Protein 1NU5 (pdb70)

Solvent-accessible surface area: 14798 Å² total; per-residue (Å²): 138,61,4,100,52,17,56,14,27,16,0,29,0,63,18,172,54,90,25,103,25,97,197,72,61,30,118,82,3,14,0,0,0,0,38,0,27,1,33,64,91,69,0,12,0,0,0,1,4,38,25,20,91,82,33,16,106,25,4,3,81,54,0,62,80,29,0,55,94,123,1,9,76,38,1,66,54,86,74,1,37,50,23,66,106,5,43,85,44,6,67,192,66,16,130,34,39,33,4,0,7,0,0,0,4,1,0,1,11,1,6,56,0,58,57,93,128,60,25,0,0,75,47,47,68,25,61,120,51,91,26,3,33,0,0,44,29,3,54,78,78,69,45,62,42,2,35,90,36,0,46,108,22,12,128,80,124,71,1,33,63,0,15,0,101,9,26,114,46,69,37,53,103,8,8,92,29,0,104,38,0,37,173,33,2,40,151,113,21,30,4,7,1,6,1,64,51,44,14,71,49,115,30,0,53,86,40,0,56,99,3,68,138,14,43,7,72,2,0,2,0,0,0,61,82,90,58,53,23,0,0,81,100,5,11,109,147,18,68,10,12,0,0,0,3,7,7,1,46,47,80,82,17,0,109,70,0,8,142,84,69,5,0,34,0,0,0,0,10,9,4,14,5,4,0,0,21,27,0,48,95,2,8,54,29,0,123,93,43,58,10,32,13,2,0,2,15,8,27,11,0,6,0,4,0,0,0,5,2,0,0,0,1,21,10,82,64,22,74,35,2,0,4,0,5,0,23,57,22,3,34,35,75,1,0,106,58,100,15,96,13,120,65,32,48,0,55,26,22,170,48,34,0,0,12,0,59,7,26,115,111,56,10,184,129,35,58,85,153

Foldseek 3Di:
DAWAFKDWFKFWFAFPDWCDADDDIHGTFIKIWIWIDDPNDIFIFIQGAAPACGLHNGGSVNLRCCCVPWLGVQRGGPDLQPLVCSLVSCVVGDPAQLSSLARSSLRSLLRNFVVVFHESLVVVPHFPAFWWQAEAEQEPVDLVVSLVVQVVCLVQLQAQEYEYEAQPDDLVVVLVSLLSNCVSSPPSHAYAYEPSQRDDLVSCLPRVQSSVVSRHQEYENNHDLVPLVSLQVSQVPDPRFYEYESVDAELVSLLVCLVNVSGQAYAQASSSQRHLVSSVSSVVSCVVSNHAYEDEYNLDALRRLLSSSSSVRNDPDHPNIYHSCSNVRTPDHQWPDDWDGHNSITGRADTTRSNIGGPVVSSVVRGDD

Organism: Pseudomonas sp. (strain P51) (NCBI:txid65067)

B-factor: mean 35.84, std 15.57, range [15.37, 99.95]

InterPro domains:
  IPR013341 Mandelate racemase, N-terminal domain [PF02746] (6-125)
  IPR013342 Mandelate racemase, C-terminal domain [PF13378] (148-361)
  IPR013342 Mandelate racemase, C-terminal domain [SM00922] (144-241)
  IPR013370 Muconate/chloromuconate cycloisomerase [SFLDG01258] (1-369)
  IPR013370 Muconate/chloromuconate cycloisomerase [TIGR02534] (3-368)
  IPR013370 Muconate/chloromuconate cycloisomerase [cd03318] (2-365)
  IPR018110 Mandelate racemase/muconate lactonizing enzyme, conserved site [PS00908] (100-125)
  IPR018110 Mandelate racemase/muconate lactonizing enzyme, conserved site [PS00909] (191-222)
  IPR029017 Enolase-like, N-terminal [G3DSA:3.30.390.10] (29-364)
  IPR029017 Enolase-like, N-terminal [SSF54826] (1-126)
  IPR036849 Enolase-like, C-terminal domain superfamily [G3DSA:3.20.20.120] (118-353)
  IPR036849 Enolase-like, C-terminal domain superfamily [SSF51604] (128-367)

Nearest PDB structures (foldseek):
  1nu5-assembly1_A  TM=1.003E+00  e=9.606E-77  Pseudomonas sp. P51
  2chr-assembly1_A  TM=9.880E-01  e=5.359E-56  Cupriavidus necator
  2muc-assembly1_A  TM=9.878E-01  e=3.086E-46  Pseudomonas putida
  1bkh-assembly2_B  TM=9.858E-01  e=4.848E-46  Pseudomonas putida
  1bkh-assembly1_A  TM=9.846E-01  e=1.587E-45  Pseudomonas putida

Radius of gyration: 19.77 Å; Cα contacts (8 Å, |Δi|>4): 842; chains: 1; bounding box: 42×54×52 Å

CATH classification: 3.30.390.10 (+1 more: 3.20.20.120)

Secondary structure (DSSP, 8-state):
-BEEEEEEEEEEEEEEEEEEETTEEEEEEEEEEEEEEETTEEEEEEE--STTTTTSS--HHHHHHHIIIIIHHHHTTSBTT-HHHHHHHHHHH-SS-HHHHHHHHHHHHHHHHHHTT-BHHHHHT--S-SEEEBPEEE-SS-HHHHHHHHHHHHHTTS-SEEEEE-SSS-HHHHHHHHHHHHHHHGGG-EEEEE-TT---HHHHHHHHHHHHHHT--EEE--S-TT-HHHHHHHHHH-SSEEEESTT--SHHHHHHHHHTT--SEEEE-HHHHTSHHHHHHHHHHHHHHT-EEEE--SS--HHHHHHHHHHHTTSS--TT-B---HHHHBSS-SBSS---EETTEEEPPPSSBTS--B-HHHHHHHB--

Structure (mmCIF, N/CA/C/O backbone):
data_1NU5
#
_entry.id   1NU5
#
_cell.length_a   135.355
_cell.length_b   135.355
_cell.length_c   105.033
_cell.angle_alpha   90.00
_cell.angle_beta   90.00
_cell.angle_gamma   90.00
#
_symmetry.space_group_name_H-M   'I 4 2 2'
#
loop_
_entity.id
_entity.type
_entity.pdbx_description
1 polymer 'Chloromuconate cycloisomerase'
2 non-polymer 'MANGANESE (II) ION'
3 water water
#
loop_
_atom_site.group_PDB
_atom_site.id
_atom_site.type_symbol
_atom_site.label_atom_id
_atom_site.label_alt_id
_atom_site.label_comp_id
_atom_site.label_asym_id
_atom_site.label_entity_id
_atom_site.label_seq_id
_atom_site.pdbx_PDB_ins_code
_atom_site.Cartn_x
_atom_site.Cartn_y
_atom_site.Cartn_z
_atom_site.occupancy
_atom_site.B_iso_or_equiv
_atom_site.auth_seq_id
_atom_site.auth_comp_id
_atom_site.auth_asym_id
_atom_site.auth_atom_id
_atom_site.pdbx_PDB_model_num
ATOM 1 N N . MET A 1 1 ? -57.833 -16.996 -7.452 1.00 45.42 1 MET A N 1
ATOM 2 C CA . MET A 1 1 ? -56.624 -16.251 -7.913 1.00 44.78 1 MET A CA 1
ATOM 3 C C . MET A 1 1 ? -55.535 -17.224 -8.345 1.00 42.11 1 MET A C 1
ATOM 4 O O . MET A 1 1 ? -55.476 -18.358 -7.867 1.00 40.25 1 MET A O 1
ATOM 9 N N . LYS A 1 2 ? -54.670 -16.777 -9.249 1.00 36.37 2 LYS A N 1
ATOM 10 C CA . LYS A 1 2 ?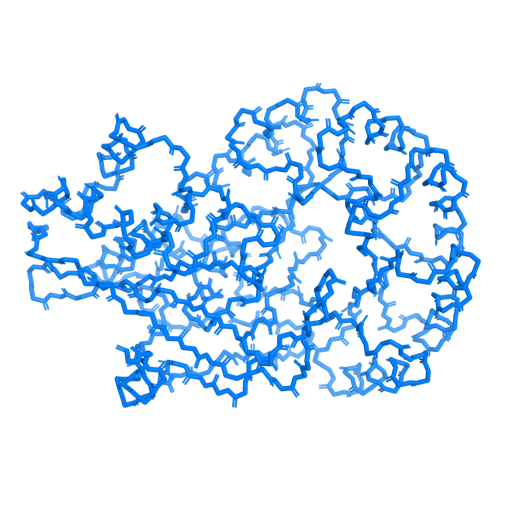 -53.580 -17.615 -9.725 1.00 34.28 2 LYS A CA 1
ATOM 11 C C . LYS A 1 2 ? -52.570 -17.814 -8.597 1.00 32.78 2 LYS A C 1
ATOM 12 O O . LYS A 1 2 ? -52.281 -16.885 -7.847 1.00 30.13 2 LYS A O 1
ATOM 14 N N . ILE A 1 3 ? -52.052 -19.032 -8.472 1.00 33.72 3 ILE A N 1
ATOM 15 C CA . ILE A 1 3 ? -51.065 -19.341 -7.443 1.00 32.57 3 ILE A CA 1
ATOM 16 C C . ILE A 1 3 ? -49.738 -18.719 -7.859 1.00 33.15 3 ILE A C 1
ATOM 17 O O . ILE A 1 3 ? -49.193 -19.041 -8.918 1.00 32.06 3 ILE A O 1
ATOM 22 N N . GLU A 1 4 ? -49.226 -17.823 -7.022 1.00 34.20 4 GLU A N 1
ATOM 23 C CA . GLU A 1 4 ? -47.970 -17.139 -7.306 1.00 37.23 4 GLU A CA 1
ATOM 24 C C . GLU A 1 4 ? -46.765 -17.995 -6.928 1.00 35.23 4 GLU A C 1
ATOM 25 O O . GLU A 1 4 ? -45.792 -18.080 -7.677 1.00 34.38 4 GLU A O 1
ATOM 31 N N . ALA A 1 5 ? -46.835 -18.637 -5.767 1.00 34.97 5 ALA A N 1
ATOM 32 C CA . ALA A 1 5 ? -45.739 -19.476 -5.305 1.00 33.97 5 ALA A CA 1
ATOM 33 C C . ALA A 1 5 ? -46.155 -20.345 -4.129 1.00 33.58 5 ALA A C 1
ATOM 34 O O . ALA A 1 5 ? -47.145 -20.069 -3.453 1.00 32.67 5 ALA A O 1
ATOM 36 N N . ILE A 1 6 ? -45.386 -21.402 -3.901 1.00 34.48 6 ILE A N 1
ATOM 37 C CA . ILE A 1 6 ? -45.634 -22.324 -2.801 1.00 34.27 6 ILE A CA 1
ATOM 38 C C . ILE A 1 6 ? -44.300 -22.562 -2.101 1.00 34.29 6 ILE A C 1
ATOM 39 O O . ILE A 1 6 ? -43.385 -23.152 -2.682 1.00 34.62 6 ILE A O 1
ATOM 44 N N . SER A 1 7 ? -44.185 -22.093 -0.863 1.00 33.52 7 SER A N 1
ATOM 45 C CA . SER A 1 7 ? -42.945 -22.266 -0.109 1.00 34.27 7 SER A CA 1
ATOM 46 C C . SER A 1 7 ? -43.053 -23.401 0.902 1.00 33.77 7 SER A C 1
ATOM 47 O O . SER A 1 7 ? -44.124 -23.661 1.450 1.00 33.33 7 SER A O 1
ATOM 50 N N . THR A 1 8 ? -41.932 -24.073 1.140 1.00 32.35 8 THR A N 1
ATOM 51 C CA . THR A 1 8 ? -41.883 -25.167 2.098 1.00 33.09 8 THR A CA 1
ATOM 52 C C . THR A 1 8 ? -40.797 -24.858 3.119 1.00 33.67 8 THR A C 1
ATOM 53 O O . THR A 1 8 ? -39.689 -24.453 2.759 1.00 34.25 8 THR A O 1
ATOM 57 N N . THR A 1 9 ? -41.124 -25.041 4.391 1.00 34.53 9 THR A N 1
ATOM 58 C CA . THR A 1 9 ? -40.177 -24.780 5.461 1.00 34.75 9 THR A CA 1
ATOM 59 C C . THR A 1 9 ? -40.182 -25.920 6.466 1.00 34.27 9 THR A C 1
ATOM 60 O O . THR A 1 9 ? -41.208 -26.206 7.088 1.00 34.07 9 THR A O 1
ATOM 64 N N . ILE A 1 10 ? -39.038 -26.580 6.615 1.00 32.24 10 ILE A N 1
ATOM 65 C CA . ILE A 1 10 ? -38.933 -27.662 7.579 1.00 31.61 10 ILE A CA 1
ATOM 66 C C . ILE A 1 10 ? -38.616 -27.050 8.935 1.00 31.70 10 ILE A C 1
ATOM 67 O O . ILE A 1 10 ? -37.627 -26.331 9.090 1.00 31.84 10 ILE A O 1
ATOM 72 N N . VAL A 1 11 ? -39.473 -27.311 9.911 1.00 31.19 11 VAL A N 1
ATOM 73 C CA . VAL A 1 11 ? -39.250 -26.799 11.251 1.00 31.93 11 VAL A CA 1
ATOM 74 C C . VAL A 1 11 ? -39.120 -27.981 12.196 1.00 32.79 11 VAL A C 1
ATOM 75 O O . VAL A 1 11 ? -39.853 -28.967 12.085 1.00 33.45 11 VAL A O 1
ATOM 79 N N . ASP A 1 12 ? -38.164 -27.892 13.109 1.00 33.23 12 ASP A N 1
ATOM 80 C CA . ASP A 1 12 ? -37.956 -28.951 14.080 1.00 33.55 12 ASP A CA 1
ATOM 81 C C . ASP A 1 12 ? -38.368 -28.383 15.423 1.00 32.91 12 ASP A C 1
ATOM 82 O O . ASP A 1 12 ? -37.723 -27.478 15.944 1.00 32.69 12 ASP A O 1
ATOM 87 N N . VAL A 1 13 ? -39.460 -28.901 15.972 1.00 32.13 13 VAL A N 1
ATOM 88 C CA . VAL A 1 13 ? -39.964 -28.419 17.247 1.00 32.17 13 VAL A CA 1
ATOM 89 C C . VAL A 1 13 ? -39.749 -29.447 18.347 1.00 33.20 13 VAL A C 1
ATOM 90 O O . VAL A 1 13 ? -40.175 -30.598 18.234 1.00 32.20 13 VAL A O 1
ATOM 94 N N . PRO A 1 14 ? -39.073 -29.041 19.430 1.00 37.74 14 PRO A N 1
ATOM 95 C CA . PRO A 1 14 ? -38.800 -29.935 20.558 1.00 38.46 14 PRO A CA 1
ATOM 96 C C . PRO A 1 14 ? -40.089 -30.446 21.191 1.00 38.45 14 PRO A C 1
ATOM 97 O O . PRO A 1 14 ? -41.084 -29.725 21.256 1.00 39.80 14 PRO A O 1
ATOM 101 N N . THR A 1 15 ? -40.069 -31.693 21.649 1.00 34.01 15 THR A N 1
ATOM 102 C CA . THR A 1 15 ? -41.230 -32.284 22.299 1.00 35.30 15 THR A CA 1
ATOM 103 C C . THR A 1 15 ? -40.998 -32.220 23.803 1.00 37.52 15 THR A C 1
ATOM 104 O O . THR A 1 15 ? -39.857 -32.283 24.256 1.00 37.35 15 THR A O 1
ATOM 108 N N . ARG A 1 16 ? -42.072 -32.081 24.573 1.00 44.93 16 ARG A N 1
ATOM 109 C CA . ARG A 1 16 ? -41.953 -32.005 26.025 1.00 47.73 16 ARG A CA 1
ATOM 110 C C . ARG A 1 16 ? -41.453 -33.322 26.603 1.00 50.78 16 ARG A C 1
ATOM 111 O O . ARG A 1 16 ? -40.828 -33.350 27.665 1.00 52.20 16 ARG A O 1
ATOM 119 N N . ARG A 1 17 ? -41.725 -34.411 25.893 1.00 55.68 17 ARG A N 1
ATOM 120 C CA . ARG A 1 17 ? -41.296 -35.734 26.323 1.00 58.22 17 ARG A CA 1
ATOM 121 C C . ARG A 1 17 ? -40.666 -36.466 25.143 1.00 59.50 17 ARG A C 1
ATOM 122 O O . ARG A 1 17 ? -41.023 -36.224 23.989 1.00 59.43 17 ARG A O 1
ATOM 124 N N . PRO A 1 18 ? -39.708 -37.365 25.417 1.00 53.90 18 PRO A N 1
ATOM 125 C CA . PRO A 1 18 ? -39.036 -38.127 24.361 1.00 54.73 18 PRO A CA 1
ATOM 126 C C . PRO A 1 18 ? -40.015 -38.987 23.564 1.00 55.87 18 PRO A C 1
ATOM 127 O O . PRO A 1 18 ? -41.087 -39.341 24.057 1.00 55.77 18 PRO A O 1
ATOM 131 N N . LEU A 1 19 ? -39.640 -39.313 22.332 1.00 76.61 19 LEU A N 1
ATOM 132 C CA . LEU A 1 19 ? -40.472 -40.141 21.465 1.00 77.99 19 LEU A CA 1
ATOM 133 C C . LEU A 1 19 ? -39.726 -41.430 21.132 1.00 78.97 19 LEU A C 1
ATOM 134 O O . LEU A 1 19 ? -38.920 -41.472 20.201 1.00 79.13 19 LEU A O 1
ATOM 139 N N . GLN A 1 20 ? -39.998 -42.477 21.906 1.00 99.95 20 GLN A N 1
ATOM 140 C CA . GLN A 1 20 ? -39.355 -43.774 21.714 1.00 99.95 20 GLN A CA 1
ATOM 141 C C . GLN A 1 20 ? -39.762 -44.423 20.393 1.00 99.95 20 GLN A C 1
ATOM 142 O O . GLN A 1 20 ? -40.934 -44.733 20.180 1.00 99.95 20 GLN A O 1
ATOM 144 N N . MET A 1 21 ? -38.788 -44.628 19.510 1.00 92.98 21 MET A N 1
ATOM 145 C CA . MET A 1 21 ? -39.043 -45.243 18.210 1.00 93.62 21 MET A CA 1
ATOM 146 C C . MET A 1 21 ? -38.018 -46.333 17.908 1.00 93.81 21 MET A C 1
ATOM 147 O O . MET A 1 21 ? -36.821 -46.132 18.104 1.00 94.21 21 MET A O 1
ATOM 149 N N . SER A 1 22 ? -38.497 -47.480 17.429 1.00 99.95 22 SER A N 1
ATOM 150 C CA . SER A 1 22 ? -37.636 -48.615 17.095 1.00 99.95 22 SER A CA 1
ATOM 151 C C . SER A 1 22 ? -36.428 -48.686 18.024 1.00 99.95 22 SER A C 1
ATOM 152 O O . SER A 1 22 ? -36.494 -49.279 19.099 1.00 99.95 22 SER A O 1
ATOM 154 N N . PHE A 1 23 ? -35.326 -48.078 17.598 1.00 92.17 23 PHE A N 1
ATOM 155 C CA . PHE A 1 23 ? -34.102 -48.047 18.389 1.00 92.11 23 PHE A CA 1
ATOM 156 C C . PHE A 1 23 ? -33.443 -46.674 18.293 1.00 92.05 23 PHE A C 1
ATOM 157 O O . PHE A 1 23 ? -32.267 -46.552 17.949 1.00 92.00 23 PHE A O 1
ATOM 165 N N . THR A 1 24 ? -34.225 -45.644 18.602 1.00 99.95 24 THR A N 1
ATOM 166 C CA . THR A 1 24 ? -33.763 -44.261 18.570 1.00 99.95 24 THR A CA 1
ATOM 167 C C . THR A 1 24 ? -34.841 -43.363 19.174 1.00 99.95 24 THR A C 1
ATOM 168 O O . THR A 1 24 ? -35.930 -43.224 18.614 1.00 99.95 24 THR A O 1
ATOM 170 N N . THR A 1 25 ? -34.537 -42.762 20.320 1.00 99.95 25 THR A N 1
ATOM 171 C CA . THR A 1 25 ? -35.483 -41.885 21.002 1.00 99.95 25 THR A CA 1
ATOM 172 C C . THR A 1 25 ? -35.396 -40.458 20.473 1.00 99.95 25 THR A C 1
ATOM 173 O O . THR A 1 25 ? -34.387 -39.777 20.665 1.00 99.95 25 THR A O 1
ATOM 175 N N . VAL A 1 26 ? -36.458 -40.012 19.809 1.00 96.22 26 VAL A N 1
ATOM 176 C CA . VAL A 1 26 ? -36.502 -38.665 19.253 1.00 93.98 26 VAL A CA 1
ATOM 177 C C . VAL A 1 26 ? -36.882 -37.649 20.327 1.00 92.02 26 VAL A C 1
ATOM 178 O O . VAL A 1 26 ? -37.666 -37.948 21.227 1.00 92.86 26 VAL A O 1
ATOM 180 N N . HIS A 1 27 ? -36.318 -36.447 20.230 1.00 46.09 27 HIS A N 1
ATOM 181 C CA . HIS A 1 27 ? -36.602 -35.392 21.196 1.00 42.96 27 HIS A CA 1
ATOM 182 C C . HIS A 1 27 ? -37.325 -34.210 20.551 1.00 40.99 27 HIS A C 1
ATOM 183 O O . HIS A 1 27 ? -37.397 -33.121 21.123 1.00 38.49 27 HIS A O 1
ATOM 190 N N . LYS A 1 28 ? -37.862 -34.433 19.357 1.00 51.12 28 LYS A N 1
ATOM 191 C CA . LYS A 1 28 ? -38.585 -33.388 18.652 1.00 49.26 28 LYS A CA 1
ATOM 192 C C . LYS A 1 28 ? -39.337 -33.924 17.444 1.00 49.15 28 LYS A C 1
ATOM 193 O O . LYS A 1 28 ? -39.084 -35.037 16.976 1.00 49.57 28 LYS A O 1
ATOM 199 N N . GLN A 1 29 ? -40.277 -33.125 16.956 1.00 36.40 29 GLN A N 1
ATOM 200 C CA . GLN A 1 29 ? -41.074 -33.503 15.805 1.00 35.80 29 GLN A CA 1
ATOM 201 C C . GLN A 1 29 ? -40.734 -32.554 14.664 1.00 34.33 29 GLN A C 1
ATOM 202 O O . GLN A 1 29 ? -40.519 -31.361 14.881 1.00 32.62 29 GLN A O 1
ATOM 208 N N . SER A 1 30 ? -40.665 -33.089 13.451 1.00 36.51 30 SER A N 1
ATOM 209 C CA . SER A 1 30 ? -40.340 -32.273 12.290 1.00 36.00 30 SER A CA 1
ATOM 210 C C . SER A 1 30 ? -41.545 -32.114 11.374 1.00 35.88 30 SER A C 1
ATOM 211 O O . SER A 1 30 ? -42.211 -33.090 11.023 1.00 36.01 30 SER A O 1
ATOM 214 N N . TYR A 1 31 ? -41.817 -30.875 10.987 1.00 33.25 31 TYR A N 1
ATOM 215 C CA . TYR A 1 31 ? -42.939 -30.580 10.112 1.00 32.12 31 TYR A CA 1
ATOM 216 C C . TYR A 1 31 ? -42.470 -29.809 8.902 1.00 31.04 31 TYR A C 1
ATOM 217 O O . TYR A 1 31 ? -41.380 -29.235 8.893 1.00 31.47 31 TYR A O 1
ATOM 226 N N . VAL A 1 32 ? -43.310 -29.803 7.877 1.00 30.50 32 VAL A N 1
ATOM 227 C CA . VAL A 1 32 ? -43.035 -29.045 6.676 1.00 30.18 32 VAL A CA 1
ATOM 228 C C . VAL A 1 32 ? -44.185 -28.054 6.633 1.00 31.22 32 VAL A C 1
ATOM 229 O O . VAL A 1 32 ? -45.341 -28.438 6.416 1.00 31.38 32 VAL A O 1
ATOM 233 N N . ILE A 1 33 ? -43.885 -26.788 6.892 1.00 25.42 33 ILE A N 1
ATOM 234 C CA . ILE A 1 33 ? -44.919 -25.767 6.858 1.00 26.06 33 ILE A CA 1
ATOM 235 C C . ILE A 1 33 ? -45.011 -25.293 5.424 1.00 25.09 33 ILE A C 1
ATOM 236 O O . ILE A 1 33 ? -44.012 -24.898 4.824 1.00 26.24 33 ILE A O 1
ATOM 241 N N . VAL A 1 34 ? -46.216 -25.360 4.872 1.00 26.29 34 VAL A N 1
ATOM 242 C CA . VAL A 1 34 ? -46.453 -24.960 3.496 1.00 26.70 34 VAL A CA 1
ATOM 243 C C . VAL A 1 34 ? -47.225 -23.654 3.447 1.00 25.60 34 VAL A C 1
ATOM 244 O O . VAL A 1 34 ? -48.165 -23.451 4.208 1.00 25.62 34 VAL A O 1
ATOM 248 N N . GLN A 1 35 ? -46.818 -22.764 2.553 1.00 27.74 35 GLN A N 1
ATOM 249 C CA . GLN A 1 35 ? -47.505 -21.492 2.406 1.00 29.16 35 GLN A CA 1
ATOM 250 C C . GLN A 1 35 ? -47.792 -21.260 0.926 1.00 29.79 35 GLN A C 1
ATOM 251 O O . GLN A 1 35 ? -46.884 -21.263 0.097 1.00 28.96 35 GLN A O 1
ATOM 257 N N . VAL A 1 36 ? -49.069 -21.091 0.599 1.00 28.87 36 VAL A N 1
ATOM 258 C CA . VAL A 1 36 ? -49.469 -20.849 -0.777 1.00 30.98 36 VAL A CA 1
ATOM 259 C C . VAL A 1 36 ? -49.845 -19.381 -0.913 1.00 30.65 36 VAL A C 1
ATOM 260 O O . VAL A 1 36 ? -50.667 -18.868 -0.154 1.00 31.52 36 VAL A O 1
ATOM 264 N N . LYS A 1 37 ? -49.224 -18.711 -1.874 1.00 30.91 37 LYS A N 1
ATOM 265 C CA . LYS A 1 37 ? -49.486 -17.301 -2.118 1.00 32.95 37 LYS A CA 1
ATOM 266 C C . LYS A 1 37 ? -50.268 -17.126 -3.414 1.00 33.28 37 LYS A C 1
ATOM 267 O O . LYS A 1 37 ? -49.878 -17.634 -4.467 1.00 34.22 37 LYS A O 1
ATOM 269 N N . ALA A 1 38 ? -51.379 -16.407 -3.318 1.00 33.51 38 ALA A N 1
ATOM 270 C CA . ALA A 1 38 ? -52.235 -16.135 -4.463 1.00 35.62 38 ALA A CA 1
ATOM 271 C C . ALA A 1 38 ? -52.994 -14.843 -4.210 1.00 35.88 38 ALA A C 1
ATOM 272 O O . ALA A 1 38 ? -53.604 -14.667 -3.154 1.00 35.16 38 ALA A O 1
ATOM 274 N N . GLY A 1 39 ? -52.951 -13.937 -5.181 1.00 48.40 39 GLY A N 1
ATOM 275 C CA . GLY A 1 39 ? -53.646 -12.671 -5.039 1.00 50.30 39 GLY A CA 1
ATOM 276 C C . GLY A 1 39 ? -53.272 -11.925 -3.774 1.00 51.82 39 GLY A C 1
ATOM 277 O O . GLY A 1 39 ? -54.121 -11.296 -3.140 1.00 52.56 39 GLY A O 1
ATOM 278 N N . GLY A 1 40 ? -52.000 -12.002 -3.398 1.00 73.05 40 GLY A N 1
ATOM 279 C CA . GLY A 1 40 ? -51.541 -11.316 -2.206 1.00 73.13 40 GLY A CA 1
ATOM 280 C C . GLY A 1 40 ? -51.833 -12.044 -0.907 1.00 73.45 40 GLY A C 1
ATOM 281 O O . GLY A 1 40 ? -51.106 -11.878 0.071 1.00 74.94 40 GLY A O 1
ATOM 282 N N . LEU A 1 41 ? -52.893 -12.847 -0.885 1.00 43.34 41 LEU A N 1
ATOM 283 C CA . LEU A 1 41 ? -53.249 -13.584 0.321 1.00 40.04 41 LEU A CA 1
ATOM 284 C C . LEU A 1 41 ? -52.416 -14.855 0.482 1.00 36.87 41 LEU A C 1
ATOM 285 O O . LEU A 1 41 ? -51.787 -15.333 -0.464 1.00 34.80 41 LEU A O 1
ATOM 290 N N . VAL A 1 42 ? -52.420 -15.403 1.690 1.00 34.62 42 VAL A N 1
ATOM 291 C CA . VAL A 1 42 ? -51.656 -16.610 1.960 1.00 32.98 42 VAL A CA 1
ATOM 292 C C . VAL A 1 42 ? -52.472 -17.672 2.677 1.00 29.69 42 VAL A C 1
ATOM 293 O O . VAL A 1 42 ? -53.281 -17.371 3.552 1.00 29.02 42 VAL A O 1
ATOM 297 N N . GLY A 1 43 ? -52.248 -18.921 2.288 1.00 30.26 43 GLY A N 1
ATOM 298 C CA . GLY A 1 43 ? -52.926 -20.035 2.922 1.00 26.62 43 GLY A CA 1
ATOM 299 C C . GLY A 1 43 ? -51.820 -20.896 3.494 1.00 26.11 43 GLY A C 1
ATOM 300 O O . GLY A 1 43 ? -50.779 -21.054 2.854 1.00 23.60 43 GLY A O 1
ATOM 301 N N . ILE A 1 44 ? -52.018 -21.443 4.690 1.00 26.55 44 ILE A N 1
ATOM 302 C CA . ILE A 1 44 ? -50.982 -22.268 5.294 1.00 27.29 44 ILE A CA 1
ATOM 303 C C . ILE A 1 44 ? -51.408 -23.714 5.475 1.00 26.80 44 ILE A C 1
ATOM 304 O O . ILE A 1 44 ? -52.589 -24.008 5.664 1.00 26.84 44 ILE A O 1
ATOM 309 N N . GLY A 1 45 ? -50.424 -24.606 5.417 1.00 27.85 45 GLY A N 1
ATOM 310 C CA . GLY A 1 45 ? -50.679 -26.023 5.572 1.00 28.57 45 GLY A CA 1
ATOM 311 C C . GLY A 1 45 ? -49.523 -26.696 6.281 1.00 30.56 45 GLY A C 1
ATOM 312 O O . GLY A 1 45 ? -48.452 -26.111 6.446 1.00 28.25 45 GLY A O 1
ATOM 313 N N . GLU A 1 46 ? -49.730 -27.940 6.686 1.00 27.25 46 GLU A N 1
ATOM 314 C CA . GLU A 1 46 ? -48.700 -28.673 7.399 1.00 29.32 46 GLU A CA 1
ATOM 315 C C . GLU A 1 46 ? -48.574 -30.097 6.875 1.00 29.13 46 GLU A C 1
ATOM 316 O O . GLU A 1 46 ? -49.575 -30.779 6.656 1.00 26.96 46 GLU A O 1
ATOM 322 N N . GLY A 1 47 ? -47.336 -30.525 6.656 1.00 31.34 47 GLY A N 1
ATOM 323 C CA . GLY A 1 47 ? -47.076 -31.873 6.190 1.00 33.23 47 GLY A CA 1
ATOM 324 C C . GLY A 1 47 ? -46.454 -32.579 7.374 1.00 36.55 47 GLY A C 1
ATOM 325 O O . GLY A 1 47 ? -45.329 -32.262 7.767 1.00 34.51 47 GLY A O 1
ATOM 326 N N . GLY A 1 48 ? -47.186 -33.523 7.956 1.00 43.65 48 GLY A N 1
ATOM 327 C CA . GLY A 1 48 ? -46.677 -34.216 9.121 1.00 47.39 48 GLY A CA 1
ATOM 328 C C . GLY A 1 48 ? -46.268 -35.663 8.956 1.00 49.05 48 GLY A C 1
ATOM 329 O O . GLY A 1 48 ? -46.470 -36.283 7.911 1.00 48.73 48 GLY A O 1
ATOM 330 N N . SER A 1 49 ? -45.684 -36.188 10.026 1.00 50.56 49 SER A N 1
ATOM 331 C CA . SER A 1 49 ? -45.210 -37.562 10.099 1.00 53.22 49 SER A CA 1
ATOM 332 C C . SER A 1 49 ? -44.809 -37.787 11.554 1.00 53.50 49 SER A C 1
ATOM 333 O O . SER A 1 49 ? -44.484 -36.834 12.258 1.00 54.17 49 SER A O 1
ATOM 336 N N . VAL A 1 50 ? -44.840 -39.032 12.011 1.00 56.95 50 VAL A N 1
ATOM 337 C CA . VAL A 1 50 ? -44.480 -39.320 13.394 1.00 57.74 50 VAL A CA 1
ATOM 338 C C . VAL A 1 50 ? -43.078 -39.909 13.508 1.00 58.13 50 VAL A C 1
ATOM 339 O O . VAL A 1 50 ? -42.822 -41.023 13.048 1.00 56.81 50 VAL A O 1
ATOM 343 N N . GLY A 1 51 ? -42.177 -39.146 14.120 1.00 77.19 51 GLY A N 1
ATOM 344 C CA . GLY A 1 51 ? -40.808 -39.598 14.301 1.00 77.79 51 GLY A CA 1
ATOM 345 C C . GLY A 1 51 ? -40.102 -39.996 13.020 1.00 78.11 51 GLY A C 1
ATOM 346 O O . GLY A 1 51 ? -39.315 -40.943 13.010 1.00 78.75 51 GLY A O 1
ATOM 347 N N . GLY A 1 52 ? -40.375 -39.275 11.937 1.00 44.63 52 GLY A N 1
ATOM 348 C CA . GLY A 1 52 ? -39.738 -39.587 10.669 1.00 43.45 52 GLY A CA 1
ATOM 349 C C . GLY A 1 52 ? -40.448 -40.680 9.889 1.00 42.56 52 GLY A C 1
ATOM 350 O O . GLY A 1 52 ? -41.658 -40.853 10.030 1.00 41.76 52 GLY A O 1
ATOM 351 N N . PRO A 1 53 ? -39.716 -41.439 9.054 1.00 38.80 53 PRO A N 1
ATOM 352 C CA . PRO A 1 53 ? -40.248 -42.532 8.228 1.00 38.59 53 PRO A CA 1
ATOM 353 C C . PRO A 1 53 ? -40.589 -43.782 9.041 1.00 38.80 53 PRO A C 1
ATOM 354 O O . PRO A 1 53 ? -40.404 -44.906 8.568 1.00 36.31 53 PRO A O 1
ATOM 358 N N . THR A 1 54 ? -41.078 -43.585 10.262 1.00 63.57 54 THR A N 1
ATOM 359 C CA . THR A 1 54 ? -41.433 -44.704 11.127 1.00 64.69 54 THR A CA 1
ATOM 360 C C . THR A 1 54 ? -42.909 -45.062 10.998 1.00 64.14 54 THR A C 1
ATOM 361 O O . THR A 1 54 ? -43.249 -46.150 10.538 1.00 64.42 54 THR A O 1
ATOM 365 N N . TRP A 1 55 ? -43.786 -44.151 11.406 1.00 78.95 55 TRP A N 1
ATOM 366 C CA . TRP A 1 55 ? -45.218 -44.408 11.311 1.00 77.63 55 TRP A CA 1
ATOM 367 C C . TRP A 1 55 ? -45.569 -44.656 9.849 1.00 75.67 55 TRP A C 1
ATOM 368 O O . TRP A 1 55 ? -46.331 -45.567 9.524 1.00 76.24 55 TRP A O 1
ATOM 379 N N . GLY A 1 56 ? -45.004 -43.828 8.976 1.00 44.89 56 GLY A N 1
ATOM 380 C CA . GLY A 1 56 ? -45.254 -43.951 7.553 1.00 41.65 56 GLY A CA 1
ATOM 381 C C . GLY A 1 56 ? -43.961 -43.847 6.769 1.00 39.27 56 GLY A C 1
ATOM 382 O O . GLY A 1 56 ? -42.898 -43.636 7.347 1.00 39.30 56 GLY A O 1
ATOM 383 N N . SER A 1 57 ? -44.054 -43.986 5.451 1.00 35.44 57 SER A N 1
ATOM 384 C CA . SER A 1 57 ? -42.883 -43.928 4.583 1.00 34.41 57 SER A CA 1
ATOM 385 C C . SER A 1 57 ? -42.414 -42.513 4.257 1.00 32.07 57 SER A C 1
ATOM 386 O O . SER A 1 57 ? -41.397 -42.339 3.587 1.00 30.89 57 SER A O 1
ATOM 389 N N . GLU A 1 58 ? -43.149 -41.506 4.716 1.00 31.86 58 GLU A N 1
ATOM 390 C CA . GLU A 1 58 ? -42.766 -40.121 4.449 1.00 31.00 58 GLU A CA 1
ATOM 391 C C . GLU A 1 58 ? -42.062 -39.486 5.649 1.00 29.64 58 GLU A C 1
ATOM 392 O O . GLU A 1 58 ? -42.222 -39.935 6.786 1.00 30.14 58 GLU A O 1
ATOM 398 N N . SER A 1 59 ? -41.279 -38.447 5.380 1.00 29.77 59 SER A N 1
ATOM 399 C CA . SER A 1 59 ? -40.563 -37.711 6.422 1.00 29.94 59 SER A CA 1
ATOM 400 C C . SER A 1 59 ? -40.605 -36.242 6.015 1.00 29.53 59 SER A C 1
ATOM 401 O O . SER A 1 59 ? -40.995 -35.920 4.891 1.00 28.85 59 SER A O 1
ATOM 404 N N . ALA A 1 60 ? -40.209 -35.352 6.917 1.00 28.77 60 ALA A N 1
ATOM 405 C CA . ALA A 1 60 ? -40.214 -33.930 6.596 1.00 28.38 60 ALA A CA 1
ATOM 406 C C . ALA A 1 60 ? -39.323 -33.686 5.381 1.00 28.94 60 ALA A C 1
ATOM 407 O O . ALA A 1 60 ? -39.592 -32.794 4.570 1.00 26.99 60 ALA A O 1
ATOM 409 N N . GLU A 1 61 ? -38.272 -34.493 5.249 1.00 30.07 61 GLU A N 1
ATOM 410 C CA . GLU A 1 61 ? -37.345 -34.362 4.129 1.00 30.58 61 GLU A CA 1
ATOM 411 C C . GLU A 1 61 ? -37.964 -34.781 2.798 1.00 29.41 61 GLU A C 1
ATOM 412 O O . GLU A 1 61 ? -37.815 -34.083 1.798 1.00 30.00 61 GLU A O 1
ATOM 418 N N . THR A 1 62 ? -38.642 -35.925 2.772 1.00 28.37 62 THR A N 1
ATOM 419 C CA . THR A 1 62 ? -39.250 -36.381 1.529 1.00 28.76 62 THR A CA 1
ATOM 420 C C . THR A 1 62 ? -40.378 -35.442 1.136 1.00 27.96 62 THR A C 1
ATOM 421 O O . THR A 1 62 ? -40.547 -35.121 -0.041 1.00 27.90 62 THR A O 1
ATOM 425 N N . ILE A 1 63 ? -41.144 -34.998 2.127 1.00 30.09 63 ILE A N 1
ATOM 426 C CA . ILE A 1 63 ? -42.260 -34.095 1.875 1.00 29.24 63 ILE A CA 1
ATOM 427 C C . ILE A 1 63 ? -41.791 -32.804 1.208 1.00 29.94 63 ILE A C 1
ATOM 428 O O . ILE A 1 63 ? -42.347 -32.396 0.187 1.00 29.53 63 ILE A O 1
ATOM 433 N N . LYS A 1 64 ? -40.761 -32.172 1.765 1.00 26.81 64 LYS A N 1
ATOM 434 C CA . LYS A 1 64 ? -40.260 -30.928 1.190 1.00 29.53 64 LYS A CA 1
ATOM 435 C C . LYS A 1 64 ? -39.790 -31.106 -0.253 1.00 30.23 64 LYS A C 1
ATOM 436 O O . LYS A 1 64 ? -40.148 -30.320 -1.134 1.00 31.93 64 LYS A O 1
ATOM 442 N N . VAL A 1 65 ? -38.993 -32.138 -0.496 1.00 29.51 65 VAL A N 1
ATOM 443 C CA . VAL A 1 65 ? -38.483 -32.395 -1.836 1.00 31.93 65 VAL A CA 1
ATOM 444 C C . VAL A 1 65 ? -39.593 -32.717 -2.838 1.00 31.17 65 VAL A C 1
ATOM 445 O O . VAL A 1 65 ? -39.547 -32.276 -3.988 1.00 29.55 65 VAL A O 1
ATOM 449 N N . ILE A 1 66 ? -40.583 -33.492 -2.405 1.00 29.89 66 ILE A N 1
ATOM 450 C CA . ILE A 1 66 ? -41.682 -33.859 -3.288 1.00 28.22 66 ILE A CA 1
ATOM 451 C C . ILE A 1 66 ? -42.462 -32.616 -3.697 1.00 28.50 66 ILE A C 1
ATOM 452 O O . ILE A 1 66 ? -42.812 -32.453 -4.865 1.00 29.21 66 ILE A O 1
ATOM 457 N N . ILE A 1 67 ? -42.723 -31.736 -2.735 1.00 29.58 67 ILE A N 1
ATOM 458 C CA . ILE A 1 67 ? -43.457 -30.509 -3.009 1.00 30.54 67 ILE A CA 1
ATOM 459 C C . ILE A 1 67 ? -42.621 -29.570 -3.884 1.00 31.71 67 ILE A C 1
ATOM 460 O O . ILE A 1 67 ? -43.084 -29.104 -4.927 1.00 31.14 67 ILE A O 1
ATOM 465 N N . ASP A 1 68 ? -41.385 -29.313 -3.467 1.00 34.35 68 ASP A N 1
ATOM 466 C CA . ASP A 1 68 ? -40.497 -28.420 -4.209 1.00 35.56 68 ASP A CA 1
ATOM 467 C C . ASP A 1 68 ? -40.220 -28.832 -5.651 1.00 36.21 68 ASP A C 1
ATOM 468 O O . ASP A 1 68 ? -40.263 -28.001 -6.557 1.00 36.80 68 ASP A O 1
ATOM 473 N N . ASN A 1 69 ? -39.931 -30.111 -5.861 1.00 33.46 69 ASN A N 1
ATOM 474 C CA . ASN A 1 69 ? -39.594 -30.605 -7.191 1.00 35.50 69 ASN A CA 1
ATOM 475 C C . ASN A 1 69 ? -40.729 -31.086 -8.087 1.00 34.80 69 ASN A C 1
ATOM 476 O O . ASN A 1 69 ? -40.602 -31.061 -9.310 1.00 34.98 69 ASN A O 1
ATOM 481 N N . TYR A 1 70 ? -41.838 -31.510 -7.499 1.00 34.68 70 TYR A N 1
ATOM 482 C CA . TYR A 1 70 ? -42.925 -32.034 -8.308 1.00 35.57 70 TYR A CA 1
ATOM 483 C C . TYR A 1 70 ? -44.277 -31.335 -8.182 1.00 35.62 70 TYR A C 1
ATOM 484 O O . TYR A 1 70 ? -44.797 -30.808 -9.164 1.00 37.47 70 TYR A O 1
ATOM 493 N N . LEU A 1 71 ? -44.836 -31.316 -6.979 1.00 35.68 71 LEU A N 1
ATOM 494 C CA . LEU A 1 71 ? -46.144 -30.708 -6.754 1.00 34.96 71 LEU A CA 1
ATOM 495 C C . LEU A 1 71 ? -46.234 -29.191 -6.948 1.00 36.23 71 LEU A C 1
ATOM 496 O O . LEU A 1 71 ? -47.094 -28.711 -7.687 1.00 35.29 71 LEU A O 1
ATOM 501 N N . ALA A 1 72 ? -45.357 -28.438 -6.291 1.00 34.07 72 ALA A N 1
ATOM 502 C CA . ALA A 1 72 ? -45.378 -26.980 -6.402 1.00 36.14 72 ALA A CA 1
ATOM 503 C C . ALA A 1 72 ? -45.275 -26.471 -7.843 1.00 37.42 72 ALA A C 1
ATOM 504 O O . ALA A 1 72 ? -46.081 -25.646 -8.274 1.00 38.26 72 ALA A O 1
ATOM 506 N N . PRO A 1 73 ? -44.283 -26.955 -8.609 1.00 43.93 73 PRO A N 1
ATOM 507 C CA . PRO A 1 73 ? -44.134 -26.501 -9.996 1.00 44.98 73 PRO A CA 1
ATOM 508 C C . PRO A 1 73 ? -45.408 -26.671 -10.818 1.00 45.50 73 PRO A C 1
ATOM 509 O O . PRO A 1 73 ? -45.749 -25.818 -11.637 1.00 46.63 73 PRO A O 1
ATOM 513 N N . LEU A 1 74 ? -46.110 -27.775 -10.585 1.00 47.00 74 LEU A N 1
ATOM 514 C CA . LEU A 1 74 ? -47.337 -28.081 -11.310 1.00 45.66 74 LEU A CA 1
ATOM 515 C C . LEU A 1 74 ? -48.516 -27.180 -10.960 1.00 44.89 74 LEU A C 1
ATOM 516 O O . LEU A 1 74 ? -49.381 -26.936 -11.802 1.00 45.77 74 LEU A O 1
ATOM 518 N N . LEU A 1 75 ? -48.552 -26.682 -9.729 1.00 34.53 75 LEU A N 1
ATOM 519 C CA . LEU A 1 75 ? -49.656 -25.837 -9.284 1.00 33.62 75 LEU A CA 1
ATOM 520 C C . LEU A 1 75 ? -49.470 -24.342 -9.525 1.00 33.84 75 LEU A C 1
ATOM 521 O O . LEU A 1 75 ? -50.452 -23.600 -9.654 1.00 31.70 75 LEU A O 1
ATOM 526 N N . VAL A 1 76 ? -48.222 -23.891 -9.578 1.00 34.43 76 VAL A N 1
ATOM 527 C CA . VAL A 1 76 ? -47.965 -22.477 -9.817 1.00 35.65 76 VAL A CA 1
ATOM 528 C C . VAL A 1 76 ? -48.571 -22.095 -11.167 1.00 35.66 76 VAL A C 1
ATOM 529 O O . VAL A 1 76 ? -48.335 -22.765 -12.174 1.00 36.19 76 VAL A O 1
ATOM 533 N N . GLY A 1 77 ? -49.357 -21.024 -11.176 1.00 38.09 77 GLY A N 1
ATOM 534 C CA . GLY A 1 77 ? -49.991 -20.583 -12.405 1.00 38.74 77 GLY A CA 1
ATOM 535 C C . GLY A 1 77 ? -51.430 -21.055 -12.506 1.00 39.49 77 GLY A C 1
ATOM 536 O O . GLY A 1 77 ? -52.184 -20.597 -13.366 1.00 39.12 77 GLY A O 1
ATOM 537 N N . LYS A 1 78 ? -51.816 -21.972 -11.623 1.00 37.54 78 LYS A N 1
ATOM 538 C CA . LYS A 1 78 ? -53.173 -22.510 -11.616 1.00 36.50 78 LYS A CA 1
ATOM 539 C C . LYS A 1 78 ? -54.069 -21.728 -10.669 1.00 35.46 78 LYS A C 1
ATOM 540 O O . LYS A 1 78 ? -53.590 -21.033 -9.774 1.00 34.01 78 LYS A O 1
ATOM 546 N N . ASP A 1 79 ? -55.376 -21.838 -10.873 1.00 33.23 79 ASP A N 1
ATOM 547 C CA . ASP A 1 79 ? -56.329 -21.146 -10.021 1.00 32.09 79 ASP A CA 1
ATOM 548 C C . ASP A 1 79 ? -56.348 -21.812 -8.648 1.00 31.06 79 ASP A C 1
ATOM 549 O O . ASP A 1 79 ? -56.752 -22.969 -8.509 1.00 30.34 79 ASP A O 1
ATOM 554 N N . ALA A 1 80 ? -55.899 -21.072 -7.639 1.00 29.93 80 ALA A N 1
ATOM 555 C CA . ALA A 1 80 ? -55.835 -21.567 -6.271 1.00 28.44 80 ALA A CA 1
ATOM 556 C C . ALA A 1 80 ? -57.194 -21.985 -5.721 1.00 28.82 80 ALA A C 1
ATOM 557 O O . ALA A 1 80 ? -57.280 -22.864 -4.859 1.00 29.22 80 ALA A O 1
ATOM 559 N N . SER A 1 81 ? -58.254 -21.357 -6.216 1.00 26.43 81 SER A N 1
ATOM 560 C CA . SER A 1 81 ? -59.595 -21.662 -5.739 1.00 27.84 81 SER A CA 1
ATOM 561 C C . SER A 1 81 ? -60.175 -22.962 -6.280 1.00 24.75 81 SER A C 1
ATOM 562 O O . SER A 1 81 ? -61.152 -23.471 -5.736 1.00 24.76 81 SER A O 1
ATOM 565 N N . ASN A 1 82 ? -59.595 -23.504 -7.346 1.00 25.51 82 ASN A N 1
ATOM 566 C CA . ASN A 1 82 ? -60.132 -24.748 -7.879 1.00 25.22 82 ASN A CA 1
ATOM 567 C C . ASN A 1 82 ? -59.514 -25.936 -7.153 1.00 24.90 82 ASN A C 1
ATOM 568 O O . ASN A 1 82 ? -58.537 -26.533 -7.617 1.00 23.55 82 ASN A O 1
ATOM 573 N N . LEU A 1 83 ? -60.098 -26.262 -6.005 1.00 26.41 83 LEU A N 1
ATOM 574 C CA . LEU A 1 83 ? -59.631 -27.358 -5.170 1.00 26.00 83 LEU A CA 1
ATOM 575 C C . LEU A 1 83 ? -59.791 -28.705 -5.865 1.00 27.16 83 LEU A C 1
ATOM 576 O O . LEU A 1 83 ? -59.003 -29.629 -5.642 1.00 26.73 83 LEU A O 1
ATOM 581 N N . SER A 1 84 ? -60.819 -28.816 -6.703 1.00 22.68 84 SER A N 1
ATOM 582 C CA . SER A 1 84 ? -61.072 -30.053 -7.435 1.00 23.22 84 SER A CA 1
ATOM 583 C C . SER A 1 84 ? -59.907 -30.357 -8.356 1.00 24.10 84 SER A C 1
ATOM 584 O O . SER A 1 84 ? -59.349 -31.455 -8.331 1.00 22.44 84 SER A O 1
ATOM 587 N N . GLN A 1 85 ? -59.539 -29.382 -9.180 1.00 23.60 85 GLN A N 1
ATOM 588 C CA . GLN A 1 85 ? -58.435 -29.575 -10.106 1.00 26.04 85 GLN A CA 1
ATOM 589 C C . GLN A 1 85 ? -57.092 -29.755 -9.406 1.00 26.10 85 GLN A C 1
ATOM 590 O O . GLN A 1 85 ? -56.274 -30.566 -9.832 1.00 26.45 85 GLN A O 1
ATOM 596 N N . ALA A 1 86 ? -56.868 -29.008 -8.331 1.00 27.27 86 ALA A N 1
ATOM 597 C CA . ALA A 1 86 ? -55.610 -29.112 -7.597 1.00 27.10 86 ALA A CA 1
ATOM 598 C C . ALA A 1 86 ? -55.414 -30.533 -7.079 1.00 28.68 86 ALA A C 1
ATOM 599 O O . ALA A 1 86 ? -54.333 -31.106 -7.205 1.00 28.89 86 ALA A O 1
ATOM 601 N N . ARG A 1 87 ? -56.471 -31.100 -6.505 1.00 28.03 87 ARG A N 1
ATOM 602 C CA . ARG A 1 87 ? -56.417 -32.450 -5.962 1.00 30.17 87 ARG A CA 1
ATOM 603 C C . ARG A 1 87 ? -56.124 -33.483 -7.051 1.00 29.87 87 ARG A C 1
ATOM 604 O O . ARG A 1 87 ? -55.253 -34.340 -6.887 1.00 28.56 87 ARG A O 1
ATOM 612 N N . VAL A 1 88 ? -56.846 -33.396 -8.164 1.00 30.10 88 VAL A N 1
ATOM 613 C CA . VAL A 1 88 ? -56.654 -34.329 -9.272 1.00 30.36 88 VAL A CA 1
ATOM 614 C C . VAL A 1 88 ? -55.290 -34.170 -9.937 1.00 30.00 88 VAL A C 1
ATOM 615 O O . VAL A 1 88 ? -54.646 -35.161 -10.285 1.00 29.49 88 VAL A O 1
ATOM 619 N N . LEU A 1 89 ? -54.844 -32.929 -10.112 1.00 29.94 89 LEU A N 1
ATOM 620 C CA . LEU A 1 89 ? -53.543 -32.684 -10.726 1.00 30.67 89 LEU A CA 1
ATOM 621 C C . LEU A 1 89 ? -52.432 -33.349 -9.920 1.00 31.36 89 LEU A C 1
ATOM 622 O O . LEU A 1 89 ? -51.548 -34.002 -10.480 1.00 30.35 89 LEU A O 1
ATOM 627 N N . MET A 1 90 ? -52.477 -33.184 -8.602 1.00 30.30 90 MET A N 1
ATOM 628 C CA . MET A 1 90 ? -51.460 -33.782 -7.748 1.00 31.77 90 MET A CA 1
ATOM 629 C C . MET A 1 90 ? -51.482 -35.305 -7.833 1.00 33.38 90 MET A C 1
ATOM 630 O O . MET A 1 90 ? -50.433 -35.937 -7.955 1.00 33.54 90 MET A O 1
ATOM 635 N N . ASP A 1 91 ? -52.675 -35.891 -7.781 1.00 33.02 91 ASP A N 1
ATOM 636 C CA . ASP A 1 91 ? -52.810 -37.344 -7.845 1.00 36.02 91 ASP A CA 1
ATOM 637 C C . ASP A 1 91 ? -52.346 -37.944 -9.166 1.00 36.74 91 ASP A C 1
ATOM 638 O O . ASP A 1 91 ? -51.848 -39.071 -9.201 1.00 35.11 91 ASP A O 1
ATOM 643 N N . ARG A 1 92 ? -52.504 -37.194 -10.251 1.00 45.38 92 ARG A N 1
ATOM 644 C CA . ARG A 1 92 ? -52.107 -37.691 -11.560 1.00 45.92 92 ARG A CA 1
ATOM 645 C C . ARG A 1 92 ? -50.626 -37.467 -11.843 1.00 46.14 92 ARG A C 1
ATOM 646 O O . ARG A 1 92 ? -50.041 -38.136 -12.693 1.00 46.49 92 ARG A O 1
ATOM 654 N N . ALA A 1 93 ? -50.017 -36.539 -11.112 1.00 42.85 93 ALA A N 1
ATOM 655 C CA . ALA A 1 93 ? -48.608 -36.231 -11.301 1.00 42.69 93 ALA A CA 1
ATOM 656 C C . ALA A 1 93 ? -47.684 -36.988 -10.344 1.00 42.07 93 ALA A C 1
ATOM 657 O O . ALA A 1 93 ? -46.545 -37.299 -10.691 1.00 41.37 93 ALA A O 1
ATOM 659 N N . VAL A 1 94 ? -48.171 -37.284 -9.145 1.00 37.36 94 VAL A N 1
ATOM 660 C CA . VAL A 1 94 ? -47.353 -37.978 -8.159 1.00 36.39 94 VAL A CA 1
ATOM 661 C C . VAL A 1 94 ? -48.078 -39.144 -7.509 1.00 34.98 94 VAL A C 1
ATOM 662 O O . VAL A 1 94 ? -49.239 -39.027 -7.121 1.00 34.55 94 VAL A O 1
ATOM 666 N N . THR A 1 95 ? -47.389 -40.274 -7.393 1.00 30.88 95 THR A N 1
ATOM 667 C CA . THR A 1 95 ? -47.972 -41.451 -6.762 1.00 30.57 95 THR A CA 1
ATOM 668 C C . THR A 1 95 ? -47.664 -41.410 -5.269 1.00 27.33 95 THR A C 1
ATOM 669 O O . THR A 1 95 ? -46.550 -41.077 -4.867 1.00 25.54 95 THR A O 1
ATOM 673 N N . GLY A 1 96 ? -48.650 -41.744 -4.446 1.00 30.13 96 GLY A N 1
ATOM 674 C CA . GLY A 1 96 ? -48.433 -41.731 -3.010 1.00 29.44 96 GLY A CA 1
ATOM 675 C C . GLY A 1 96 ? -48.103 -40.344 -2.492 1.00 28.89 96 GLY A C 1
ATOM 676 O O . GLY A 1 96 ? -48.636 -39.353 -2.997 1.00 28.86 96 GLY A O 1
ATOM 677 N N . ASN A 1 97 ? -47.226 -40.272 -1.490 1.00 28.41 97 ASN A N 1
ATOM 678 C CA . ASN A 1 97 ? -46.824 -38.999 -0.892 1.00 28.35 97 ASN A CA 1
ATOM 679 C C . ASN A 1 97 ? -48.057 -38.198 -0.489 1.00 28.62 97 ASN A C 1
ATOM 680 O O . ASN A 1 97 ? -48.155 -36.995 -0.744 1.00 28.21 97 ASN A O 1
ATOM 685 N N . LEU A 1 98 ? -48.995 -38.883 0.155 1.00 27.69 98 LEU A N 1
ATOM 686 C CA . LEU A 1 98 ? -50.237 -38.262 0.581 1.00 28.43 98 LEU A CA 1
ATOM 687 C C . LEU A 1 98 ? -50.035 -37.128 1.582 1.00 28.90 98 LEU A C 1
ATOM 688 O O . LEU A 1 98 ? -50.784 -36.155 1.572 1.00 29.43 98 LEU A O 1
ATOM 693 N N . SER A 1 99 ? -49.027 -37.243 2.443 1.00 25.73 99 SER A N 1
ATOM 694 C CA . SER A 1 99 ? -48.778 -36.193 3.426 1.00 26.69 99 SER A CA 1
ATOM 695 C C . SER A 1 99 ? -48.373 -34.877 2.752 1.00 25.65 99 SER A C 1
ATOM 696 O O . SER A 1 99 ? -48.799 -33.791 3.169 1.00 25.30 99 SER A O 1
ATOM 699 N N . ALA A 1 100 ? -47.545 -34.978 1.717 1.00 26.02 100 ALA A N 1
ATOM 700 C CA . ALA A 1 100 ? -47.095 -33.804 0.981 1.00 27.84 100 ALA A CA 1
ATOM 701 C C . ALA A 1 100 ? -48.296 -33.168 0.290 1.00 28.36 100 ALA A C 1
ATOM 702 O O . ALA A 1 100 ? -48.445 -31.948 0.279 1.00 28.53 100 ALA A O 1
ATOM 704 N N . LYS A 1 101 ? -49.149 -34.005 -0.293 1.00 27.55 101 LYS A N 1
ATOM 705 C CA . LYS A 1 101 ? -50.344 -33.515 -0.972 1.00 26.79 101 LYS A CA 1
ATOM 706 C C . LYS A 1 101 ? -51.293 -32.870 0.034 1.00 25.06 101 LYS A C 1
ATOM 707 O O . LYS A 1 101 ? -51.897 -31.838 -0.249 1.00 24.88 101 LYS A O 1
ATOM 713 N N . ALA A 1 102 ? -51.412 -33.473 1.212 1.00 24.51 102 ALA A N 1
ATOM 714 C CA . ALA A 1 102 ? -52.294 -32.952 2.254 1.00 24.41 102 ALA A CA 1
ATOM 715 C C . ALA A 1 102 ? -51.870 -31.561 2.735 1.00 24.66 102 ALA A C 1
ATOM 716 O O . ALA A 1 102 ? -52.712 -30.707 3.020 1.00 24.88 102 ALA A O 1
ATOM 718 N N . ALA A 1 103 ? -50.564 -31.333 2.828 1.00 24.06 103 ALA A N 1
ATOM 719 C CA . ALA A 1 103 ? -50.056 -30.038 3.273 1.00 24.06 103 ALA A CA 1
ATOM 720 C C . ALA A 1 103 ? -50.531 -28.944 2.316 1.00 25.06 103 ALA A C 1
ATOM 721 O O . ALA A 1 103 ? -50.970 -27.876 2.738 1.00 24.55 103 ALA A O 1
ATOM 723 N N . ILE A 1 104 ? -50.439 -29.221 1.021 1.00 26.02 104 ILE A N 1
ATOM 724 C CA . ILE A 1 104 ? -50.868 -28.266 0.008 1.00 27.69 104 ILE A CA 1
ATOM 725 C C . ILE A 1 104 ? -52.389 -28.119 0.009 1.00 29.21 104 ILE A C 1
ATOM 726 O O . ILE A 1 104 ? -52.913 -27.011 -0.100 1.00 29.11 104 ILE A O 1
ATOM 731 N N . ASP A 1 105 ? -53.097 -29.237 0.138 1.00 28.19 105 ASP A N 1
ATOM 732 C CA . ASP A 1 105 ? -54.553 -29.198 0.147 1.00 28.64 105 ASP A CA 1
ATOM 733 C C . ASP A 1 105 ? -55.075 -28.363 1.315 1.00 27.51 105 ASP A C 1
ATOM 734 O O . ASP A 1 105 ? -56.026 -27.596 1.165 1.00 27.48 105 ASP A O 1
ATOM 739 N N . ILE A 1 106 ? -54.456 -28.509 2.482 1.00 24.81 106 ILE A N 1
ATOM 740 C CA . ILE A 1 106 ? -54.881 -27.738 3.648 1.00 24.52 106 ILE A CA 1
ATOM 741 C C . ILE A 1 106 ? -54.661 -26.247 3.385 1.00 24.65 106 ILE A C 1
ATOM 742 O O . ILE A 1 106 ? -55.524 -25.420 3.686 1.00 26.22 106 ILE A O 1
ATOM 747 N N . ALA A 1 107 ? -53.509 -25.911 2.816 1.00 25.09 107 ALA A N 1
ATOM 748 C CA . ALA A 1 107 ? -53.187 -24.520 2.509 1.00 24.59 107 ALA A CA 1
ATOM 749 C C . ALA A 1 107 ? -54.199 -23.926 1.532 1.00 24.16 107 ALA A C 1
ATOM 750 O O . ALA A 1 107 ? -54.626 -22.790 1.697 1.00 22.41 107 ALA A O 1
ATOM 752 N N . LEU A 1 108 ? -54.569 -24.689 0.507 1.00 23.32 108 LEU A N 1
ATOM 753 C CA . LEU A 1 108 ? -55.539 -24.205 -0.472 1.00 23.96 108 LEU A CA 1
ATOM 754 C C . LEU A 1 108 ? -56.914 -23.987 0.147 1.00 22.38 108 LEU A C 1
ATOM 755 O O . LEU A 1 108 ? -57.617 -23.049 -0.228 1.00 25.34 108 LEU A O 1
ATOM 760 N N . HIS A 1 109 ? -57.309 -24.849 1.085 1.00 24.20 109 HIS A N 1
ATOM 761 C CA . HIS A 1 109 ? -58.602 -24.693 1.747 1.00 25.31 109 HIS A CA 1
ATOM 762 C C . HIS A 1 109 ? -58.591 -23.456 2.639 1.00 26.59 109 HIS A C 1
ATOM 763 O O . HIS A 1 109 ? -59.577 -22.721 2.721 1.00 26.45 109 HIS A O 1
ATOM 770 N N . ASP A 1 110 ? -57.468 -23.241 3.316 1.00 23.43 110 ASP A N 1
ATOM 771 C CA . ASP A 1 110 ? -57.315 -22.097 4.206 1.00 25.50 110 ASP A CA 1
ATOM 772 C C . ASP A 1 110 ? -57.417 -20.806 3.384 1.00 24.97 110 ASP A C 1
ATOM 773 O O . ASP A 1 110 ? -58.161 -19.889 3.731 1.00 27.01 110 ASP A O 1
ATOM 778 N N . LEU A 1 111 ? -56.683 -20.763 2.279 1.00 26.57 111 LEU A N 1
ATOM 779 C CA . LEU A 1 111 ? -56.662 -19.606 1.390 1.00 27.92 111 LEU A CA 1
ATOM 780 C C . LEU A 1 111 ? -58.045 -19.306 0.818 1.00 28.65 111 LEU A C 1
ATOM 781 O O . LEU A 1 111 ? -58.498 -18.157 0.836 1.00 26.57 111 LEU A O 1
ATOM 786 N N . LYS A 1 112 ? -58.716 -20.335 0.309 1.00 27.55 112 LYS A N 1
ATOM 787 C CA . LYS A 1 112 ? -60.038 -20.143 -0.279 1.00 28.17 112 LYS A CA 1
ATOM 788 C C . LYS A 1 112 ? -61.077 -19.715 0.745 1.00 27.70 112 LYS A C 1
ATOM 789 O O . LYS A 1 112 ? -61.888 -18.824 0.481 1.00 30.06 112 LYS A O 1
ATOM 795 N N . ALA A 1 113 ? -61.053 -20.349 1.912 1.00 24.78 113 ALA A N 1
ATOM 796 C CA . ALA A 1 113 ? -61.997 -20.027 2.970 1.00 24.82 113 ALA A CA 1
ATOM 797 C C . ALA A 1 113 ? -61.835 -18.580 3.440 1.00 25.36 113 ALA A C 1
ATOM 798 O O . ALA A 1 113 ? -62.822 -17.859 3.588 1.00 25.73 113 ALA A O 1
ATOM 800 N N . ARG A 1 114 ? -60.597 -18.160 3.683 1.00 30.09 114 ARG A N 1
ATOM 801 C CA . ARG A 1 114 ? -60.344 -16.788 4.125 1.00 31.81 114 ARG A CA 1
ATOM 802 C C . ARG A 1 114 ? -60.860 -15.788 3.092 1.00 32.38 114 ARG A C 1
ATOM 803 O O . ARG A 1 114 ? -61.494 -14.794 3.442 1.00 34.64 114 ARG A O 1
ATOM 811 N N . ALA A 1 115 ? -60.599 -16.067 1.821 1.00 31.84 115 ALA A N 1
ATOM 812 C CA . ALA A 1 115 ? -61.039 -15.200 0.734 1.00 33.15 115 ALA A CA 1
ATOM 813 C C . ALA A 1 115 ? -62.556 -15.033 0.734 1.00 33.47 115 ALA A C 1
ATOM 814 O O . ALA A 1 115 ? -63.076 -14.028 0.252 1.00 33.49 115 ALA A O 1
ATOM 816 N N . LEU A 1 116 ? -63.259 -16.016 1.290 1.00 30.43 116 LEU A N 1
ATOM 817 C CA . LEU A 1 116 ? -64.716 -15.986 1.352 1.00 29.00 116 LEU A CA 1
ATOM 818 C C . LEU A 1 116 ? -65.205 -15.548 2.723 1.00 29.70 116 LEU A C 1
ATOM 819 O O . LEU A 1 116 ? -66.409 -15.433 2.952 1.00 28.49 116 LEU A O 1
ATOM 824 N N . ASN A 1 117 ? -64.262 -15.306 3.631 1.00 29.00 117 ASN A N 1
ATOM 825 C CA . ASN A 1 117 ? -64.584 -14.908 4.998 1.00 30.85 117 ASN A CA 1
ATOM 826 C C . ASN A 1 117 ? -65.335 -16.012 5.733 1.00 29.73 117 ASN A C 1
ATOM 827 O O . ASN A 1 117 ? -66.260 -15.749 6.499 1.00 28.66 117 ASN A O 1
ATOM 832 N N . LEU A 1 118 ? -64.924 -17.255 5.494 1.00 28.95 118 LEU A N 1
ATOM 833 C CA . LEU A 1 118 ? -65.544 -18.407 6.142 1.00 26.96 118 LEU A CA 1
ATOM 834 C C . LEU A 1 118 ? -64.490 -19.241 6.849 1.00 24.91 118 LEU A C 1
ATOM 835 O O . LEU A 1 118 ? -63.311 -19.189 6.502 1.00 23.51 118 LEU A O 1
ATOM 840 N N . SER A 1 119 ? -64.913 -20.000 7.851 1.00 27.68 119 SER A N 1
ATOM 841 C CA . SER A 1 119 ? -63.994 -20.896 8.538 1.00 27.00 119 SER A CA 1
ATOM 842 C C . SER A 1 119 ? -63.924 -22.051 7.549 1.00 27.98 119 SER A C 1
ATOM 843 O O . SER A 1 119 ? -64.793 -22.164 6.681 1.00 25.65 119 SER A O 1
ATOM 846 N N . ILE A 1 120 ? -62.906 -22.899 7.647 1.00 25.85 120 ILE A N 1
ATOM 847 C CA . ILE A 1 120 ? -62.828 -24.029 6.727 1.00 25.67 120 ILE A CA 1
ATOM 848 C C . ILE A 1 120 ? -64.036 -24.945 6.955 1.00 25.41 120 ILE A C 1
ATOM 849 O O . ILE A 1 120 ? -64.611 -25.478 5.998 1.00 25.67 120 ILE A O 1
ATOM 854 N N . ALA A 1 121 ? -64.430 -25.112 8.215 1.00 24.31 121 ALA A N 1
ATOM 855 C CA . ALA A 1 121 ? -65.579 -25.953 8.544 1.00 25.43 121 ALA A CA 1
ATOM 856 C C . ALA A 1 121 ? -66.847 -25.428 7.864 1.00 26.54 121 ALA A C 1
ATOM 857 O O . ALA A 1 121 ? -67.670 -26.208 7.391 1.00 24.77 121 ALA A O 1
ATOM 859 N N . ASP A 1 122 ? -67.003 -24.109 7.811 1.00 24.91 122 ASP A N 1
ATOM 860 C CA . ASP A 1 122 ? -68.174 -23.518 7.168 1.00 25.80 122 ASP A CA 1
ATOM 861 C C . ASP A 1 122 ? -68.095 -23.753 5.654 1.00 24.50 122 ASP A C 1
ATOM 862 O O . ASP A 1 122 ? -69.099 -24.081 5.013 1.00 25.90 122 ASP A O 1
ATOM 867 N N . LEU A 1 123 ? -66.906 -23.577 5.082 1.00 21.76 123 LEU A N 1
ATOM 868 C CA . LEU A 1 123 ? -66.713 -23.800 3.650 1.00 22.53 123 LEU A CA 1
ATOM 869 C C . LEU A 1 123 ? -67.095 -25.237 3.282 1.00 23.19 123 LEU A C 1
ATOM 870 O O . LEU A 1 123 ? -67.702 -25.481 2.235 1.00 22.50 123 LEU A O 1
ATOM 875 N N . ILE A 1 124 ? -66.735 -26.185 4.144 1.00 22.05 124 ILE A N 1
ATOM 876 C CA . ILE A 1 124 ? -67.039 -27.595 3.901 1.00 25.65 124 ILE A CA 1
ATOM 877 C C . ILE A 1 124 ? -68.541 -27.870 3.929 1.00 25.91 124 ILE A C 1
ATOM 878 O O . ILE A 1 124 ? -69.014 -28.804 3.280 1.00 28.05 124 ILE A O 1
ATOM 883 N N . GLY A 1 125 ? -69.286 -27.069 4.684 1.00 26.83 125 GLY A N 1
ATOM 884 C CA . GLY A 1 125 ? -70.726 -27.261 4.752 1.00 25.82 125 GLY A CA 1
ATOM 885 C C . GLY A 1 125 ? -71.358 -26.793 6.051 1.00 26.76 125 GLY A C 1
ATOM 886 O O . GLY A 1 125 ? -72.571 -26.588 6.121 1.00 25.94 125 GLY A O 1
ATOM 887 N N . GLY A 1 126 ? -70.540 -26.626 7.085 1.00 23.33 126 GLY A N 1
ATOM 888 C CA . GLY A 1 126 ? -71.064 -26.182 8.365 1.00 23.69 126 GLY A CA 1
ATOM 889 C C . GLY A 1 126 ? -70.709 -27.138 9.487 1.00 24.01 126 GLY A C 1
ATOM 890 O O . GLY A 1 126 ? -70.498 -28.325 9.254 1.00 21.97 126 GLY A O 1
ATOM 891 N N . THR A 1 127 ? -70.655 -26.625 10.713 1.00 24.89 127 THR A N 1
ATOM 892 C CA . THR A 1 127 ? -70.305 -27.447 11.866 1.00 25.81 127 THR A CA 1
ATOM 893 C C . THR A 1 127 ? -71.470 -28.202 12.495 1.00 26.67 127 THR A C 1
ATOM 894 O O . THR A 1 127 ? -72.603 -27.716 12.542 1.00 26.96 127 THR A O 1
ATOM 898 N N . MET A 1 128 ? -71.165 -29.399 12.987 1.00 28.29 128 MET A N 1
ATOM 899 C CA . MET A 1 128 ? -72.135 -30.237 13.682 1.00 28.48 128 MET A CA 1
ATOM 900 C C . MET A 1 128 ? -71.834 -30.071 15.172 1.00 29.27 128 MET A C 1
ATOM 901 O O . MET A 1 128 ? -72.668 -30.362 16.027 1.00 28.98 128 MET A O 1
ATOM 906 N N . ARG A 1 129 ? -70.624 -29.597 15.458 1.00 28.90 129 ARG A N 1
ATOM 907 C CA . ARG A 1 129 ? -70.155 -29.391 16.825 1.00 29.69 129 ARG A CA 1
ATOM 908 C C . ARG A 1 129 ? -69.053 -28.332 16.793 1.00 29.44 129 ARG A C 1
ATOM 909 O O . ARG A 1 129 ? -68.391 -28.166 15.773 1.00 28.87 129 ARG A O 1
ATOM 917 N N . THR A 1 130 ? -68.860 -27.616 17.899 1.00 28.02 130 THR A N 1
ATOM 918 C CA . THR A 1 130 ? -67.811 -26.597 17.956 1.00 29.42 130 THR A CA 1
ATOM 919 C C . THR A 1 130 ? -66.693 -27.014 18.912 1.00 28.73 130 THR A C 1
ATOM 920 O O . THR A 1 130 ? -65.734 -26.271 19.133 1.00 29.11 130 THR A O 1
ATOM 924 N N . SER A 1 131 ? -66.828 -28.207 19.479 1.00 30.38 131 SER A N 1
ATOM 925 C CA . SER A 1 131 ? -65.821 -28.760 20.378 1.00 30.70 131 SER A CA 1
ATOM 926 C C . SER A 1 131 ? -65.904 -30.279 20.252 1.00 29.64 131 SER A C 1
ATOM 927 O O . SER A 1 131 ? -66.952 -30.816 19.882 1.00 30.09 131 SER A O 1
ATOM 930 N N . ILE A 1 132 ? -64.802 -30.966 20.537 1.00 27.80 132 ILE A N 1
ATOM 931 C CA . ILE A 1 132 ? -64.760 -32.420 20.431 1.00 26.30 132 ILE A CA 1
ATOM 932 C C . ILE A 1 132 ? -64.056 -33.083 21.612 1.00 27.66 132 ILE A C 1
ATOM 933 O O . ILE A 1 132 ? -62.941 -32.694 21.978 1.00 26.76 132 ILE A O 1
ATOM 938 N N . PRO A 1 133 ? -64.702 -34.088 22.234 1.00 28.55 133 PRO A N 1
ATOM 939 C CA . PRO A 1 133 ? -64.075 -34.776 23.366 1.00 29.80 133 PRO A CA 1
ATOM 940 C C . PRO A 1 133 ? -62.699 -35.232 22.891 1.00 31.35 133 PRO A C 1
ATOM 941 O O . PRO A 1 133 ? -62.575 -35.810 21.809 1.00 32.16 133 PRO A O 1
ATOM 945 N N . ILE A 1 134 ? -61.667 -34.980 23.689 1.00 27.97 134 ILE A N 1
ATOM 946 C CA . ILE A 1 134 ? -60.318 -35.333 23.278 1.00 27.52 134 ILE A CA 1
ATOM 947 C C . ILE A 1 134 ? -59.609 -36.324 24.194 1.00 29.36 134 ILE A C 1
ATOM 948 O O . ILE A 1 134 ? -59.610 -36.180 25.415 1.00 30.14 134 ILE A O 1
ATOM 953 N N . ALA A 1 135 ? -58.998 -37.335 23.584 1.00 25.97 135 ALA A N 1
ATOM 954 C CA . ALA A 1 135 ? -58.294 -38.367 24.330 1.00 26.51 135 ALA A CA 1
ATOM 955 C C . ALA A 1 135 ? -56.822 -38.037 24.496 1.00 26.01 135 ALA A C 1
ATOM 956 O O . ALA A 1 135 ? -56.169 -37.569 23.563 1.00 26.66 135 ALA A O 1
ATOM 958 N N . TRP A 1 136 ? -56.310 -38.285 25.696 1.00 27.24 136 TRP A N 1
ATOM 959 C CA . TRP A 1 136 ? -54.909 -38.041 26.001 1.00 29.43 136 TRP A CA 1
ATOM 960 C C . TRP A 1 136 ? -54.166 -39.374 26.019 1.00 29.21 136 TRP A C 1
ATOM 961 O O . TRP A 1 136 ? -54.615 -40.340 26.638 1.00 28.26 136 TRP A O 1
ATOM 972 N N . THR A 1 137 ? -53.029 -39.420 25.333 1.00 32.25 137 THR A N 1
ATOM 973 C CA . THR A 1 137 ? -52.227 -40.635 25.260 1.00 34.98 137 THR A CA 1
ATOM 974 C C . THR A 1 137 ? -51.265 -40.767 26.437 1.00 36.98 137 THR A C 1
ATOM 975 O O . THR A 1 137 ? -50.403 -39.918 26.639 1.00 38.01 137 THR A O 1
ATOM 979 N N . LEU A 1 138 ? -51.426 -41.836 27.210 1.00 46.32 138 LEU A N 1
ATOM 980 C CA . LEU A 1 138 ? -50.565 -42.104 28.356 1.00 49.41 138 LEU A CA 1
ATOM 981 C C . LEU A 1 138 ? -49.507 -43.099 27.896 1.00 52.56 138 LEU A C 1
ATOM 982 O O . LEU A 1 138 ? -49.826 -44.248 27.579 1.00 53.52 138 LEU A O 1
ATOM 987 N N . ALA A 1 139 ? -48.253 -42.666 27.850 1.00 59.35 139 ALA A N 1
ATOM 988 C CA . ALA A 1 139 ? -47.186 -43.554 27.412 1.00 61.83 139 ALA A CA 1
ATOM 989 C C . ALA A 1 139 ? -45.850 -43.230 28.060 1.00 63.09 139 ALA A C 1
ATOM 990 O O . ALA A 1 139 ? -44.805 -43.331 27.417 1.00 63.79 139 ALA A O 1
ATOM 992 N N . SER A 1 140 ? -45.882 -42.848 29.333 1.00 78.69 140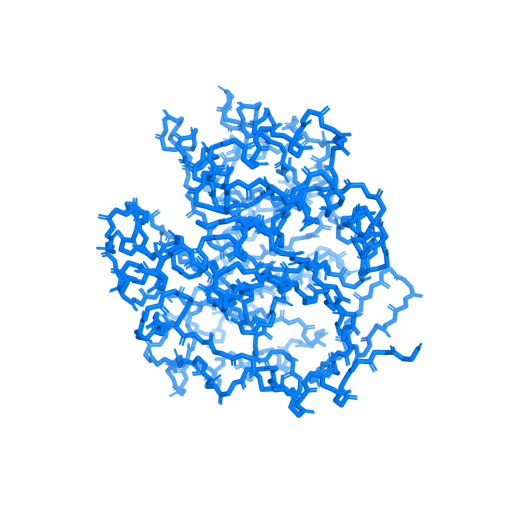 SER A N 1
ATOM 993 C CA . SER A 1 140 ? -44.658 -42.515 30.054 1.00 80.31 140 SER A CA 1
ATOM 994 C C . SER A 1 140 ? -43.804 -43.762 30.272 1.00 80.18 140 SER A C 1
ATOM 995 O O . SER A 1 140 ? -42.609 -43.665 30.547 1.00 80.57 140 SER A O 1
ATOM 998 N N . GLY A 1 141 ? -44.425 -44.931 30.147 1.00 68.66 141 GLY A N 1
ATOM 999 C CA . GLY A 1 141 ? -43.702 -46.174 30.339 1.00 67.32 141 GLY A CA 1
ATOM 1000 C C . GLY A 1 141 ? -43.748 -46.639 31.782 1.00 66.61 141 GLY A C 1
ATOM 1001 O O . GLY A 1 141 ? -43.188 -47.681 32.125 1.00 67.03 141 GLY A O 1
ATOM 1002 N N . ASP A 1 142 ? -44.413 -45.860 32.630 1.00 52.65 142 ASP A N 1
ATOM 1003 C CA . ASP A 1 142 ? -44.539 -46.191 34.046 1.00 50.75 142 ASP A CA 1
ATOM 1004 C C . ASP A 1 142 ? -45.999 -46.148 34.484 1.00 48.34 142 ASP A C 1
ATOM 1005 O O . ASP A 1 142 ? -46.697 -45.165 34.246 1.00 48.78 142 ASP A O 1
ATOM 1010 N N . THR A 1 143 ? -46.450 -47.215 35.137 1.00 43.18 143 THR A N 1
ATOM 1011 C CA . THR A 1 143 ? -47.832 -47.315 35.597 1.00 41.15 143 THR A CA 1
ATOM 1012 C C . THR A 1 143 ? -48.219 -46.234 36.603 1.00 40.44 143 THR A C 1
ATOM 1013 O O . THR A 1 143 ? -49.269 -45.600 36.471 1.00 38.59 143 THR A O 1
ATOM 1017 N N . ALA A 1 144 ? -47.376 -46.031 37.611 1.00 42.74 144 ALA A N 1
ATOM 1018 C CA . ALA A 1 144 ? -47.644 -45.029 38.638 1.00 41.45 144 ALA A CA 1
ATOM 1019 C C . ALA A 1 144 ? -47.716 -43.632 38.033 1.00 40.09 144 ALA A C 1
ATOM 1020 O O . ALA A 1 144 ? -48.608 -42.847 38.359 1.00 39.63 144 ALA A O 1
ATOM 1022 N N . ARG A 1 145 ? -46.772 -43.329 37.149 1.00 36.71 145 ARG A N 1
ATOM 1023 C CA . ARG A 1 145 ? -46.724 -42.029 36.495 1.00 37.33 145 ARG A CA 1
ATOM 1024 C C . ARG A 1 145 ? -47.957 -41.812 35.614 1.00 37.60 145 ARG A C 1
ATOM 1025 O O . ARG A 1 145 ? -48.514 -40.713 35.574 1.00 37.98 145 ARG A O 1
ATOM 1027 N N . ASP A 1 146 ? -48.380 -42.855 34.906 1.00 38.28 146 ASP A N 1
ATOM 1028 C CA . ASP A 1 146 ? -49.553 -42.739 34.044 1.00 38.06 146 ASP A CA 1
ATOM 1029 C C . ASP A 1 146 ? -50.800 -42.472 34.878 1.00 36.73 146 ASP A C 1
ATOM 1030 O O . ASP A 1 146 ? -51.638 -41.646 34.512 1.00 37.42 146 ASP A O 1
ATOM 1035 N N . ILE A 1 147 ? -50.919 -43.172 36.003 1.00 36.55 147 ILE A N 1
ATOM 1036 C CA . ILE A 1 147 ? -52.068 -42.996 36.880 1.00 36.26 147 ILE A CA 1
ATOM 1037 C C . ILE A 1 147 ? -52.138 -41.569 37.415 1.00 36.94 147 ILE A C 1
ATOM 1038 O O . ILE A 1 147 ? -53.217 -40.974 37.469 1.00 35.80 147 ILE A O 1
ATOM 1043 N N . ASP A 1 148 ? -50.994 -41.014 37.806 1.00 36.27 148 ASP A N 1
ATOM 1044 C CA . ASP A 1 148 ? -50.976 -39.646 38.314 1.00 37.28 148 ASP A CA 1
ATOM 1045 C C . ASP A 1 148 ? -51.358 -38.689 37.192 1.00 34.48 148 ASP A C 1
ATOM 1046 O O . ASP A 1 148 ? -52.134 -37.755 37.391 1.00 34.40 148 ASP A O 1
ATOM 1051 N N . SER A 1 149 ? -50.807 -38.939 36.010 1.00 34.59 149 SER A N 1
ATOM 1052 C CA . SER A 1 149 ? -51.077 -38.122 34.834 1.00 34.46 149 SER A CA 1
ATOM 1053 C C . SER A 1 149 ? -52.580 -38.105 34.526 1.00 33.49 149 SER A C 1
ATOM 1054 O O . SER A 1 149 ? -53.169 -37.047 34.313 1.00 33.08 149 SER A O 1
ATOM 1057 N N . ALA A 1 150 ? -53.199 -39.281 34.509 1.00 34.92 150 ALA A N 1
ATOM 1058 C CA . ALA A 1 150 ? -54.628 -39.384 34.222 1.00 33.98 150 ALA A CA 1
ATOM 1059 C C . ALA A 1 150 ? -55.492 -38.679 35.275 1.00 33.85 150 ALA A C 1
ATOM 1060 O O . ALA A 1 150 ? -56.382 -37.897 34.938 1.00 34.31 150 ALA A O 1
ATOM 1062 N N . LEU A 1 151 ? -55.233 -38.955 36.549 1.00 35.00 151 LEU A N 1
ATOM 1063 C CA . LEU A 1 151 ? -56.002 -38.334 37.627 1.00 35.35 151 LEU A CA 1
ATOM 1064 C C . LEU A 1 151 ? -55.908 -36.814 37.543 1.00 34.97 151 LEU A C 1
ATOM 1065 O O . LEU A 1 151 ? -56.873 -36.099 37.808 1.00 35.53 151 LEU A O 1
ATOM 1070 N N . GLU A 1 152 ? -54.733 -36.332 37.161 1.00 33.73 152 GLU A N 1
ATOM 1071 C CA . GLU A 1 152 ? -54.486 -34.906 37.018 1.00 35.47 152 GLU A CA 1
ATOM 1072 C C . GLU A 1 152 ? -55.357 -34.329 35.897 1.00 34.81 152 GLU A C 1
ATOM 1073 O O . GLU A 1 152 ? -56.030 -33.315 36.081 1.00 33.24 152 GLU A O 1
ATOM 1079 N N . MET A 1 153 ? -55.346 -34.985 34.739 1.00 33.04 153 MET A N 1
ATOM 1080 C CA . MET A 1 153 ? -56.135 -34.536 33.590 1.00 32.56 153 MET A CA 1
ATOM 1081 C C . MET A 1 153 ? -57.628 -34.567 33.888 1.00 29.88 153 MET A C 1
ATOM 1082 O O . MET A 1 153 ? -58.385 -33.730 33.402 1.00 31.08 153 MET A O 1
ATOM 1087 N N . ILE A 1 154 ? -58.055 -35.537 34.685 1.00 29.92 154 ILE A N 1
ATOM 1088 C CA . ILE A 1 154 ? -59.462 -35.647 35.046 1.00 29.50 154 ILE A CA 1
ATOM 1089 C C . ILE A 1 154 ? -59.858 -34.515 35.999 1.00 31.88 154 ILE A C 1
ATOM 1090 O O . ILE A 1 154 ? -60.842 -33.807 35.765 1.00 30.56 154 ILE A O 1
ATOM 1095 N N . GLU A 1 155 ? -59.084 -34.340 37.066 1.00 37.41 155 GLU A N 1
ATOM 1096 C CA . GLU A 1 155 ? -59.369 -33.301 38.053 1.00 39.79 155 GLU A CA 1
ATOM 1097 C C . GLU A 1 155 ? -59.357 -31.884 37.476 1.00 39.63 155 GLU A C 1
ATOM 1098 O O . GLU A 1 155 ? -60.133 -31.032 37.908 1.00 40.89 155 GLU A O 1
ATOM 1104 N N . THR A 1 156 ? -58.487 -31.632 36.503 1.00 36.04 156 THR A N 1
ATOM 1105 C CA . THR A 1 156 ? -58.413 -30.313 35.877 1.00 36.12 156 THR A CA 1
ATOM 1106 C C . THR A 1 156 ? -59.434 -30.187 34.745 1.00 35.26 156 THR A C 1
ATOM 1107 O O . THR A 1 156 ? -59.490 -29.168 34.056 1.00 35.15 156 THR A O 1
ATOM 1111 N N . ARG A 1 157 ? -60.241 -31.230 34.569 1.00 34.03 157 ARG A N 1
ATOM 1112 C CA . ARG A 1 157 ? -61.274 -31.271 33.534 1.00 32.95 157 ARG A CA 1
ATOM 1113 C C . ARG A 1 157 ? -60.734 -31.096 32.120 1.00 31.50 157 ARG A C 1
ATOM 1114 O O . ARG A 1 157 ? -61.398 -30.526 31.255 1.00 32.78 157 ARG A O 1
ATOM 1122 N N . ARG A 1 158 ? -59.530 -31.592 31.876 1.00 29.45 158 ARG A N 1
ATOM 1123 C CA . ARG A 1 158 ? -58.945 -31.475 30.551 1.00 29.79 158 ARG A CA 1
ATOM 1124 C C . ARG A 1 158 ? -59.191 -32.734 29.724 1.00 29.12 158 ARG A C 1
ATOM 1125 O O . ARG A 1 158 ? -59.505 -32.646 28.536 1.00 27.81 158 ARG A O 1
ATOM 1133 N N . HIS A 1 159 ? -59.058 -33.897 30.358 1.00 31.65 159 HIS A N 1
ATOM 1134 C CA . HIS A 1 159 ? -59.252 -35.176 29.673 1.00 31.23 159 HIS A CA 1
ATOM 1135 C C . HIS A 1 159 ? -59.860 -36.243 30.577 1.00 31.35 159 HIS A C 1
ATOM 1136 O O . HIS A 1 159 ? -59.466 -36.375 31.739 1.00 30.41 159 HIS A O 1
ATOM 1143 N N . ASN A 1 160 ? -60.821 -36.997 30.046 1.00 29.23 160 ASN A N 1
ATOM 1144 C CA . ASN A 1 160 ? -61.413 -38.109 30.785 1.00 28.28 160 ASN A CA 1
ATOM 1145 C C . ASN A 1 160 ? -61.537 -39.290 29.815 1.00 27.95 160 ASN A C 1
ATOM 1146 O O . ASN A 1 160 ? -62.370 -40.185 29.966 1.00 25.97 160 ASN A O 1
ATOM 1151 N N . ARG A 1 161 ? -60.660 -39.261 28.818 1.00 28.24 161 ARG A N 1
ATOM 1152 C CA . ARG A 1 161 ? -60.555 -40.297 27.795 1.00 28.28 161 ARG A CA 1
ATOM 1153 C C . ARG A 1 161 ? -59.048 -40.450 27.625 1.00 27.18 161 ARG A C 1
ATOM 1154 O O . ARG A 1 161 ? -58.350 -39.474 27.360 1.00 28.67 161 ARG A O 1
ATOM 1162 N N . PHE A 1 162 ? -58.544 -41.667 27.790 1.00 24.84 162 PHE A N 1
ATOM 1163 C CA . PHE A 1 162 ? -57.111 -41.902 27.689 1.00 25.18 162 PHE A CA 1
ATOM 1164 C C . PHE A 1 162 ? -56.738 -43.059 26.780 1.00 25.27 162 PHE A C 1
ATOM 1165 O O . PHE A 1 162 ? -57.421 -44.081 26.748 1.00 26.01 162 PHE A O 1
ATOM 1173 N N . LYS A 1 163 ? -55.644 -42.894 26.047 1.00 29.12 163 LYS A N 1
ATOM 1174 C CA . LYS A 1 163 ? -55.161 -43.945 25.164 1.00 30.25 163 LYS A CA 1
ATOM 1175 C C . LYS A 1 163 ? -53.840 -44.442 25.729 1.00 30.19 163 LYS A C 1
ATOM 1176 O O . LYS A 1 163 ? -52.934 -43.655 25.983 1.00 31.71 163 LYS A O 1
ATOM 1182 N N . VAL A 1 164 ? -53.738 -45.749 25.930 1.00 26.70 164 VAL A N 1
ATOM 1183 C CA . VAL A 1 164 ? -52.521 -46.347 26.465 1.00 27.40 164 VAL A CA 1
ATOM 1184 C C . VAL A 1 164 ? -51.803 -47.130 25.368 1.00 28.53 164 VAL A C 1
ATOM 1185 O O . VAL A 1 164 ? -52.406 -47.985 24.714 1.00 26.45 164 VAL A O 1
ATOM 1189 N N . LYS A 1 165 ? -50.525 -46.826 25.157 1.00 28.71 165 LYS A N 1
ATOM 1190 C CA . LYS A 1 165 ? -49.740 -47.525 24.150 1.00 30.91 165 LYS A CA 1
ATOM 1191 C C . LYS A 1 165 ? -49.293 -48.857 24.730 1.00 31.96 165 LYS A C 1
ATOM 1192 O O . LYS A 1 165 ? -48.767 -48.909 25.843 1.00 31.49 165 LYS A O 1
ATOM 1198 N N . LEU A 1 166 ? -49.503 -49.929 23.973 1.00 28.95 166 LEU A N 1
ATOM 1199 C CA . LEU A 1 166 ? -49.134 -51.270 24.412 1.00 28.35 166 LEU A CA 1
ATOM 1200 C C . LEU A 1 166 ? -48.242 -51.923 23.361 1.00 29.48 166 LEU A C 1
ATOM 1201 O O . LEU A 1 166 ? -48.035 -51.362 22.290 1.00 28.64 166 LEU A O 1
ATOM 1206 N N . GLY A 1 167 ? -47.714 -53.105 23.671 1.00 34.11 167 GLY A N 1
ATOM 1207 C CA . GLY A 1 167 ? -46.870 -53.801 22.714 1.00 37.46 167 GLY A CA 1
ATOM 1208 C C . GLY A 1 167 ? -45.394 -53.866 23.060 1.00 39.45 167 GLY A C 1
ATOM 1209 O O . GLY A 1 167 ? -44.703 -54.796 22.649 1.00 42.91 167 GLY A O 1
ATOM 1210 N N . ALA A 1 168 ? -44.904 -52.885 23.810 1.00 43.74 168 ALA A N 1
ATOM 1211 C CA . ALA A 1 168 ? -43.497 -52.849 24.200 1.00 44.19 168 ALA A CA 1
ATOM 1212 C C . ALA A 1 168 ? -43.194 -53.929 25.239 1.00 44.53 168 ALA A C 1
ATOM 1213 O O . ALA A 1 168 ? -42.307 -54.760 25.042 1.00 46.25 168 ALA A O 1
ATOM 1215 N N . ARG A 1 169 ? -43.935 -53.912 26.342 1.00 38.04 169 ARG A N 1
ATOM 1216 C CA . ARG A 1 169 ? -43.761 -54.895 27.405 1.00 37.34 169 ARG A CA 1
ATOM 1217 C C . ARG A 1 169 ? -44.444 -56.197 26.997 1.00 37.23 169 ARG A C 1
ATOM 1218 O O . ARG A 1 169 ? -44.901 -56.332 25.861 1.00 36.74 169 ARG A O 1
ATOM 1220 N N . THR A 1 170 ? -44.510 -57.161 27.911 1.00 34.38 170 THR A N 1
ATOM 1221 C CA . THR A 1 170 ? -45.166 -58.424 27.598 1.00 32.51 170 THR A CA 1
ATOM 1222 C C . THR A 1 170 ? -46.673 -58.231 27.711 1.00 30.99 170 THR A C 1
ATOM 1223 O O . THR A 1 170 ? -47.146 -57.319 28.394 1.00 29.47 170 THR A O 1
ATOM 1227 N N . PRO A 1 171 ? -47.449 -59.084 27.034 1.00 29.65 171 PRO A N 1
ATOM 1228 C CA . PRO A 1 171 ? -48.908 -58.965 27.098 1.00 30.28 171 PRO A CA 1
ATOM 1229 C C . PRO A 1 171 ? -49.417 -58.981 28.542 1.00 30.68 171 PRO A C 1
ATOM 1230 O O . PRO A 1 171 ? -50.303 -58.206 28.905 1.00 27.95 171 PRO A O 1
ATOM 1234 N N . ALA A 1 172 ? -48.849 -59.861 29.364 1.00 34.79 172 ALA A N 1
ATOM 1235 C CA . ALA A 1 172 ? -49.257 -59.962 30.762 1.00 35.20 172 ALA A CA 1
ATOM 1236 C C . ALA A 1 172 ? -48.988 -58.644 31.482 1.00 36.24 172 ALA A C 1
ATOM 1237 O O . ALA A 1 172 ? -49.832 -58.153 32.234 1.00 36.56 172 ALA A O 1
ATOM 1239 N N . GLN A 1 173 ? -47.811 -58.073 31.248 1.00 30.83 173 GLN A N 1
ATOM 1240 C CA . GLN A 1 173 ? -47.452 -56.807 31.872 1.00 32.88 173 GLN A CA 1
ATOM 1241 C C . GLN A 1 173 ? -48.382 -55.695 31.392 1.00 31.32 173 GLN A C 1
ATOM 1242 O O . GLN A 1 173 ? -48.814 -54.852 32.180 1.00 29.20 173 GLN A O 1
ATOM 1248 N N . ASP A 1 174 ? -48.691 -55.695 30.098 1.00 28.79 174 ASP A N 1
ATOM 1249 C CA . ASP A 1 174 ? -49.589 -54.682 29.547 1.00 27.38 174 ASP A CA 1
ATOM 1250 C C . ASP A 1 174 ? -50.962 -54.767 30.204 1.00 26.11 174 ASP A C 1
ATOM 1251 O O . ASP A 1 174 ? -51.568 -53.744 30.516 1.00 28.21 174 ASP A O 1
ATOM 1256 N N . LEU A 1 175 ? -51.455 -55.983 30.418 1.00 28.13 175 LEU A N 1
ATOM 1257 C CA . LEU A 1 175 ? -52.765 -56.156 31.032 1.00 27.78 175 LEU A CA 1
ATOM 1258 C C . LEU A 1 175 ? -52.798 -55.622 32.462 1.00 29.81 175 LEU A C 1
ATOM 1259 O O . LEU A 1 175 ? -53.760 -54.968 32.863 1.00 28.38 175 LEU A O 1
ATOM 1264 N N . GLU A 1 176 ? -51.750 -55.902 33.231 1.00 34.99 176 GLU A N 1
ATOM 1265 C CA . GLU A 1 176 ? -51.693 -55.421 34.608 1.00 35.69 176 GLU A CA 1
ATOM 1266 C C . GLU A 1 176 ? -51.631 -53.904 34.623 1.00 34.04 176 GLU A C 1
ATOM 1267 O O . GLU A 1 176 ? -52.266 -53.254 35.454 1.00 34.57 176 GLU A O 1
ATOM 1273 N N . HIS A 1 177 ? -50.864 -53.352 33.689 1.00 30.43 177 HIS A N 1
ATOM 1274 C CA . HIS A 1 177 ? -50.715 -51.909 33.543 1.00 30.38 177 HIS A CA 1
ATOM 1275 C C . HIS A 1 177 ? -52.100 -51.308 33.288 1.00 29.26 177 HIS A C 1
ATOM 1276 O O . HIS A 1 177 ? -52.480 -50.308 33.896 1.00 28.87 177 HIS A O 1
ATOM 1283 N N . ILE A 1 178 ? -52.854 -51.934 32.389 1.00 28.81 178 ILE A N 1
ATOM 1284 C CA . ILE A 1 178 ? -54.201 -51.475 32.059 1.00 27.89 178 ILE A CA 1
ATOM 1285 C C . ILE A 1 178 ? -55.150 -51.602 33.255 1.00 28.74 178 ILE A C 1
ATOM 1286 O O . ILE A 1 178 ? -55.914 -50.680 33.554 1.00 28.38 178 ILE A O 1
ATOM 1291 N N . ARG A 1 179 ? -55.103 -52.743 33.934 1.00 28.22 179 ARG A N 1
ATOM 1292 C CA . ARG A 1 179 ? -55.962 -52.963 35.095 1.00 31.25 179 ARG A CA 1
ATOM 1293 C C . ARG A 1 179 ? -55.723 -51.920 36.180 1.00 30.62 179 ARG A C 1
ATOM 1294 O O . ARG A 1 179 ? -56.667 -51.458 36.823 1.00 30.63 179 ARG A O 1
ATOM 1302 N N . SER A 1 180 ? -54.464 -51.546 36.380 1.00 36.36 180 SER A N 1
ATOM 1303 C CA . SER A 1 180 ? -54.132 -50.549 37.390 1.00 37.25 180 SER A CA 1
ATOM 1304 C C . SER A 1 180 ? -54.711 -49.190 37.020 1.00 37.08 180 SER A C 1
ATOM 1305 O O . SER A 1 180 ? -55.261 -48.491 37.872 1.00 37.74 180 SER A O 1
ATOM 1308 N N . ILE A 1 181 ? -54.594 -48.816 35.749 1.00 31.36 181 ILE A N 1
ATOM 1309 C CA . ILE A 1 181 ? -55.124 -47.537 35.292 1.00 30.51 181 ILE A CA 1
ATOM 1310 C C . ILE A 1 181 ? -56.646 -47.514 35.420 1.00 29.37 181 ILE A C 1
ATOM 1311 O O . ILE A 1 181 ? -57.217 -46.550 35.936 1.00 29.14 181 ILE A O 1
ATOM 1316 N N . VAL A 1 182 ? -57.303 -48.573 34.953 1.00 28.94 182 VAL A N 1
ATOM 1317 C CA . VAL A 1 182 ? -58.760 -48.647 35.032 1.00 29.36 182 VAL A CA 1
ATOM 1318 C C . VAL A 1 182 ? -59.239 -48.570 36.483 1.00 30.59 182 VAL A C 1
ATOM 1319 O O . VAL A 1 182 ? -60.217 -47.884 36.790 1.00 28.68 182 VAL A O 1
ATOM 1323 N N . LYS A 1 183 ? -58.554 -49.270 37.380 1.00 37.04 183 LYS A N 1
ATOM 1324 C CA . LYS A 1 183 ? -58.955 -49.235 38.781 1.00 37.77 183 LYS A CA 1
ATOM 1325 C C . LYS A 1 183 ? -58.833 -47.813 39.323 1.00 36.74 183 LYS A C 1
ATOM 1326 O O . LYS A 1 183 ? -59.708 -47.337 40.044 1.00 34.97 183 LYS A O 1
ATOM 1332 N N . ALA A 1 184 ? -57.755 -47.132 38.950 1.00 32.75 184 ALA A N 1
ATOM 1333 C CA . ALA A 1 184 ? -57.500 -45.772 39.410 1.00 33.16 184 ALA A CA 1
ATOM 1334 C C . ALA A 1 184 ? -58.506 -44.728 38.936 1.00 34.64 184 ALA A C 1
ATOM 1335 O O . ALA A 1 184 ? -58.969 -43.911 39.730 1.00 33.35 184 ALA A O 1
ATOM 1337 N N . VAL A 1 185 ? -58.842 -44.746 37.648 1.00 38.15 185 VAL A N 1
ATOM 1338 C CA . VAL A 1 185 ? -59.777 -43.765 37.099 1.00 39.15 185 VAL A CA 1
ATOM 1339 C C . VAL A 1 185 ? -61.243 -44.068 37.380 1.00 40.69 185 VAL A C 1
ATOM 1340 O O . VAL A 1 185 ? -62.091 -43.181 37.284 1.00 42.76 185 VAL A O 1
ATOM 1344 N N . GLY A 1 186 ? -61.544 -45.315 37.725 1.00 38.67 186 GLY A N 1
ATOM 1345 C CA . GLY A 1 186 ? -62.918 -45.686 38.018 1.00 39.11 186 GLY A CA 1
ATOM 1346 C C . GLY A 1 186 ? -63.904 -45.301 36.929 1.00 39.97 186 GLY A C 1
ATOM 1347 O O . GLY A 1 186 ? -63.617 -45.440 35.741 1.00 38.42 186 GLY A O 1
ATOM 1348 N N . ASP A 1 187 ? -65.069 -44.808 37.336 1.00 46.42 187 ASP A N 1
ATOM 1349 C CA . ASP A 1 187 ? -66.107 -44.413 36.389 1.00 48.78 187 ASP A CA 1
ATOM 1350 C C . ASP A 1 187 ? -65.944 -42.975 35.904 1.00 46.62 187 ASP A C 1
ATOM 1351 O O . ASP A 1 187 ? -66.847 -42.415 35.287 1.00 47.77 187 ASP A O 1
ATOM 1356 N N . ARG A 1 188 ? -64.787 -42.385 36.172 1.00 37.79 188 ARG A N 1
ATOM 1357 C CA . ARG A 1 188 ? -64.533 -41.007 35.768 1.00 35.53 188 ARG A CA 1
ATOM 1358 C C . ARG A 1 188 ? -63.823 -40.877 34.422 1.00 32.73 188 ARG A C 1
ATOM 1359 O O . ARG A 1 188 ? -63.646 -39.771 33.926 1.00 31.00 188 ARG A O 1
ATOM 1367 N N . ALA A 1 189 ? -63.415 -41.996 33.831 1.00 30.91 189 ALA A N 1
ATOM 1368 C CA . ALA A 1 189 ? -62.721 -41.938 32.550 1.00 29.03 189 ALA A CA 1
ATOM 1369 C C . ALA A 1 189 ? -62.824 -43.231 31.751 1.00 28.55 189 ALA A C 1
ATOM 1370 O O . ALA A 1 189 ? -63.099 -44.296 32.299 1.00 29.20 189 ALA A O 1
ATOM 1372 N N . SER A 1 190 ? -62.597 -43.125 30.447 1.00 30.17 190 SER A N 1
ATOM 1373 C CA . SER A 1 190 ? -62.627 -44.287 29.568 1.00 30.40 190 SER A CA 1
ATOM 1374 C C . SER A 1 190 ? -61.193 -44.555 29.133 1.00 28.85 190 SER A C 1
ATOM 1375 O O . SER A 1 190 ? -60.405 -43.626 28.960 1.00 29.84 190 SER A O 1
ATOM 1378 N N . VAL A 1 191 ? -60.855 -45.826 28.959 1.00 26.93 191 VAL A N 1
ATOM 1379 C CA . VAL A 1 191 ? -59.508 -46.209 28.568 1.00 25.95 191 VAL A CA 1
ATOM 1380 C C . VAL A 1 191 ? -59.492 -46.946 27.230 1.00 25.39 191 VAL A C 1
ATOM 1381 O O . VAL A 1 191 ? -60.220 -47.919 27.047 1.00 22.58 191 VAL A O 1
ATOM 1385 N N . ARG A 1 192 ? -58.664 -46.463 26.306 1.00 25.39 192 ARG A N 1
ATOM 1386 C CA . ARG A 1 192 ? -58.504 -47.074 24.988 1.00 26.16 192 ARG A CA 1
ATOM 1387 C C . ARG A 1 192 ? -57.041 -47.493 24.896 1.00 26.96 192 ARG A C 1
ATOM 1388 O O . ARG A 1 192 ? -56.219 -47.057 25.709 1.00 26.38 192 ARG A O 1
ATOM 1396 N N . VAL A 1 193 ? -56.705 -48.333 23.922 1.00 23.22 193 VAL A N 1
ATOM 1397 C CA . VAL A 1 193 ? -55.322 -48.747 23.761 1.00 23.56 193 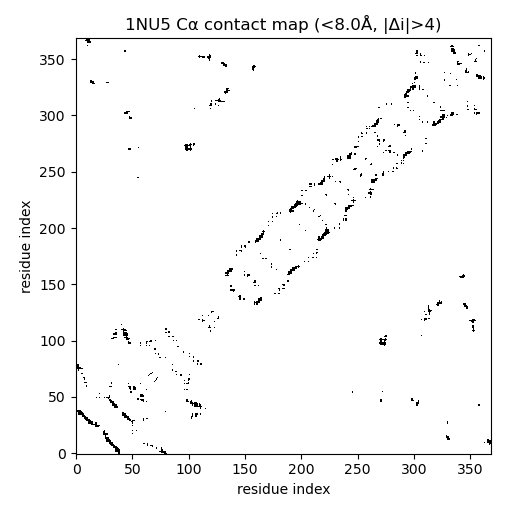VAL A CA 1
ATOM 1398 C C . VAL A 1 193 ? -54.916 -48.731 22.293 1.00 24.00 193 VAL A C 1
ATOM 1399 O O . VAL A 1 193 ? -55.762 -48.772 21.398 1.00 24.90 193 VAL A O 1
ATOM 1403 N N . ASP A 1 194 ? -53.614 -48.643 22.059 1.00 23.44 194 ASP A N 1
ATOM 1404 C CA . ASP A 1 194 ? -53.060 -48.659 20.711 1.00 23.23 194 ASP A CA 1
ATOM 1405 C C . ASP A 1 194 ? -51.869 -49.604 20.788 1.00 24.63 194 ASP A C 1
ATOM 1406 O O . ASP A 1 194 ? -50.870 -49.303 21.450 1.00 24.17 194 ASP A O 1
ATOM 1411 N N . VAL A 1 195 ? -51.974 -50.754 20.127 1.00 23.35 195 VAL A N 1
ATOM 1412 C CA . VAL A 1 195 ? -50.898 -51.739 20.167 1.00 24.95 195 VAL A CA 1
ATOM 1413 C C . VAL A 1 195 ? -49.812 -51.436 19.148 1.00 25.02 195 VAL A C 1
ATOM 1414 O O . VAL A 1 195 ? -48.762 -52.070 19.140 1.00 25.69 195 VAL A O 1
ATOM 1418 N N . ASN A 1 196 ? -50.078 -50.462 18.286 1.00 24.77 196 ASN A N 1
ATOM 1419 C CA . ASN A 1 196 ? -49.125 -50.057 17.265 1.00 25.62 196 ASN A CA 1
ATOM 1420 C C . ASN A 1 196 ? -48.545 -51.217 16.467 1.00 24.74 196 ASN A C 1
ATOM 1421 O O . ASN A 1 196 ? -47.329 -51.309 16.288 1.00 24.73 196 ASN A O 1
ATOM 1426 N N . GLN A 1 197 ? -49.427 -52.096 15.991 1.00 22.36 197 GLN A N 1
ATOM 1427 C CA . GLN A 1 197 ? -49.048 -53.257 15.190 1.00 22.98 197 GLN A CA 1
ATOM 1428 C C . GLN A 1 197 ? -48.164 -54.247 15.940 1.00 23.99 197 GLN A C 1
ATOM 1429 O O . GLN A 1 197 ? -47.577 -55.137 15.326 1.00 22.93 197 GLN A O 1
ATOM 1435 N N . GLY A 1 198 ? -48.100 -54.110 17.259 1.00 26.67 198 GLY A N 1
ATOM 1436 C CA . GLY A 1 198 ? -47.235 -54.959 18.059 1.00 26.84 198 GLY A CA 1
ATOM 1437 C C . GLY A 1 198 ? -47.545 -56.421 18.321 1.00 26.62 198 GLY A C 1
ATOM 1438 O O . GLY A 1 198 ? -46.683 -57.131 18.842 1.00 25.69 198 GLY A O 1
ATOM 1439 N N . TRP A 1 199 ? -48.740 -56.890 17.984 1.00 22.45 199 TRP A N 1
ATOM 1440 C CA . TRP A 1 199 ? -49.069 -58.290 18.237 1.00 23.24 199 TRP A CA 1
ATOM 1441 C C . TRP A 1 199 ? -49.369 -59.080 16.978 1.00 24.63 199 TRP A C 1
ATOM 1442 O O . TRP A 1 199 ? -49.844 -58.523 15.989 1.00 25.16 199 TRP A O 1
ATOM 1453 N N . ASP A 1 200 ? -49.088 -60.379 17.010 1.00 23.02 200 ASP A N 1
ATOM 1454 C CA . ASP A 1 200 ? -49.431 -61.216 15.869 1.00 23.43 200 ASP A CA 1
ATOM 1455 C C . ASP A 1 200 ? -50.884 -61.611 16.137 1.00 21.52 200 ASP A C 1
ATOM 1456 O O . ASP A 1 200 ? -51.432 -61.250 17.180 1.00 20.32 200 ASP A O 1
ATOM 1461 N N . GLU A 1 201 ? -51.521 -62.330 15.221 1.00 21.13 201 GLU A N 1
ATOM 1462 C CA . GLU A 1 201 ? -52.924 -62.672 15.421 1.00 21.72 201 GLU A CA 1
ATOM 1463 C C . GLU A 1 201 ? -53.268 -63.469 16.677 1.00 20.50 201 GLU A C 1
ATOM 1464 O O . GLU A 1 201 ? -54.206 -63.108 17.394 1.00 18.30 201 GLU A O 1
ATOM 1470 N N . GLN A 1 202 ? -52.535 -64.547 16.951 1.00 20.66 202 GLN A N 1
ATOM 1471 C CA . GLN A 1 202 ? -52.861 -65.353 18.122 1.00 22.31 202 GLN A CA 1
ATOM 1472 C C . GLN A 1 202 ? -52.716 -64.578 19.420 1.00 21.75 202 GLN A C 1
ATOM 1473 O O . GLN A 1 202 ? -53.527 -64.739 20.330 1.00 21.11 202 GLN A O 1
ATOM 1479 N N . THR A 1 203 ? -51.697 -63.730 19.505 1.00 22.84 203 THR A N 1
ATOM 1480 C CA . THR A 1 203 ? -51.488 -62.948 20.714 1.00 22.28 203 THR A CA 1
ATOM 1481 C C . THR A 1 203 ? -52.662 -61.988 20.892 1.00 22.45 203 THR A C 1
ATOM 1482 O O . THR A 1 203 ? -53.230 -61.879 21.978 1.00 21.96 203 THR A O 1
ATOM 1486 N N . ALA A 1 204 ? -53.041 -61.302 19.816 1.00 19.61 204 ALA A N 1
ATOM 1487 C CA . ALA A 1 204 ? -54.168 -60.380 19.891 1.00 19.80 204 ALA A CA 1
ATOM 1488 C C . ALA A 1 204 ? -55.458 -61.130 20.222 1.00 17.99 204 ALA A C 1
ATOM 1489 O O . ALA A 1 204 ? -56.278 -60.646 21.000 1.00 18.62 204 ALA A O 1
ATOM 1491 N N . SER A 1 205 ? -55.641 -62.319 19.649 1.00 17.53 205 SER A N 1
ATOM 1492 C CA . SER A 1 205 ? -56.866 -63.076 19.904 1.00 19.72 205 SER A CA 1
ATOM 1493 C C . SER A 1 205 ? -56.999 -63.487 21.368 1.00 19.37 205 SER A C 1
ATOM 1494 O O . SER A 1 205 ? -58.104 -63.656 21.875 1.00 19.17 205 SER A O 1
ATOM 1497 N N . ILE A 1 206 ? -55.871 -63.645 22.042 1.00 25.08 206 ILE A N 1
ATOM 1498 C CA . ILE A 1 206 ? -55.887 -64.038 23.443 1.00 26.11 206 ILE A CA 1
ATOM 1499 C C . ILE A 1 206 ? -56.078 -62.851 24.371 1.00 25.46 206 ILE A C 1
ATOM 1500 O O . ILE A 1 206 ? -56.912 -62.885 25.276 1.00 25.58 206 ILE A O 1
ATOM 1505 N N . TRP A 1 207 ? -55.324 -61.787 24.128 1.00 21.84 207 TRP A N 1
ATOM 1506 C CA . TRP A 1 207 ? -55.369 -60.631 25.015 1.00 21.88 207 TRP A CA 1
ATOM 1507 C C . TRP A 1 207 ? -56.423 -59.558 24.792 1.00 21.50 207 TRP A C 1
ATOM 1508 O O . TRP A 1 207 ? -56.766 -58.837 25.726 1.00 22.45 207 TRP A O 1
ATOM 1519 N N . ILE A 1 208 ? -56.952 -59.432 23.579 1.00 21.24 208 ILE A N 1
ATOM 1520 C CA . ILE A 1 208 ? -57.987 -58.429 23.375 1.00 20.30 208 ILE A CA 1
ATOM 1521 C C . ILE A 1 208 ? -59.191 -58.754 24.272 1.00 19.79 208 ILE A C 1
ATOM 1522 O O . ILE A 1 208 ? -59.748 -57.864 24.911 1.00 19.74 208 ILE A O 1
ATOM 1527 N N . PRO A 1 209 ? -59.595 -60.034 24.351 1.00 22.11 209 PRO A N 1
ATOM 1528 C CA . PRO A 1 209 ? -60.734 -60.374 25.210 1.00 22.47 209 PRO A CA 1
ATOM 1529 C C . PRO A 1 209 ? -60.458 -59.968 26.662 1.00 23.64 209 PRO A C 1
ATOM 1530 O O . PRO A 1 209 ? -61.355 -59.512 27.377 1.00 23.27 209 PRO A O 1
ATOM 1534 N N . ARG A 1 210 ? -59.210 -60.139 27.091 1.00 26.14 210 ARG A N 1
ATOM 1535 C CA . ARG A 1 210 ? -58.815 -59.788 28.455 1.00 27.18 210 ARG A CA 1
ATOM 1536 C C . ARG A 1 210 ? -58.823 -58.277 28.649 1.00 27.16 210 ARG A C 1
ATOM 1537 O O . ARG A 1 210 ? -59.160 -57.781 29.726 1.00 27.87 210 ARG A O 1
ATOM 1545 N N . LEU A 1 211 ? -58.453 -57.546 27.603 1.00 24.25 211 LEU A N 1
ATOM 1546 C CA . LEU A 1 211 ? -58.469 -56.092 27.664 1.00 24.62 211 LEU A CA 1
ATOM 1547 C C . LEU A 1 211 ? -59.915 -55.641 27.785 1.00 24.25 211 LEU A C 1
ATOM 1548 O O . LEU A 1 211 ? -60.239 -54.760 28.584 1.00 23.95 211 LEU A O 1
ATOM 1553 N N . GLU A 1 212 ? -60.786 -56.249 26.985 1.00 25.22 212 GLU A N 1
ATOM 1554 C CA . GLU A 1 212 ? -62.199 -55.904 27.020 1.00 25.84 212 GLU A CA 1
ATOM 1555 C C . GLU A 1 212 ? -62.752 -56.171 28.418 1.00 27.01 212 GLU A C 1
ATOM 1556 O O . GLU A 1 212 ? -63.462 -55.339 28.986 1.00 27.61 212 GLU A O 1
ATOM 1562 N N . GLU A 1 213 ? -62.413 -57.331 28.970 1.00 24.37 213 GLU A N 1
ATOM 1563 C CA . GLU A 1 213 ? -62.877 -57.705 30.302 1.00 26.13 213 GLU A CA 1
ATOM 1564 C C . GLU A 1 213 ? -62.354 -56.705 31.336 1.00 26.44 213 GLU A C 1
ATOM 1565 O O . GLU A 1 213 ? -63.045 -56.391 32.304 1.00 27.68 213 GLU A O 1
ATOM 1571 N N . ALA A 1 214 ? -61.143 -56.200 31.115 1.00 28.19 214 ALA A N 1
ATOM 1572 C CA . ALA A 1 214 ? -60.528 -55.242 32.030 1.00 28.75 214 ALA A CA 1
ATOM 1573 C C . ALA A 1 214 ? -61.172 -53.859 31.962 1.00 29.65 214 ALA A C 1
ATOM 1574 O O . ALA A 1 214 ? -60.946 -53.023 32.837 1.00 29.70 214 ALA A O 1
ATOM 1576 N N . GLY A 1 215 ? -61.968 -53.616 30.922 1.00 28.22 215 GLY A N 1
ATOM 1577 C CA . GLY A 1 215 ? -62.636 -52.332 30.793 1.00 27.02 215 GLY A CA 1
ATOM 1578 C C . GLY A 1 215 ? -62.247 -51.473 29.601 1.00 25.74 215 GLY A C 1
ATOM 1579 O O . GLY A 1 215 ? -62.753 -50.360 29.455 1.00 26.68 215 GLY A O 1
ATOM 1580 N N . VAL A 1 216 ? -61.359 -51.971 28.746 1.00 23.89 216 VAL A N 1
ATOM 1581 C CA . VAL A 1 216 ? -60.931 -51.211 27.571 1.00 23.47 216 VAL A CA 1
ATOM 1582 C C . VAL A 1 216 ? -62.108 -51.017 26.606 1.00 24.61 216 VAL A C 1
ATOM 1583 O O . VAL A 1 216 ? -62.866 -51.948 26.337 1.00 23.91 216 VAL A O 1
ATOM 1587 N N . GLU A 1 217 ? -62.239 -49.801 26.087 1.00 23.49 217 GLU A N 1
ATOM 1588 C CA . GLU A 1 217 ? -63.332 -49.433 25.192 1.00 26.33 217 GLU A CA 1
ATOM 1589 C C . GLU A 1 217 ? -62.992 -49.424 23.697 1.00 25.26 217 GLU A C 1
ATOM 1590 O O . GLU A 1 217 ? -63.887 -49.408 22.847 1.00 24.97 217 GLU A O 1
ATOM 1596 N N . LEU A 1 218 ? -61.706 -49.435 23.375 1.00 24.77 218 LEU A N 1
ATOM 1597 C CA . LEU A 1 218 ? -61.283 -49.392 21.981 1.00 23.47 218 LEU A CA 1
ATOM 1598 C C . LEU A 1 218 ? -59.862 -49.922 21.848 1.00 21.56 218 LEU A C 1
ATOM 1599 O O . LEU A 1 218 ? -58.982 -49.547 22.620 1.00 23.05 218 LEU A O 1
ATOM 1604 N N . VAL A 1 219 ? -59.640 -50.789 20.866 1.00 19.90 219 VAL A N 1
ATOM 1605 C CA . VAL A 1 219 ? -58.316 -51.357 20.631 1.00 19.62 219 VAL A CA 1
ATOM 1606 C C . VAL A 1 219 ? -57.872 -50.943 19.236 1.00 21.50 219 VAL A C 1
ATOM 1607 O O . VAL A 1 219 ? -58.477 -51.329 18.229 1.00 20.32 219 VAL A O 1
ATOM 1611 N N . GLU A 1 220 ? -56.805 -50.157 19.189 1.00 20.86 220 GLU A N 1
ATOM 1612 C CA . GLU A 1 220 ? -56.283 -49.641 17.934 1.00 22.04 220 GLU A CA 1
ATOM 1613 C C . GLU A 1 220 ? -55.142 -50.462 17.339 1.00 23.23 220 GLU A C 1
ATOM 1614 O O . GLU A 1 220 ? -54.209 -50.854 18.043 1.00 24.47 220 GLU A O 1
ATOM 1620 N N . GLN A 1 221 ? -55.252 -50.721 16.036 1.00 19.91 221 GLN A N 1
ATOM 1621 C CA . GLN A 1 221 ? -54.256 -51.454 15.246 1.00 19.78 221 GLN A CA 1
ATOM 1622 C C . GLN A 1 221 ? -53.464 -52.511 16.015 1.00 19.72 221 GLN A C 1
ATOM 1623 O O . GLN A 1 221 ? -52.246 -52.390 16.171 1.00 20.26 221 GLN A O 1
ATOM 1629 N N . PRO A 1 222 ? -54.141 -53.567 16.498 1.00 23.00 222 PRO A N 1
ATOM 1630 C CA . PRO A 1 222 ? -53.459 -54.627 17.250 1.00 22.76 222 PRO A CA 1
ATOM 1631 C C . PRO A 1 222 ? -52.420 -55.425 16.472 1.00 23.54 222 PRO A C 1
ATOM 1632 O O . PRO A 1 222 ? -51.446 -55.904 17.052 1.00 26.15 222 PRO A O 1
ATOM 1636 N N . VAL A 1 223 ? -52.623 -55.555 15.163 1.00 20.70 223 VAL A N 1
ATOM 1637 C CA . VAL A 1 223 ? -51.726 -56.330 14.308 1.00 20.82 223 VAL A CA 1
ATOM 1638 C C . VAL A 1 223 ? -51.093 -55.501 13.185 1.00 21.29 223 VAL A C 1
ATOM 1639 O O . VAL A 1 223 ? -51.480 -54.355 12.963 1.00 20.56 223 VAL A O 1
ATOM 1643 N N . PRO A 1 224 ? -50.104 -56.071 12.467 1.00 23.44 224 PRO A N 1
ATOM 1644 C CA . PRO A 1 224 ? -49.446 -55.349 11.371 1.00 23.42 224 PRO A CA 1
ATOM 1645 C C . PRO A 1 224 ? -50.458 -54.784 10.378 1.00 24.09 224 PRO A C 1
ATOM 1646 O O . PRO A 1 224 ? -51.481 -55.410 10.091 1.00 22.76 224 PRO A O 1
ATOM 1650 N N . ARG A 1 225 ? -50.150 -53.604 9.849 1.00 19.71 225 ARG A N 1
ATOM 1651 C CA . ARG A 1 225 ? -51.037 -52.898 8.934 1.00 21.01 225 ARG A CA 1
ATOM 1652 C C . ARG A 1 225 ? -51.556 -53.661 7.724 1.00 21.62 225 ARG A C 1
ATOM 1653 O O . ARG A 1 225 ? -52.688 -53.439 7.305 1.00 21.46 225 ARG A O 1
ATOM 1661 N N . ALA A 1 226 ? -50.751 -54.554 7.155 1.00 23.28 226 ALA A N 1
ATOM 1662 C CA . ALA A 1 226 ? -51.196 -55.301 5.979 1.00 24.76 226 ALA A CA 1
ATOM 1663 C C . ALA A 1 226 ? -52.071 -56.516 6.289 1.00 23.77 226 ALA A C 1
ATOM 1664 O O . ALA A 1 226 ? -52.670 -57.098 5.384 1.00 23.23 226 ALA A O 1
ATOM 1666 N N . ASN A 1 227 ? -52.168 -56.893 7.558 1.00 24.33 227 ASN A N 1
ATOM 1667 C CA . ASN A 1 227 ? -52.955 -58.072 7.919 1.00 23.36 227 ASN A CA 1
ATOM 1668 C C . ASN A 1 227 ? -54.447 -57.789 8.104 1.00 22.96 227 ASN A C 1
ATOM 1669 O O . ASN A 1 227 ? -54.967 -57.838 9.218 1.00 19.69 227 ASN A O 1
ATOM 1674 N N . PHE A 1 228 ? -55.132 -57.504 7.001 1.00 22.27 228 PHE A N 1
ATOM 1675 C CA . PHE A 1 228 ? -56.564 -57.207 7.020 1.00 21.64 228 PHE A CA 1
ATOM 1676 C C . PHE A 1 228 ? -57.378 -58.410 7.501 1.00 20.19 228 PHE A C 1
ATOM 1677 O O . PHE A 1 228 ? -58.406 -58.252 8.167 1.00 19.94 228 PHE A O 1
ATOM 1685 N N . GLY A 1 229 ? -56.915 -59.609 7.163 1.00 21.13 229 GLY A N 1
ATOM 1686 C CA . GLY A 1 229 ? -57.612 -60.818 7.575 1.00 20.94 229 GLY A CA 1
ATOM 1687 C C . GLY A 1 229 ? -57.641 -60.994 9.083 1.00 21.12 229 GLY A C 1
ATOM 1688 O O . GLY A 1 229 ? -58.669 -61.365 9.654 1.00 21.60 229 GLY A O 1
ATOM 1689 N N . ALA A 1 230 ? -56.511 -60.734 9.734 1.00 21.16 230 ALA A N 1
ATOM 1690 C CA . ALA A 1 230 ? -56.438 -60.855 11.184 1.00 21.37 230 ALA A CA 1
ATOM 1691 C C . ALA A 1 230 ? -57.358 -59.809 11.812 1.00 21.21 230 ALA A C 1
ATOM 1692 O O . ALA A 1 230 ? -58.097 -60.110 12.747 1.00 22.27 230 ALA A O 1
ATOM 1694 N N . LEU A 1 231 ? -57.321 -58.583 11.297 1.00 20.24 231 LEU A N 1
ATOM 1695 C CA . LEU A 1 231 ? -58.190 -57.527 11.816 1.00 20.11 231 LEU A CA 1
ATOM 1696 C C . LEU A 1 231 ? -59.657 -57.953 11.753 1.00 20.62 231 LEU A C 1
ATOM 1697 O O . LEU A 1 231 ? -60.402 -57.815 12.728 1.00 20.45 231 LEU A O 1
ATOM 1702 N N . ARG A 1 232 ? -60.073 -58.464 10.597 1.00 19.61 232 ARG A N 1
ATOM 1703 C CA . ARG A 1 232 ? -61.453 -58.890 10.414 1.00 21.04 232 ARG A CA 1
ATOM 1704 C C . ARG A 1 232 ? -61.844 -59.982 11.403 1.00 19.67 232 ARG A C 1
ATOM 1705 O O . ARG A 1 232 ? -62.907 -59.914 12.023 1.00 20.65 232 ARG A O 1
ATOM 1713 N N . ARG A 1 233 ? -60.993 -60.992 11.554 1.00 19.58 233 ARG A N 1
ATOM 171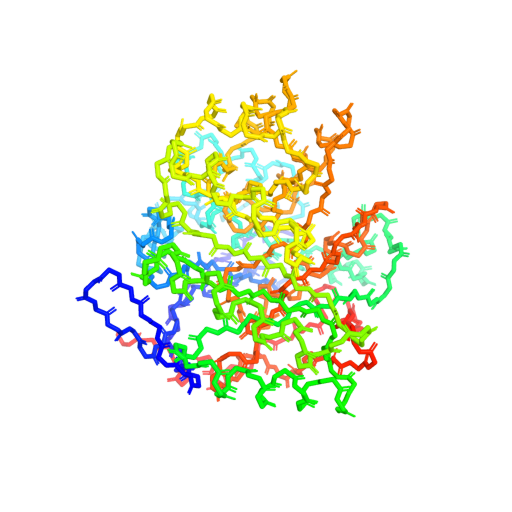4 C CA . ARG A 1 233 ? -61.298 -62.080 12.482 1.00 20.12 233 ARG A CA 1
ATOM 1715 C C . ARG A 1 233 ? -61.379 -61.604 13.931 1.00 19.62 233 ARG A C 1
ATOM 1716 O O . ARG A 1 233 ? -62.253 -62.035 14.684 1.00 20.28 233 ARG A O 1
ATOM 1724 N N . LEU A 1 234 ? -60.470 -60.717 14.319 1.00 21.04 234 LEU A N 1
ATOM 1725 C CA . LEU A 1 234 ? -60.460 -60.174 15.676 1.00 20.35 234 LEU A CA 1
ATOM 1726 C C . LEU A 1 234 ? -61.716 -59.331 15.896 1.00 22.47 234 LEU A C 1
ATOM 1727 O O . LEU A 1 234 ? -62.348 -59.378 16.956 1.00 22.61 234 LEU A O 1
ATOM 1732 N N . THR A 1 235 ? -62.068 -58.547 14.885 1.00 21.42 235 THR A N 1
ATOM 1733 C CA . THR A 1 235 ? -63.256 -57.703 14.954 1.00 20.25 235 THR A CA 1
ATOM 1734 C C . THR A 1 235 ? -64.519 -58.566 15.058 1.00 20.52 235 THR A C 1
ATOM 1735 O O . THR A 1 235 ? -65.419 -58.271 15.841 1.00 21.25 235 THR A O 1
ATOM 1739 N N . GLU A 1 236 ? -64.581 -59.644 14.285 1.00 19.28 236 GLU A N 1
ATOM 1740 C CA . GLU A 1 236 ? -65.751 -60.518 14.316 1.00 21.70 236 GLU A CA 1
ATOM 1741 C C . GLU A 1 236 ? -65.896 -61.244 15.655 1.00 22.71 236 GLU A C 1
ATOM 1742 O O . GLU A 1 236 ? -67.009 -61.450 16.134 1.00 24.12 236 GLU A O 1
ATOM 1748 N N . GLN A 1 237 ? -64.771 -61.618 16.260 1.00 24.09 237 GLN A N 1
ATOM 1749 C CA . GLN A 1 237 ? -64.791 -62.371 17.511 1.00 25.42 237 GLN A CA 1
ATOM 1750 C C . GLN A 1 237 ? -64.798 -61.595 18.825 1.00 25.36 237 GLN A C 1
ATOM 1751 O O . GLN A 1 237 ? -65.008 -62.184 19.883 1.00 24.68 237 GLN A O 1
ATOM 1757 N N . ASN A 1 238 ? -64.570 -60.290 18.773 1.00 22.54 238 ASN A N 1
ATOM 1758 C CA . ASN A 1 238 ? -64.537 -59.495 19.993 1.00 22.96 238 ASN A CA 1
ATOM 1759 C C . ASN A 1 238 ? -65.589 -58.405 20.044 1.00 21.84 238 ASN A C 1
ATOM 1760 O O . ASN A 1 238 ? -65.917 -57.802 19.032 1.00 21.18 238 ASN A O 1
ATOM 1765 N N . GLY A 1 239 ? -66.109 -58.155 21.238 1.00 20.35 239 GLY A N 1
ATOM 1766 C CA . GLY A 1 239 ? -67.103 -57.114 21.397 1.00 20.98 239 GLY A CA 1
ATOM 1767 C C . GLY A 1 239 ? -66.454 -55.739 21.382 1.00 20.75 239 GLY A C 1
ATOM 1768 O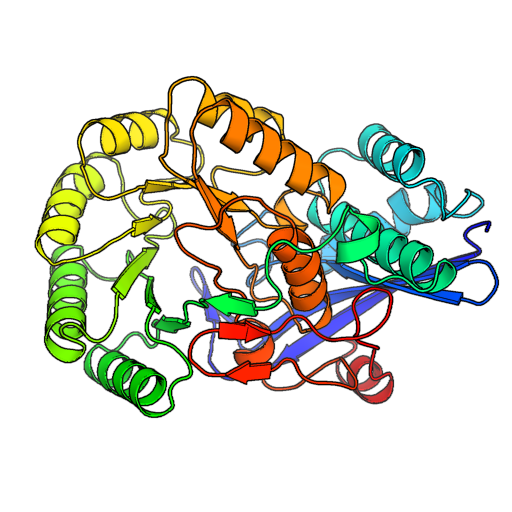 O . GLY A 1 239 ? -66.982 -54.810 20.773 1.00 19.52 239 GLY A O 1
ATOM 1769 N N . VAL A 1 240 ? -65.307 -55.600 22.046 1.00 22.04 240 VAL A N 1
ATOM 1770 C CA . VAL A 1 240 ? -64.615 -54.313 22.086 1.00 21.93 240 VAL A CA 1
ATOM 1771 C C . VAL A 1 240 ? -64.306 -53.858 20.660 1.00 21.80 240 VAL A C 1
ATOM 1772 O O . VAL A 1 240 ? -63.859 -54.649 19.826 1.00 21.32 240 VAL A O 1
ATOM 1776 N N . ALA A 1 241 ? -64.556 -52.583 20.385 1.00 21.43 241 ALA A N 1
ATOM 1777 C CA . ALA A 1 241 ? -64.325 -52.009 19.064 1.00 21.26 241 ALA A CA 1
ATOM 1778 C C . ALA A 1 241 ? -62.857 -52.017 18.649 1.00 21.78 241 ALA A C 1
ATOM 1779 O O . ALA A 1 241 ? -61.966 -51.746 19.458 1.00 21.77 241 ALA A O 1
ATOM 1781 N N . ILE A 1 242 ? -62.619 -52.325 17.377 1.00 16.87 242 ILE A N 1
ATOM 1782 C CA . ILE A 1 242 ? -61.272 -52.360 16.826 1.00 19.30 242 ILE A CA 1
ATOM 1783 C C . ILE A 1 242 ? -61.137 -51.169 15.897 1.00 19.72 242 ILE A C 1
ATOM 1784 O O . ILE A 1 242 ? -61.988 -50.947 15.026 1.00 19.35 242 ILE A O 1
ATOM 1789 N N . LEU A 1 243 ? -60.066 -50.406 16.091 1.00 19.90 243 LEU A N 1
ATOM 1790 C CA . LEU A 1 243 ? -59.799 -49.215 15.300 1.00 20.73 243 LEU A CA 1
ATOM 1791 C C . LEU A 1 243 ? -58.620 -49.391 14.349 1.00 21.49 243 LEU A C 1
ATOM 1792 O O . LEU A 1 243 ? -57.529 -49.793 14.759 1.00 22.27 243 LEU A O 1
ATOM 1797 N N . ALA A 1 244 ? -58.839 -49.084 13.076 1.00 20.22 244 ALA A N 1
ATOM 1798 C CA . ALA A 1 244 ? -57.771 -49.175 12.092 1.00 20.51 244 ALA A CA 1
ATOM 1799 C C . ALA A 1 244 ? -57.026 -47.847 12.058 1.00 21.08 244 ALA A C 1
ATOM 1800 O O . ALA A 1 244 ? -57.649 -46.784 12.078 1.00 19.33 244 ALA A O 1
ATOM 1802 N N . ASP A 1 245 ? -55.699 -47.906 12.032 1.00 22.03 245 ASP A N 1
ATOM 1803 C CA . ASP A 1 245 ? -54.900 -46.692 11.941 1.00 23.32 245 ASP A CA 1
ATOM 1804 C C . ASP A 1 245 ? -53.958 -46.851 10.761 1.00 22.18 245 ASP A C 1
ATOM 1805 O O . ASP A 1 245 ? -54.250 -46.381 9.660 1.00 22.90 245 ASP A O 1
ATOM 1810 N N . GLU A 1 246 ? -52.839 -47.535 10.979 1.00 22.64 246 GLU A N 1
ATOM 1811 C CA . GLU A 1 246 ? -51.866 -47.731 9.912 1.00 22.13 246 GLU A CA 1
ATOM 1812 C C . GLU A 1 246 ? -52.402 -48.510 8.708 1.00 21.81 246 GLU A C 1
ATOM 1813 O O . GLU A 1 246 ? -51.860 -48.393 7.609 1.00 20.43 246 GLU A O 1
ATOM 1819 N N . SER A 1 247 ? -53.450 -49.306 8.905 1.00 18.10 247 SER A N 1
ATOM 1820 C CA . SER A 1 247 ? -54.013 -50.077 7.796 1.00 19.95 247 SER A CA 1
ATOM 1821 C C . SER A 1 247 ? -54.700 -49.169 6.773 1.00 21.04 247 SER A C 1
ATOM 1822 O O . SER A 1 247 ? -54.937 -49.575 5.636 1.00 21.44 247 SER A O 1
ATOM 1825 N N . LEU A 1 248 ? -55.007 -47.942 7.182 1.00 21.81 248 LEU A N 1
ATOM 1826 C CA . LEU A 1 248 ? -55.657 -46.965 6.308 1.00 24.06 248 LEU A CA 1
ATOM 1827 C C . LEU A 1 248 ? -54.668 -46.015 5.638 1.00 26.61 248 LEU A C 1
ATOM 1828 O O . LEU A 1 248 ? -53.715 -45.545 6.261 1.00 28.25 248 LEU A O 1
ATOM 1833 N N . SER A 1 249 ? -54.914 -45.718 4.369 1.00 34.37 249 SER A N 1
ATOM 1834 C CA . SER A 1 249 ? -54.078 -44.791 3.621 1.00 36.11 249 SER A CA 1
ATOM 1835 C C . SER A 1 249 ? -54.900 -44.228 2.467 1.00 36.03 249 SER A C 1
ATOM 1836 O O . SER A 1 249 ? -55.455 -43.128 2.553 1.00 37.74 249 SER A O 1
ATOM 1839 N N . SER A 1 250 ? -54.996 -45.014 1.402 1.00 28.27 250 SER A N 1
ATOM 1840 C CA . SER A 1 250 ? -55.731 -44.637 0.203 1.00 25.82 250 SER A CA 1
ATOM 1841 C C . SER A 1 250 ? -57.231 -44.832 0.375 1.00 24.71 250 SER A C 1
ATOM 1842 O O . SER A 1 250 ? -57.684 -45.492 1.311 1.00 23.80 250 SER A O 1
ATOM 1845 N N . LEU A 1 251 ? -58.005 -44.259 -0.537 1.00 23.39 251 LEU A N 1
ATOM 1846 C CA . LEU A 1 251 ? -59.447 -44.412 -0.486 1.00 23.79 251 LEU A CA 1
ATOM 1847 C C . LEU A 1 251 ? -59.758 -45.889 -0.717 1.00 23.04 251 LEU A C 1
ATOM 1848 O O . LEU A 1 251 ? -60.696 -46.443 -0.148 1.00 22.20 251 LEU A O 1
ATOM 1853 N N . SER A 1 252 ? -58.939 -46.529 -1.542 1.00 24.52 252 SER A N 1
ATOM 1854 C CA . SER A 1 252 ? -59.112 -47.937 -1.858 1.00 26.31 252 SER A CA 1
ATOM 1855 C C . SER A 1 252 ? -58.988 -48.823 -0.621 1.00 24.93 252 SER A C 1
ATOM 1856 O O . SER A 1 252 ? -59.762 -49.768 -0.451 1.00 24.99 252 SER A O 1
ATOM 1859 N N . SER A 1 253 ? -58.013 -48.522 0.234 1.00 24.21 253 SER A N 1
ATOM 1860 C CA . SER A 1 253 ? -57.806 -49.299 1.451 1.00 23.70 253 SER A CA 1
ATOM 1861 C C . SER A 1 253 ? -59.017 -49.155 2.371 1.00 22.76 253 SER A C 1
ATOM 1862 O O . SER A 1 253 ? -59.397 -50.099 3.062 1.00 22.83 253 SER A O 1
ATOM 1865 N N . ALA A 1 254 ? -59.621 -47.970 2.379 1.00 20.01 254 ALA A N 1
ATOM 1866 C CA . ALA A 1 254 ? -60.793 -47.731 3.204 1.00 19.81 254 ALA A CA 1
ATOM 1867 C C . ALA A 1 254 ? -61.926 -48.637 2.731 1.00 19.45 254 ALA A C 1
ATOM 1868 O O . ALA A 1 254 ? -62.611 -49.266 3.532 1.00 20.01 254 ALA A O 1
ATOM 1870 N N . PHE A 1 255 ? -62.125 -48.701 1.422 1.00 18.36 255 PHE A N 1
ATOM 1871 C CA . PHE A 1 255 ? -63.180 -49.539 0.868 1.00 18.25 255 PHE A CA 1
ATOM 1872 C C . PHE A 1 255 ? -62.903 -51.017 1.158 1.00 17.17 255 PHE A C 1
ATOM 1873 O O . PHE A 1 255 ? -63.817 -51.784 1.478 1.00 18.57 255 PHE A O 1
ATOM 1881 N N . GLU A 1 256 ? -61.639 -51.408 1.042 1.00 22.68 256 GLU A N 1
ATOM 1882 C CA . GLU A 1 256 ? -61.239 -52.792 1.288 1.00 25.02 256 GLU A CA 1
ATOM 1883 C C . GLU A 1 256 ? -61.544 -53.216 2.730 1.00 23.96 256 GLU A C 1
ATOM 1884 O O . GLU A 1 256 ? -62.077 -54.298 2.963 1.00 23.58 256 GLU A O 1
ATOM 1890 N N . LEU A 1 257 ? -61.208 -52.361 3.691 1.00 22.82 257 LEU A N 1
ATOM 1891 C CA . LEU A 1 257 ? -61.473 -52.662 5.096 1.00 20.84 257 LEU A CA 1
ATOM 1892 C C . LEU A 1 257 ? -62.972 -52.657 5.348 1.00 21.84 257 LEU A C 1
ATOM 1893 O O . LEU A 1 257 ? -63.482 -53.442 6.140 1.00 22.85 257 LEU A O 1
ATOM 1898 N N . ALA A 1 258 ? -63.681 -51.763 4.669 1.00 16.80 258 ALA A N 1
ATOM 1899 C CA . ALA A 1 258 ? -65.122 -51.646 4.851 1.00 18.69 258 ALA A CA 1
ATOM 1900 C C . ALA A 1 258 ? -65.911 -52.808 4.269 1.00 19.14 258 ALA A C 1
ATOM 1901 O O . ALA A 1 258 ? -66.889 -53.255 4.864 1.00 19.70 258 ALA A O 1
ATOM 1903 N N . ARG A 1 259 ? -65.471 -53.293 3.112 1.00 23.49 259 ARG A N 1
ATOM 1904 C CA . ARG A 1 259 ? -66.143 -54.374 2.395 1.00 27.94 259 ARG A CA 1
ATOM 1905 C C . ARG A 1 259 ? -66.705 -55.485 3.281 1.00 27.79 259 ARG A C 1
ATOM 1906 O O . ARG A 1 259 ? -67.880 -55.834 3.172 1.00 28.18 259 ARG A O 1
ATOM 1914 N N . ASP A 1 260 ? -65.869 -56.037 4.152 1.00 25.70 260 ASP A N 1
ATOM 1915 C CA . ASP A 1 260 ? -66.314 -57.108 5.038 1.00 26.21 260 ASP A CA 1
ATOM 1916 C C . ASP A 1 260 ? -66.201 -56.740 6.516 1.00 23.52 260 ASP A C 1
ATOM 1917 O O . ASP A 1 260 ? -66.009 -57.609 7.370 1.00 24.22 260 ASP A O 1
ATOM 1922 N N . HIS A 1 261 ? -66.329 -55.445 6.801 1.00 20.65 261 HIS A N 1
ATOM 1923 C CA . HIS A 1 261 ? -66.271 -54.920 8.165 1.00 18.88 261 HIS A CA 1
ATOM 1924 C C . HIS A 1 261 ? -65.064 -55.471 8.923 1.00 18.13 261 HIS A C 1
ATOM 1925 O O . HIS A 1 261 ? -65.207 -56.075 9.986 1.00 17.74 261 HIS A O 1
ATOM 1932 N N . ALA A 1 262 ? -63.878 -55.244 8.366 1.00 18.81 262 ALA A N 1
ATOM 1933 C CA . ALA A 1 262 ? -62.628 -55.716 8.956 1.00 19.84 262 ALA A CA 1
ATOM 1934 C C . ALA A 1 262 ? -62.317 -55.021 10.282 1.00 19.81 262 ALA A C 1
ATOM 1935 O O . ALA A 1 262 ? -61.560 -55.549 11.100 1.00 20.85 262 ALA A O 1
ATOM 1937 N N . VAL A 1 263 ? -62.885 -53.835 10.478 1.00 19.74 263 VAL A N 1
ATOM 1938 C CA . VAL A 1 263 ? -62.719 -53.076 11.720 1.00 20.12 263 VAL A CA 1
ATOM 1939 C C . VAL A 1 263 ? -64.034 -52.357 12.019 1.00 21.51 263 VAL A C 1
ATOM 1940 O O . VAL A 1 263 ? -64.922 -52.290 11.167 1.00 21.21 263 VAL A O 1
ATOM 1944 N N . ASP A 1 264 ? -64.160 -51.823 13.230 1.00 19.48 264 ASP A N 1
ATOM 1945 C CA . ASP A 1 264 ? -65.378 -51.114 13.629 1.00 19.22 264 ASP A CA 1
ATOM 1946 C C . ASP A 1 264 ? -65.247 -49.612 13.414 1.00 19.74 264 ASP A C 1
ATOM 1947 O O . ASP A 1 264 ? -66.248 -48.891 13.346 1.00 20.68 264 ASP A O 1
ATOM 1952 N N . ALA A 1 265 ? -64.012 -49.142 13.309 1.00 17.54 265 ALA A N 1
ATOM 1953 C CA . ALA A 1 265 ? -63.772 -47.717 13.174 1.00 19.94 265 ALA A CA 1
ATOM 1954 C C . ALA A 1 265 ? -62.530 -47.390 12.373 1.00 18.93 265 ALA A C 1
ATOM 1955 O O . ALA A 1 265 ? -61.577 -48.171 12.335 1.00 19.67 265 ALA A O 1
ATOM 1957 N N . PHE A 1 266 ? -62.549 -46.219 11.738 1.00 19.48 266 PHE A N 1
ATOM 1958 C CA . PHE A 1 266 ? -61.424 -45.741 10.944 1.00 18.08 266 PHE A CA 1
ATOM 1959 C C . PHE A 1 266 ? -60.816 -44.528 11.644 1.00 19.69 266 PHE A C 1
ATOM 1960 O O . PHE A 1 266 ? -61.539 -43.624 12.062 1.00 20.51 266 PHE A O 1
ATOM 1968 N N . SER A 1 267 ? -59.495 -44.493 11.749 1.00 18.16 267 SER A N 1
ATOM 1969 C CA . SER A 1 267 ? -58.847 -43.340 12.349 1.00 19.32 267 SER A CA 1
ATOM 1970 C C . SER A 1 267 ? -58.585 -42.368 11.208 1.00 18.37 267 SER A C 1
ATOM 1971 O O . SER A 1 267 ? -57.682 -42.582 10.401 1.00 19.29 267 SER A O 1
ATOM 1974 N N . LEU A 1 268 ? -59.388 -41.317 11.119 1.00 20.59 268 LEU A N 1
ATOM 1975 C CA . LEU A 1 268 ? -59.192 -40.332 10.061 1.00 21.12 268 LEU A CA 1
ATOM 1976 C C . LEU A 1 268 ? -57.979 -39.455 10.395 1.00 23.69 268 LEU A C 1
ATOM 1977 O O . LEU A 1 268 ? -57.856 -38.951 11.514 1.00 23.22 268 LEU A O 1
ATOM 1982 N N . LYS A 1 269 ? -57.082 -39.296 9.427 1.00 22.46 269 LYS A N 1
ATOM 1983 C CA . LYS A 1 269 ? -55.879 -38.483 9.584 1.00 24.32 269 LYS A CA 1
ATOM 1984 C C . LYS A 1 269 ? -55.623 -37.774 8.262 1.00 23.09 269 LYS A C 1
ATOM 1985 O O . LYS A 1 269 ? -55.287 -38.410 7.254 1.00 22.08 269 LYS A O 1
ATOM 1991 N N . LEU A 1 270 ? -55.793 -36.457 8.268 1.00 21.23 270 LEU A N 1
ATOM 1992 C CA . LEU A 1 270 ? -55.621 -35.647 7.067 1.00 23.07 270 LEU A CA 1
ATOM 1993 C C . LEU A 1 270 ? -54.345 -35.896 6.282 1.00 25.07 270 LEU A C 1
ATOM 1994 O O . LEU A 1 270 ? -54.384 -35.993 5.056 1.00 25.12 270 LEU A O 1
ATOM 1999 N N . CYS A 1 271 ? -53.217 -35.993 6.979 1.00 32.81 271 CYS A N 1
ATOM 2000 C CA . CYS A 1 271 ? -51.935 -36.200 6.317 1.00 37.15 271 CYS A CA 1
ATOM 2001 C C . CYS A 1 271 ? -51.730 -37.564 5.678 1.00 37.94 271 CYS A C 1
ATOM 2002 O O . CYS A 1 271 ? -51.223 -37.653 4.559 1.00 41.34 271 CYS A O 1
ATOM 2005 N N . ASN A 1 272 ? -52.113 -38.629 6.371 1.00 30.44 272 ASN A N 1
ATOM 2006 C CA . ASN A 1 272 ? -51.923 -39.956 5.805 1.00 32.01 272 ASN A CA 1
ATOM 2007 C C . ASN A 1 272 ? -52.976 -40.291 4.748 1.00 28.62 272 ASN A C 1
ATOM 2008 O O . ASN A 1 272 ? -52.840 -41.278 4.031 1.00 28.54 272 ASN A O 1
ATOM 2013 N N . MET A 1 273 ? -54.017 -39.470 4.645 1.00 27.33 273 MET A N 1
ATOM 2014 C CA . MET A 1 273 ? -55.070 -39.705 3.662 1.00 26.41 273 MET A CA 1
ATOM 2015 C C . MET A 1 273 ? -54.993 -38.777 2.449 1.00 26.52 273 MET A C 1
ATOM 2016 O O . MET A 1 273 ? -55.716 -38.963 1.472 1.00 27.18 273 MET A O 1
ATOM 2021 N N . GLY A 1 274 ? -54.124 -37.775 2.508 1.00 26.09 274 GLY A N 1
ATOM 2022 C CA . GLY A 1 274 ? -53.961 -36.894 1.367 1.00 24.70 274 GLY A CA 1
ATOM 2023 C C . GLY A 1 274 ? -54.720 -35.584 1.339 1.00 25.40 274 GLY A C 1
ATOM 2024 O O . GLY A 1 274 ? -54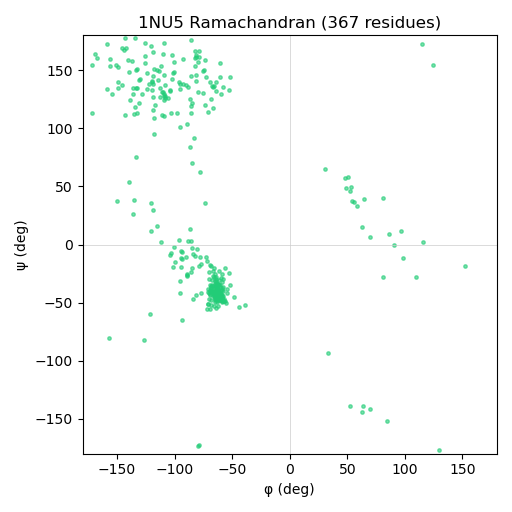.770 -34.932 0.302 1.00 27.57 274 GLY A O 1
ATOM 2025 N N . GLY A 1 275 ? -55.321 -35.189 2.450 1.00 26.12 275 GLY A N 1
ATOM 2026 C CA . GLY A 1 275 ? -56.029 -33.925 2.447 1.00 27.07 275 GLY A CA 1
ATOM 2027 C C . GLY A 1 275 ? -57.447 -33.948 2.975 1.00 27.92 275 GLY A C 1
ATOM 2028 O O . GLY A 1 275 ? -57.945 -34.975 3.434 1.00 26.84 275 GLY A O 1
ATOM 2029 N N . ILE A 1 276 ? -58.103 -32.796 2.894 1.00 26.93 276 ILE A N 1
ATOM 2030 C CA . ILE A 1 276 ? -59.465 -32.644 3.379 1.00 26.31 276 ILE A CA 1
ATOM 2031 C C . ILE A 1 276 ? -60.487 -33.396 2.535 1.00 24.92 276 ILE A C 1
ATOM 2032 O O . ILE A 1 276 ? -61.226 -34.219 3.061 1.00 24.72 276 ILE A O 1
ATOM 2037 N N . ALA A 1 277 ? -60.531 -33.133 1.233 1.00 25.41 277 ALA A N 1
ATOM 2038 C CA . ALA A 1 277 ? -61.491 -33.827 0.381 1.00 25.13 277 ALA A CA 1
ATOM 2039 C C . ALA A 1 277 ? -61.288 -35.343 0.465 1.00 24.39 277 ALA A C 1
ATOM 2040 O O . ALA A 1 277 ? -62.251 -36.096 0.578 1.00 22.68 277 ALA A O 1
ATOM 2042 N N . ASN A 1 278 ? -60.037 -35.789 0.419 1.00 23.85 278 ASN A N 1
ATOM 2043 C CA . ASN A 1 278 ? -59.753 -37.221 0.497 1.00 24.68 278 ASN A CA 1
ATOM 2044 C C . ASN A 1 278 ? -60.204 -37.825 1.822 1.00 24.88 278 ASN A C 1
ATOM 2045 O O . ASN A 1 278 ? -60.724 -38.938 1.860 1.00 24.25 278 ASN A O 1
ATOM 2050 N N . THR A 1 279 ? -60.012 -37.092 2.912 1.00 23.40 279 THR A N 1
ATOM 2051 C CA . THR A 1 279 ? -60.422 -37.604 4.210 1.00 23.48 279 THR A CA 1
ATOM 2052 C C . THR A 1 279 ? -61.939 -37.680 4.276 1.00 23.38 279 THR A C 1
ATOM 2053 O O . THR A 1 279 ? -62.495 -38.615 4.851 1.00 21.88 279 THR A O 1
ATOM 2057 N N . LEU A 1 280 ? -62.611 -36.708 3.666 1.00 18.68 280 LEU A N 1
ATOM 2058 C CA . LEU A 1 280 ? -64.068 -36.708 3.659 1.00 19.56 280 LEU A CA 1
ATOM 2059 C C . LEU A 1 280 ? -64.612 -37.873 2.824 1.00 18.09 280 LEU A C 1
ATOM 2060 O O . LEU A 1 280 ? -65.688 -38.398 3.112 1.00 19.62 280 LEU A O 1
ATOM 2065 N N . LYS A 1 281 ? -63.876 -38.280 1.796 1.00 20.07 281 LYS A N 1
ATOM 2066 C CA . LYS A 1 281 ? -64.306 -39.410 0.972 1.00 20.65 281 LYS A CA 1
ATOM 2067 C C . LYS A 1 281 ? -64.199 -40.692 1.803 1.00 22.07 281 LYS A C 1
ATOM 2068 O O . LYS A 1 281 ? -65.066 -41.564 1.739 1.00 20.53 281 LYS A O 1
ATOM 2074 N N . VAL A 1 282 ? -63.134 -40.800 2.591 1.00 20.20 282 VAL A N 1
ATOM 2075 C CA . VAL A 1 282 ? -62.962 -41.970 3.443 1.00 19.39 282 VAL A CA 1
ATOM 2076 C C . VAL A 1 282 ? -64.085 -42.007 4.476 1.00 19.50 282 VAL A C 1
ATOM 2077 O O . VAL A 1 282 ? -64.635 -43.068 4.764 1.00 19.67 282 VAL A O 1
ATOM 2081 N N . ALA A 1 283 ? -64.423 -40.848 5.038 1.00 20.34 283 ALA A N 1
ATOM 2082 C CA . ALA A 1 283 ? -65.492 -40.764 6.026 1.00 20.08 283 ALA A CA 1
ATOM 2083 C C . ALA A 1 283 ? -66.829 -41.151 5.394 1.00 20.45 283 ALA A C 1
ATOM 2084 O O . ALA A 1 283 ? -67.698 -41.714 6.058 1.00 20.05 283 ALA A O 1
ATOM 2086 N N . ALA A 1 284 ? -66.993 -40.839 4.112 1.00 19.66 284 ALA A N 1
ATOM 2087 C CA . ALA A 1 284 ? -68.226 -41.175 3.409 1.00 20.21 284 ALA A CA 1
ATOM 2088 C C . ALA A 1 284 ? -68.324 -42.695 3.238 1.00 19.19 284 ALA A C 1
ATOM 2089 O O . ALA A 1 284 ? -69.403 -43.269 3.365 1.00 19.27 284 ALA A O 1
ATOM 2091 N N . VAL A 1 285 ? -67.194 -43.338 2.952 1.00 20.92 285 VAL A N 1
ATOM 2092 C CA . VAL A 1 285 ? -67.161 -44.793 2.792 1.00 21.46 285 VAL A CA 1
ATOM 2093 C C . VAL A 1 285 ? -67.496 -45.450 4.127 1.00 21.68 285 VAL A C 1
ATOM 2094 O O . VAL A 1 285 ? -68.211 -46.452 4.178 1.00 21.81 285 VAL A O 1
ATOM 2098 N N . ALA A 1 286 ? -66.971 -44.883 5.211 1.00 19.16 286 ALA A N 1
ATOM 2099 C CA . ALA A 1 286 ? -67.227 -45.424 6.543 1.00 19.28 286 ALA A CA 1
ATOM 2100 C C . ALA A 1 286 ? -68.711 -45.303 6.869 1.00 19.81 286 ALA A C 1
ATOM 2101 O O . ALA A 1 286 ? -69.327 -46.246 7.372 1.00 19.89 286 ALA A O 1
ATOM 2103 N N . GLU A 1 287 ? -69.282 -44.137 6.584 1.00 19.87 287 GLU A N 1
ATOM 2104 C CA . GLU A 1 287 ? -70.698 -43.883 6.835 1.00 21.88 287 GLU A CA 1
ATOM 2105 C C . GLU A 1 287 ? -71.550 -44.869 6.029 1.00 21.22 287 GLU A C 1
ATOM 2106 O O . GLU A 1 287 ? -72.523 -45.444 6.536 1.00 21.37 287 GLU A O 1
ATOM 2112 N N . ALA A 1 288 ? -71.178 -45.056 4.769 1.00 20.93 288 ALA A N 1
ATOM 2113 C CA . ALA A 1 288 ? -71.896 -45.965 3.877 1.00 22.30 288 ALA A CA 1
ATOM 2114 C C . ALA A 1 288 ? -71.822 -47.419 4.327 1.00 24.67 288 ALA A C 1
ATOM 2115 O O . ALA A 1 288 ? -72.779 -48.177 4.161 1.00 26.28 288 ALA A O 1
ATOM 2117 N N . ALA A 1 289 ? -70.685 -47.807 4.896 1.00 24.98 289 ALA A N 1
ATOM 2118 C CA . ALA A 1 289 ? -70.476 -49.186 5.311 1.00 26.44 289 ALA A CA 1
ATOM 2119 C C . ALA A 1 289 ? -70.824 -49.500 6.758 1.00 28.39 289 ALA A C 1
ATOM 2120 O O . ALA A 1 289 ? -70.784 -50.658 7.159 1.00 30.14 289 ALA A O 1
ATOM 2122 N N . GLY A 1 290 ? -71.162 -48.486 7.545 1.00 26.98 290 GLY A N 1
ATOM 2123 C CA . GLY A 1 290 ? -71.490 -48.740 8.935 1.00 28.32 290 GLY A CA 1
ATOM 2124 C C . GLY A 1 290 ? -70.244 -48.885 9.795 1.00 29.16 290 GLY A C 1
ATOM 2125 O O . GLY A 1 290 ? -70.178 -49.746 10.672 1.00 31.68 290 GLY A O 1
ATOM 2126 N N . ILE A 1 291 ? -69.248 -48.047 9.527 1.00 23.45 291 ILE A N 1
ATOM 2127 C CA . ILE A 1 291 ? -67.996 -48.041 10.278 1.00 22.00 291 ILE A CA 1
ATOM 2128 C C . ILE A 1 291 ? -67.864 -46.653 10.912 1.00 21.94 291 ILE A C 1
ATOM 2129 O O . ILE A 1 291 ? -68.185 -45.648 10.276 1.00 20.51 291 ILE A O 1
ATOM 2134 N N . SER A 1 292 ? -67.399 -46.605 12.160 1.00 20.69 292 SER A N 1
ATOM 2135 C CA . SER A 1 292 ? -67.255 -45.342 12.896 1.00 19.27 292 SER A CA 1
ATOM 2136 C C . SER A 1 292 ? -66.075 -44.483 12.443 1.00 19.98 292 SER A C 1
ATOM 2137 O O . SER A 1 292 ? -65.060 -45.003 11.998 1.00 21.03 292 SER A O 1
ATOM 2140 N N . SER A 1 293 ? -66.212 -43.164 12.573 1.00 19.06 293 SER A N 1
ATOM 2141 C CA . SER A 1 293 ? -65.132 -42.247 12.230 1.00 21.25 293 SER A CA 1
ATOM 2142 C C . SER A 1 293 ? -64.494 -41.764 13.529 1.00 20.77 293 SER A C 1
ATOM 2143 O O . SER A 1 293 ? -65.192 -41.377 14.467 1.00 20.67 293 SER A O 1
ATOM 2146 N N . TYR A 1 294 ? -63.168 -41.789 13.571 1.00 22.30 294 TYR A N 1
ATOM 2147 C CA . TYR A 1 294 ? -62.409 -41.362 14.744 1.00 22.02 294 TYR A CA 1
ATOM 2148 C C . TYR A 1 294 ? -61.464 -40.244 14.324 1.00 21.17 294 TYR A C 1
ATOM 2149 O O . TYR A 1 294 ? -60.853 -40.314 13.260 1.00 19.92 294 TYR A O 1
ATOM 2158 N N . GLY A 1 295 ? -61.344 -39.213 15.155 1.00 24.53 295 GLY A N 1
ATOM 2159 C CA . GLY A 1 295 ? -60.458 -38.107 14.824 1.00 25.94 295 GLY A CA 1
ATOM 2160 C C . GLY A 1 295 ? -59.018 -38.403 15.199 1.00 29.62 295 GLY A C 1
ATOM 2161 O O . GLY A 1 295 ? -58.592 -38.122 16.322 1.00 29.35 295 GLY A O 1
ATOM 2162 N N . GLY A 1 296 ? -58.265 -38.962 14.255 1.00 26.89 296 GLY A N 1
ATOM 2163 C CA . GLY A 1 296 ? -56.878 -39.311 14.509 1.00 28.78 296 GLY A CA 1
ATOM 2164 C C . GLY A 1 296 ? -55.878 -38.175 14.371 1.00 31.85 296 GLY A C 1
ATOM 2165 O O . GLY A 1 296 ? -56.183 -37.122 13.811 1.00 31.39 296 GLY A O 1
ATOM 2166 N N . THR A 1 297 ? -54.668 -38.399 14.870 1.00 39.57 297 THR A N 1
ATOM 2167 C CA . THR A 1 297 ? -53.627 -37.381 14.808 1.00 43.17 297 THR A CA 1
ATOM 2168 C C . THR A 1 297 ? -52.248 -37.948 14.487 1.00 44.52 297 THR A C 1
ATOM 2169 O O . THR A 1 297 ? -51.983 -39.138 14.670 1.00 44.70 297 THR A O 1
ATOM 2173 N N . MET A 1 298 ? -51.376 -37.075 14.001 1.00 44.73 298 MET A N 1
ATOM 2174 C CA . MET A 1 298 ? -50.002 -37.434 13.678 1.00 46.28 298 MET A CA 1
ATOM 2175 C C . MET A 1 298 ? -49.126 -36.528 14.538 1.00 44.83 298 MET A C 1
ATOM 2176 O O . MET A 1 298 ? -48.052 -36.099 14.110 1.00 45.50 298 MET A O 1
ATOM 2181 N N . LEU A 1 299 ? -49.595 -36.247 15.755 1.00 38.69 299 LEU A N 1
ATOM 2182 C CA . LEU A 1 299 ? -48.882 -35.359 16.669 1.00 36.07 299 LEU A CA 1
ATOM 2183 C C . LEU A 1 299 ? -48.567 -34.101 15.871 1.00 33.45 299 LEU A C 1
ATOM 2184 O O . LEU A 1 299 ? -47.410 -33.709 15.717 1.00 32.71 299 LEU A O 1
ATOM 2189 N N . ASP A 1 300 ? -49.621 -33.478 15.355 1.00 32.27 300 ASP A N 1
ATOM 2190 C CA . ASP A 1 300 ? -49.481 -32.282 14.540 1.00 31.67 300 ASP A CA 1
ATOM 2191 C C . ASP A 1 300 ? -49.338 -31.025 15.385 1.00 29.36 300 ASP A C 1
ATOM 2192 O O . ASP A 1 300 ? -49.696 -31.006 16.564 1.00 26.88 300 ASP A O 1
ATOM 2197 N N . SER A 1 301 ? -48.811 -29.969 14.776 1.00 31.11 301 SER A N 1
ATOM 2198 C CA . SER A 1 301 ? -48.675 -28.705 15.481 1.00 31.53 301 SER A CA 1
ATOM 2199 C C . SER A 1 301 ? -50.067 -28.087 15.429 1.00 30.55 301 SER A C 1
ATOM 2200 O O . SER A 1 301 ? -51.020 -28.726 14.967 1.00 29.93 301 SER A O 1
ATOM 2203 N N . THR A 1 302 ? -50.195 -26.850 15.887 1.00 26.83 302 THR A N 1
ATOM 2204 C CA . THR A 1 302 ? -51.493 -26.191 15.880 1.00 27.63 302 THR A CA 1
ATOM 2205 C C . THR A 1 302 ? -52.072 -26.032 14.472 1.00 26.76 302 THR A C 1
ATOM 2206 O O . THR A 1 302 ? -53.291 -26.047 14.292 1.00 27.31 302 THR A O 1
ATOM 2210 N N . VAL A 1 303 ? -51.208 -25.897 13.474 1.00 24.58 303 VAL A N 1
ATOM 2211 C CA . VAL A 1 303 ? -51.672 -25.747 12.097 1.00 26.80 303 VAL A CA 1
ATOM 2212 C C . VAL A 1 303 ? -52.406 -27.012 11.627 1.00 25.80 303 VAL A C 1
ATOM 2213 O O . VAL A 1 303 ? -53.551 -26.945 11.172 1.00 25.03 303 VAL A O 1
ATOM 2217 N N . GLY A 1 304 ? -51.746 -28.160 11.744 1.00 27.64 304 GLY A N 1
ATOM 2218 C CA . GLY A 1 304 ? -52.359 -29.412 11.322 1.00 28.23 304 GLY A CA 1
ATOM 2219 C C . GLY A 1 304 ? -53.538 -29.809 12.188 1.00 28.22 304 GLY A C 1
ATOM 2220 O O . GLY A 1 304 ? -54.518 -30.398 11.710 1.00 27.57 304 GLY A O 1
ATOM 2221 N N . THR A 1 305 ? -53.445 -29.494 13.474 1.00 23.40 305 THR A N 1
ATOM 2222 C CA . THR A 1 305 ? -54.509 -29.815 14.409 1.00 22.85 305 THR A CA 1
ATOM 2223 C C . THR A 1 305 ? -55.753 -28.988 14.100 1.00 23.62 305 THR A C 1
ATOM 2224 O O . THR A 1 305 ? -56.872 -29.498 14.152 1.00 21.36 305 THR A O 1
ATOM 2228 N N . ALA A 1 306 ? -55.556 -27.713 13.777 1.00 24.82 306 ALA A N 1
ATOM 2229 C CA . ALA A 1 306 ? -56.681 -26.841 13.453 1.00 25.93 306 ALA A CA 1
ATOM 2230 C C . ALA A 1 306 ? -57.355 -27.377 12.189 1.00 23.99 306 ALA A C 1
ATOM 2231 O O . ALA A 1 306 ? -58.583 -27.434 12.103 1.00 24.93 306 ALA A O 1
ATOM 2233 N N . ALA A 1 307 ? -56.540 -27.767 11.213 1.00 24.20 307 ALA A N 1
ATOM 2234 C CA . ALA A 1 307 ? -57.059 -28.298 9.960 1.00 25.11 307 ALA A CA 1
ATOM 2235 C C . ALA A 1 307 ? -57.956 -29.504 10.235 1.00 23.84 307 ALA A C 1
ATOM 2236 O O . ALA A 1 307 ? -59.074 -29.584 9.728 1.00 23.57 307 ALA A O 1
ATOM 2238 N N . ALA A 1 308 ? -57.466 -30.434 11.049 1.00 23.99 308 ALA A N 1
ATOM 2239 C CA . ALA A 1 308 ? -58.226 -31.633 11.393 1.00 23.81 308 ALA A CA 1
ATOM 2240 C C . ALA A 1 308 ? -59.509 -31.300 12.153 1.00 25.31 308 ALA A C 1
ATOM 2241 O O . ALA A 1 308 ? -60.555 -31.911 11.925 1.00 23.82 308 ALA A O 1
ATOM 2243 N N . LEU A 1 309 ? -59.434 -30.339 13.066 1.00 21.42 309 LEU A N 1
ATOM 2244 C CA . LEU A 1 309 ? -60.609 -29.943 13.829 1.00 24.09 309 LEU A CA 1
ATOM 2245 C C . LEU A 1 309 ? -61.732 -29.419 12.927 1.00 23.07 309 LEU A C 1
ATOM 2246 O O . LEU A 1 309 ? -62.908 -29.727 13.140 1.00 22.50 309 LEU A O 1
ATOM 2251 N N . HIS A 1 310 ? -61.373 -28.617 11.932 1.00 22.75 310 HIS A N 1
ATOM 2252 C CA . HIS A 1 310 ? -62.380 -28.068 11.029 1.00 23.94 310 HIS A CA 1
ATOM 2253 C C . HIS A 1 310 ? -63.086 -29.180 10.259 1.00 24.49 310 HIS A C 1
ATOM 2254 O O . HIS A 1 310 ? -64.290 -29.104 9.999 1.00 22.51 310 HIS A O 1
ATOM 2261 N N . VAL A 1 311 ? -62.338 -30.215 9.902 1.00 24.20 311 VAL A N 1
ATOM 2262 C CA . VAL A 1 311 ? -62.921 -31.332 9.177 1.00 24.55 311 VAL A CA 1
ATOM 2263 C C . VAL A 1 311 ? -63.831 -32.155 10.088 1.00 25.29 311 VAL A C 1
ATOM 2264 O O . VAL A 1 311 ? -64.992 -32.411 9.752 1.00 23.65 311 VAL A O 1
ATOM 2268 N N . TYR A 1 312 ? -63.316 -32.557 11.249 1.00 22.43 312 TYR A N 1
ATOM 2269 C CA . TYR A 1 312 ? -64.103 -33.374 12.167 1.00 23.95 312 TYR A CA 1
ATOM 2270 C C . TYR A 1 312 ? -65.317 -32.655 12.727 1.00 23.13 312 TYR A C 1
ATOM 2271 O O . TYR A 1 312 ? -66.298 -33.290 13.116 1.00 24.11 312 TYR A O 1
ATOM 2280 N N . ALA A 1 313 ? -65.256 -31.331 12.779 1.00 21.42 313 ALA A N 1
ATOM 2281 C CA . ALA A 1 313 ? -66.380 -30.563 13.301 1.00 23.30 313 ALA A CA 1
ATOM 2282 C C . ALA A 1 313 ? -67.609 -30.698 12.396 1.00 21.96 313 ALA A C 1
ATOM 2283 O O . ALA A 1 313 ? -68.734 -30.473 12.837 1.00 23.75 313 ALA A O 1
ATOM 2285 N N . THR A 1 314 ? -67.394 -31.084 11.142 1.00 24.76 314 THR A N 1
ATOM 2286 C CA . THR A 1 314 ? -68.500 -31.203 10.183 1.00 24.55 314 THR A CA 1
ATOM 2287 C C . THR A 1 314 ? -69.105 -32.595 10.040 1.00 24.84 314 THR A C 1
ATOM 2288 O O . THR A 1 314 ? -70.166 -32.749 9.427 1.00 24.34 314 THR A O 1
ATOM 2292 N N . LEU A 1 315 ? -68.449 -33.606 10.602 1.00 25.50 315 LEU A N 1
ATOM 2293 C CA . LEU A 1 315 ? -68.943 -34.976 10.487 1.00 25.76 315 LEU A CA 1
ATOM 2294 C C . LEU A 1 315 ? -70.180 -35.243 11.335 1.00 26.05 315 LEU A C 1
ATOM 2295 O O . LEU A 1 315 ? -70.324 -34.726 12.443 1.00 26.03 315 LEU A O 1
ATOM 2300 N N . PRO A 1 316 ? -71.095 -36.076 10.824 1.00 24.19 316 PRO A N 1
ATOM 2301 C CA . PRO A 1 316 ? -72.317 -36.386 11.565 1.00 25.35 316 PRO A CA 1
ATOM 2302 C C . PRO A 1 316 ? -72.120 -37.049 12.921 1.00 25.36 316 PRO A C 1
ATOM 2303 O O . PRO A 1 316 ? -72.852 -36.759 13.869 1.00 25.93 316 PRO A O 1
ATOM 2307 N N . SER A 1 317 ? -71.124 -37.919 13.026 1.00 25.35 317 SER A N 1
ATOM 2308 C CA . SER A 1 317 ? -70.896 -38.630 14.276 1.00 27.18 317 SER A CA 1
ATOM 2309 C C . SER A 1 317 ? -69.436 -38.977 14.551 1.00 26.08 317 SER A C 1
ATOM 2310 O O . SER A 1 317 ? -68.716 -39.445 13.669 1.00 28.38 317 SER A O 1
ATOM 2313 N N . LEU A 1 318 ? -69.009 -38.738 15.787 1.00 26.72 318 LEU A N 1
ATOM 2314 C CA . LEU A 1 318 ? -67.651 -39.043 16.239 1.00 25.08 318 LEU A CA 1
ATOM 2315 C C . LEU A 1 318 ? -67.849 -39.747 17.574 1.00 26.73 318 LEU A C 1
ATOM 2316 O O . LEU A 1 318 ? -67.618 -39.166 18.637 1.00 26.62 318 LEU A O 1
ATOM 2321 N N . PRO A 1 319 ? -68.271 -41.020 17.534 1.00 27.21 319 PRO A N 1
ATOM 2322 C CA . PRO A 1 319 ? -68.525 -41.827 18.729 1.00 27.03 319 PRO A CA 1
ATOM 2323 C C . PRO A 1 319 ? -67.381 -41.998 19.725 1.00 25.50 319 PRO A C 1
ATOM 2324 O O . PRO A 1 319 ? -67.622 -42.343 20.879 1.00 26.83 319 PRO A O 1
ATOM 2328 N N . TYR A 1 320 ? -66.145 -41.778 19.294 1.00 25.75 320 TYR A N 1
ATOM 2329 C CA . TYR A 1 320 ? -65.014 -41.911 20.208 1.00 25.84 320 TYR A CA 1
ATOM 2330 C C . TYR A 1 320 ? -64.238 -40.607 20.333 1.00 25.89 320 TYR A C 1
ATOM 2331 O O . TYR A 1 320 ? -63.141 -40.592 20.882 1.00 26.79 320 TYR A O 1
ATOM 2340 N N . GLY A 1 321 ? -64.809 -39.521 19.822 1.00 27.03 321 GLY A N 1
ATOM 2341 C CA . GLY A 1 321 ? -64.142 -38.230 19.890 1.00 27.68 321 GLY A CA 1
ATOM 2342 C C . GLY A 1 321 ? -62.916 -38.156 18.997 1.00 27.94 321 GLY A C 1
ATOM 2343 O O . GLY A 1 321 ? -62.923 -38.690 17.883 1.00 26.45 321 GLY A O 1
ATOM 2344 N N . CYS A 1 322 ? -61.865 -37.490 19.478 1.00 23.10 322 CYS A N 1
ATOM 2345 C CA . CYS A 1 322 ? -60.619 -37.344 18.724 1.00 23.72 322 CYS A CA 1
ATOM 2346 C C . CYS A 1 322 ? -59.404 -37.416 19.655 1.00 24.35 322 CYS A C 1
ATOM 2347 O O . CYS A 1 322 ? -59.551 -37.533 20.870 1.00 23.71 322 CYS A O 1
ATOM 2350 N N . GLU A 1 323 ? -58.209 -37.340 19.077 1.00 27.30 323 GLU A N 1
ATOM 2351 C CA . GLU A 1 323 ? -56.962 -37.403 19.845 1.00 30.20 323 GLU A CA 1
ATOM 2352 C C . GLU A 1 323 ? -55.980 -36.330 19.373 1.00 31.04 323 GLU A C 1
ATOM 2353 O O . GLU A 1 323 ? -54.774 -36.566 19.316 1.00 33.86 323 GLU A O 1
ATOM 2359 N N . LEU A 1 324 ? -56.495 -35.150 19.052 1.00 26.20 324 LEU A N 1
ATOM 2360 C CA . LEU A 1 324 ? -55.669 -34.056 18.544 1.00 27.57 324 LEU A CA 1
ATOM 2361 C C . LEU A 1 324 ? -54.870 -33.308 19.620 1.00 27.33 324 LEU A C 1
ATOM 2362 O O . LEU A 1 324 ? -55.049 -32.101 19.817 1.00 27.26 324 LEU A O 1
ATOM 2367 N N . ILE A 1 325 ? -53.964 -34.026 20.282 1.00 31.76 325 ILE A N 1
ATOM 2368 C CA . ILE A 1 325 ? -53.145 -33.463 21.358 1.00 32.72 325 ILE A CA 1
ATOM 2369 C C . ILE A 1 325 ? -51.757 -32.981 20.939 1.00 33.71 325 ILE A C 1
ATOM 2370 O O . ILE A 1 325 ? -50.965 -32.558 21.785 1.00 32.90 325 ILE A O 1
ATOM 2375 N N . GLY A 1 326 ? -51.463 -33.049 19.646 1.00 33.58 326 GLY A N 1
ATOM 2376 C CA . GLY A 1 326 ? -50.163 -32.624 19.158 1.00 34.64 326 GLY A CA 1
ATOM 2377 C C . GLY A 1 326 ? -4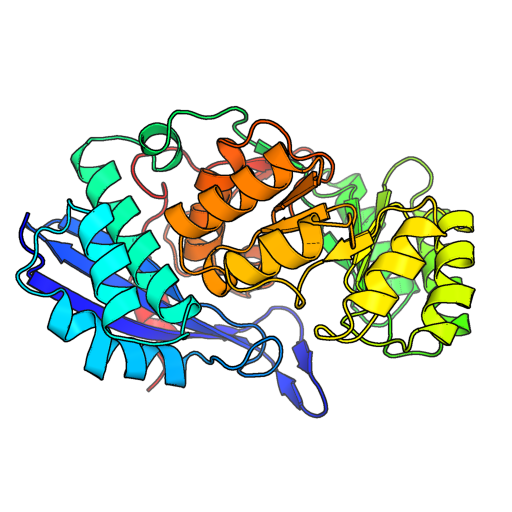9.642 -31.320 19.745 1.00 35.18 326 GLY A C 1
ATOM 2378 O O . GLY A 1 326 ? -48.529 -31.284 20.273 1.00 35.35 326 GLY A O 1
ATOM 2379 N N . PRO A 1 327 ? -50.420 -30.228 19.672 1.00 38.09 327 PRO A N 1
ATOM 2380 C CA . PRO A 1 327 ? -49.982 -28.933 20.210 1.00 38.53 327 PRO A CA 1
ATOM 2381 C C . PRO A 1 327 ? -49.511 -28.953 21.667 1.00 39.28 327 PRO A C 1
ATOM 2382 O O . PRO A 1 327 ? -48.716 -28.106 22.077 1.00 39.18 327 PRO A O 1
ATOM 2386 N N . TRP A 1 328 ? -49.987 -29.924 22.440 1.00 37.21 328 TRP A N 1
ATOM 2387 C CA . TRP A 1 328 ? -49.623 -30.015 23.852 1.00 38.71 328 TRP A CA 1
ATOM 2388 C C . TRP A 1 328 ? -48.434 -30.926 24.135 1.00 39.43 328 TRP A C 1
ATOM 2389 O O . TRP A 1 328 ? -47.878 -30.912 25.234 1.00 39.35 328 TRP A O 1
ATOM 2400 N N . VAL A 1 329 ? -48.047 -31.713 23.137 1.00 38.40 329 VAL A N 1
ATOM 2401 C CA . VAL A 1 329 ? -46.908 -32.607 23.273 1.00 37.60 329 VAL A CA 1
ATOM 2402 C C . VAL A 1 329 ? -45.670 -31.828 22.843 1.00 36.80 329 VAL A C 1
ATOM 2403 O O . VAL A 1 329 ? -44.556 -32.119 23.271 1.00 36.31 329 VAL A O 1
ATOM 2407 N N . LEU A 1 330 ? -45.881 -30.831 21.989 1.00 32.20 330 LEU A N 1
ATOM 2408 C CA . LEU A 1 330 ? -44.792 -29.983 21.513 1.00 33.64 330 LEU A CA 1
ATOM 2409 C C . LEU A 1 330 ? -44.393 -29.012 22.625 1.00 31.63 330 LEU A C 1
ATOM 2410 O O . LEU A 1 330 ? -45.228 -28.618 23.436 1.00 30.04 330 LEU A O 1
ATOM 2415 N N . GLY A 1 331 ? -43.119 -28.631 22.652 1.00 35.63 331 GLY A N 1
ATOM 2416 C CA . GLY A 1 331 ? -42.637 -27.717 23.675 1.00 35.04 331 GLY A CA 1
ATOM 2417 C C . GLY A 1 331 ? -42.845 -26.245 23.360 1.00 36.48 331 GLY A C 1
ATOM 2418 O O . GLY A 1 331 ? -42.518 -25.380 24.174 1.00 35.76 331 GLY A O 1
ATOM 2419 N N . ASP A 1 332 ? -43.377 -25.949 22.179 1.00 31.21 332 ASP A N 1
ATOM 2420 C CA . ASP A 1 332 ? -43.628 -24.565 21.795 1.00 32.16 332 ASP A CA 1
ATOM 2421 C C . ASP A 1 332 ? -44.684 -24.542 20.697 1.00 32.85 332 ASP A C 1
ATOM 2422 O O . ASP A 1 332 ? -45.079 -25.594 20.192 1.00 32.86 332 ASP A O 1
ATOM 2427 N N . ARG A 1 333 ? -45.140 -23.346 20.335 1.00 36.24 333 ARG A N 1
A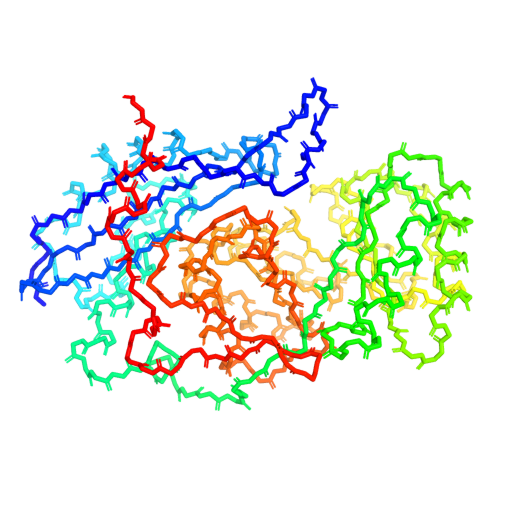TOM 2428 C CA . ARG A 1 333 ? -46.158 -23.188 19.301 1.00 36.36 333 ARG A CA 1
ATOM 2429 C C . ARG A 1 333 ? -45.596 -22.490 18.069 1.00 35.80 333 ARG A C 1
ATOM 2430 O O . ARG A 1 333 ? -44.683 -21.668 18.169 1.00 34.80 333 ARG A O 1
ATOM 2438 N N . LEU A 1 334 ? -46.146 -22.824 16.906 1.00 29.50 334 LEU A N 1
ATOM 2439 C CA . LEU A 1 334 ? -45.712 -22.230 15.649 1.00 29.42 334 LEU A CA 1
ATOM 2440 C C . LEU A 1 334 ? -46.711 -21.182 15.180 1.00 28.75 334 LEU A C 1
ATOM 2441 O O . LEU A 1 334 ? -46.471 -20.470 14.200 1.00 29.10 334 LEU A O 1
ATOM 2446 N N . THR A 1 335 ? -47.836 -21.101 15.878 1.00 30.24 335 THR A N 1
ATOM 2447 C CA . THR A 1 335 ? -48.883 -20.150 15.538 1.00 31.31 335 THR A CA 1
ATOM 2448 C C . THR A 1 335 ? -48.977 -19.045 16.578 1.00 31.97 335 THR A C 1
ATOM 2449 O O . THR A 1 335 ? -48.458 -19.174 17.686 1.00 30.36 335 THR A O 1
ATOM 2453 N N . GLN A 1 336 ? -49.651 -17.962 16.216 1.00 32.49 336 GLN A N 1
ATOM 2454 C CA . GLN A 1 336 ? -49.824 -16.842 17.124 1.00 34.69 336 GLN A CA 1
ATOM 2455 C C . GLN A 1 336 ? -50.776 -17.202 18.255 1.00 35.58 336 GLN A C 1
ATOM 2456 O O . GLN A 1 336 ? -50.542 -16.853 19.410 1.00 34.43 336 GLN A O 1
ATOM 2462 N N . GLN A 1 337 ? -51.850 -17.910 17.928 1.00 35.59 337 GLN A N 1
ATOM 2463 C CA . GLN A 1 337 ? -52.810 -18.296 18.949 1.00 36.77 337 GLN A CA 1
ATOM 2464 C C . GLN A 1 337 ? -52.653 -19.748 19.372 1.00 38.07 337 GLN A C 1
ATOM 2465 O O . GLN A 1 337 ? -52.013 -20.547 18.686 1.00 36.07 337 GLN A O 1
ATOM 2471 N N . ASP A 1 338 ? -53.234 -20.073 20.520 1.00 39.71 338 ASP A N 1
ATOM 2472 C CA . ASP A 1 338 ? -53.190 -21.424 21.051 1.00 42.34 338 ASP A CA 1
ATOM 2473 C C . ASP A 1 338 ? -54.594 -22.005 21.007 1.00 42.45 338 ASP A C 1
ATOM 2474 O O . ASP A 1 338 ? -55.582 -21.268 21.037 1.00 41.14 338 ASP A O 1
ATOM 2479 N N . LEU A 1 339 ? -54.678 -23.327 20.921 1.00 40.60 339 LEU A N 1
ATOM 2480 C CA . LEU A 1 339 ? -55.963 -24.005 20.909 1.00 40.35 339 LEU A CA 1
ATOM 2481 C C . LEU A 1 339 ? -56.413 -24.143 22.353 1.00 39.85 339 LEU A C 1
ATOM 2482 O O . LEU A 1 339 ? -55.589 -24.183 23.268 1.00 39.58 339 LEU A O 1
ATOM 2487 N N . GLU A 1 340 ? -57.720 -24.213 22.558 1.00 38.04 340 GLU A N 1
ATOM 2488 C CA . GLU A 1 340 ? -58.261 -24.332 23.901 1.00 38.75 340 GLU A CA 1
ATOM 2489 C C . GLU A 1 340 ? -58.891 -25.686 24.205 1.00 37.94 340 GLU A C 1
ATOM 2490 O O . GLU A 1 340 ? -59.697 -26.203 23.428 1.00 36.19 340 GLU A O 1
ATOM 2496 N N . ILE A 1 341 ? -58.504 -26.255 25.340 1.00 40.13 341 ILE A N 1
ATOM 2497 C CA . ILE A 1 341 ? -59.062 -27.514 25.803 1.00 39.15 341 ILE A CA 1
ATOM 2498 C C . ILE A 1 341 ? -59.757 -27.156 27.108 1.00 40.34 341 ILE A C 1
ATOM 2499 O O . ILE A 1 341 ? -59.127 -26.644 28.036 1.00 39.92 341 ILE A O 1
ATOM 2504 N N . LYS A 1 342 ? -61.059 -27.396 27.171 1.00 38.26 342 LYS A N 1
ATOM 2505 C CA . LYS A 1 342 ? -61.817 -27.090 28.374 1.00 38.44 342 LYS A CA 1
ATOM 2506 C C . LYS A 1 342 ? -62.978 -28.061 28.522 1.00 37.01 342 LYS A C 1
ATOM 2507 O O . LYS A 1 342 ? -63.637 -28.412 27.543 1.00 37.20 342 LYS A O 1
ATOM 2513 N N . ASP A 1 343 ? -63.220 -28.493 29.752 1.00 33.04 343 ASP A N 1
ATOM 2514 C CA . ASP A 1 343 ? -64.297 -29.429 30.041 1.00 31.96 343 ASP A CA 1
ATOM 2515 C C . ASP A 1 343 ? -64.232 -30.692 29.173 1.00 30.84 343 ASP A C 1
ATOM 2516 O O . ASP A 1 343 ? -65.223 -31.095 28.556 1.00 27.27 343 ASP A O 1
ATOM 2521 N N . PHE A 1 344 ? -63.041 -31.287 29.125 1.00 29.32 344 PHE A N 1
ATOM 2522 C CA . PHE A 1 344 ? -62.783 -32.530 28.403 1.00 28.87 344 PHE A CA 1
ATOM 2523 C C . PHE A 1 344 ? -62.816 -32.476 26.875 1.00 28.72 344 PHE A C 1
ATOM 2524 O O . PHE A 1 344 ? -62.696 -33.513 26.216 1.00 28.08 344 PHE A O 1
ATOM 2532 N N . GLU A 1 345 ? -62.950 -31.282 26.312 1.00 29.78 345 GLU A N 1
ATOM 2533 C CA . GLU A 1 345 ? -63.017 -31.143 24.862 1.00 31.61 345 GLU A CA 1
ATOM 2534 C C . GLU A 1 345 ? -62.107 -30.061 24.303 1.00 32.23 345 GLU A C 1
ATOM 2535 O O . GLU A 1 345 ? -61.806 -29.081 24.983 1.00 31.30 345 GLU A O 1
ATOM 2541 N N . VAL A 1 346 ? -61.662 -30.259 23.063 1.00 29.53 346 VAL A N 1
ATOM 2542 C CA . VAL A 1 346 ? -60.819 -29.283 22.381 1.00 29.77 346 VAL A CA 1
ATOM 2543 C C . VAL A 1 346 ? -61.791 -28.438 21.557 1.00 31.79 346 VAL A C 1
ATOM 2544 O O . VAL A 1 346 ? -62.723 -28.968 20.945 1.00 31.77 346 VAL A O 1
ATOM 2548 N N . HIS A 1 347 ? -61.584 -27.126 21.547 1.00 29.48 347 HIS A N 1
ATOM 2549 C CA . HIS A 1 347 ? -62.493 -26.232 20.845 1.00 30.25 347 HIS A CA 1
ATOM 2550 C C . HIS A 1 347 ? -62.009 -25.734 19.497 1.00 28.96 347 HIS A C 1
ATOM 2551 O O . HIS A 1 347 ? -60.825 -25.465 19.302 1.00 28.71 347 HIS A O 1
ATOM 2558 N N . LEU A 1 348 ? -62.947 -25.624 18.565 1.00 28.77 348 LEU A N 1
ATOM 2559 C CA . LEU A 1 348 ? -62.648 -25.149 17.223 1.00 29.04 348 LEU A CA 1
ATOM 2560 C C . LEU A 1 348 ? -62.283 -23.673 17.322 1.00 29.63 348 LEU A C 1
ATOM 2561 O O . LEU A 1 348 ? -63.050 -22.878 17.860 1.00 30.25 348 LEU A O 1
ATOM 2566 N N . PRO A 1 349 ? -61.101 -23.287 16.815 1.00 38.49 349 PRO A N 1
ATOM 2567 C CA . PRO A 1 349 ? -60.699 -21.878 16.879 1.00 39.94 349 PRO A CA 1
ATOM 2568 C C . PRO A 1 349 ? -61.594 -21.007 16.000 1.00 41.99 349 PRO A C 1
ATOM 2569 O O . PRO A 1 349 ? -61.896 -21.365 14.863 1.00 43.05 349 PRO A O 1
ATOM 2573 N N . LEU A 1 350 ? -62.017 -19.865 16.532 1.00 37.02 350 LEU A N 1
ATOM 2574 C CA . LEU A 1 350 ? -62.883 -18.951 15.793 1.00 37.42 350 LEU A CA 1
ATOM 2575 C C . LEU A 1 350 ? -62.110 -18.217 14.705 1.00 36.23 350 LEU A C 1
ATOM 2576 O O . LEU A 1 350 ? -60.884 -18.102 14.767 1.00 38.52 350 LEU A O 1
ATOM 2581 N N . GLY A 1 351 ? -62.832 -17.717 13.709 1.00 33.25 351 GLY A N 1
ATOM 2582 C CA . GLY A 1 351 ? -62.187 -16.986 12.635 1.00 32.29 351 GLY A CA 1
ATOM 2583 C C . GLY A 1 351 ? -62.292 -17.680 11.295 1.00 31.55 351 GLY A C 1
ATOM 2584 O O . GLY A 1 351 ? -62.759 -18.815 11.211 1.00 32.23 351 GLY A O 1
ATOM 2585 N N . SER A 1 352 ? -61.855 -16.995 10.245 1.00 29.45 352 SER A N 1
ATOM 2586 C CA . SER A 1 352 ? -61.897 -17.549 8.897 1.00 30.06 352 SER A CA 1
ATOM 2587 C C . SER A 1 352 ? -60.707 -18.476 8.650 1.00 28.40 352 SER A C 1
ATOM 2588 O O . SER A 1 352 ? -59.700 -18.422 9.362 1.00 25.01 352 SER A O 1
ATOM 2591 N N . GLY A 1 353 ? -60.828 -19.324 7.635 1.00 26.06 353 GLY A N 1
ATOM 2592 C CA . GLY A 1 353 ? -59.765 -20.260 7.331 1.00 25.62 353 GLY A CA 1
ATOM 2593 C C . GLY A 1 353 ? -59.592 -21.220 8.490 1.00 24.14 353 GLY A C 1
ATOM 2594 O O . GLY A 1 353 ? -60.572 -21.668 9.084 1.00 23.74 353 GLY A O 1
ATOM 2595 N N . LEU A 1 354 ? -58.341 -21.527 8.815 1.00 27.00 354 LEU A N 1
ATOM 2596 C CA . LEU A 1 354 ? -58.010 -22.426 9.917 1.00 26.33 354 LEU A CA 1
ATOM 2597 C C . LEU A 1 354 ? -58.319 -21.776 11.258 1.00 26.36 354 LEU A C 1
ATOM 2598 O O . LEU A 1 354 ? -58.529 -22.458 12.259 1.00 27.44 354 LEU A O 1
ATOM 2603 N N . GLY A 1 355 ? -58.344 -20.450 11.274 1.00 28.04 355 GLY A N 1
ATOM 2604 C CA . GLY A 1 355 ? -58.616 -19.748 12.511 1.00 26.96 355 GLY A CA 1
ATOM 2605 C C . GLY A 1 355 ? -57.334 -19.562 13.302 1.00 27.65 355 GLY A C 1
ATOM 2606 O O . GLY A 1 355 ? -57.372 -19.164 14.465 1.00 28.65 355 GLY A O 1
ATOM 2607 N N . VAL A 1 356 ? -56.201 -19.878 12.681 1.00 27.13 356 VAL A N 1
ATOM 2608 C CA . VAL A 1 356 ? -54.903 -19.704 13.326 1.00 28.59 356 VAL A CA 1
ATOM 2609 C C . VAL A 1 356 ? -53.915 -19.172 12.302 1.00 29.78 356 VAL A C 1
ATOM 2610 O O . VAL A 1 356 ? -54.014 -19.478 11.109 1.00 29.14 356 VAL A O 1
ATOM 2614 N N . ASP A 1 357 ? -52.962 -18.373 12.776 1.00 28.69 357 ASP A N 1
ATOM 2615 C CA . ASP A 1 357 ? -51.945 -17.777 11.916 1.00 28.90 357 ASP A CA 1
ATOM 2616 C C . ASP A 1 357 ? -50.541 -18.122 12.387 1.00 28.91 357 ASP A C 1
ATOM 2617 O O . ASP A 1 357 ? -50.289 -18.274 13.580 1.00 29.52 357 ASP A O 1
ATOM 2622 N N . LEU A 1 358 ? -49.634 -18.233 11.430 1.00 29.54 358 LEU A N 1
ATOM 2623 C CA . LEU A 1 358 ? -48.244 -18.560 11.701 1.00 32.05 358 LEU A CA 1
ATOM 2624 C C . LEU A 1 358 ? -47.547 -17.432 12.458 1.00 32.44 358 LEU A C 1
ATOM 2625 O O . LEU A 1 358 ? -47.738 -16.256 12.139 1.00 31.62 358 LEU A O 1
ATOM 2630 N N . ASP A 1 359 ? -46.767 -17.788 13.475 1.00 33.42 359 ASP A N 1
ATOM 2631 C CA . ASP A 1 359 ? -45.988 -16.796 14.216 1.00 32.94 359 ASP A CA 1
ATOM 2632 C C . ASP A 1 359 ? -44.658 -16.922 13.492 1.00 33.02 359 ASP A C 1
ATOM 2633 O O . ASP A 1 359 ? -43.902 -17.867 13.727 1.00 33.10 359 ASP A O 1
ATOM 2638 N N . HIS A 1 360 ? -44.389 -15.986 12.592 1.00 31.80 360 HIS A N 1
ATOM 2639 C CA . HIS A 1 360 ? -43.170 -16.024 11.801 1.00 33.89 360 HIS A CA 1
ATOM 2640 C C . HIS A 1 360 ? -41.882 -16.038 12.612 1.00 33.78 360 HIS A C 1
ATOM 2641 O O . HIS A 1 360 ? -40.885 -16.609 12.180 1.00 33.89 360 HIS A O 1
ATOM 2648 N N . ASP A 1 361 ? -41.905 -15.430 13.791 1.00 36.42 361 ASP A N 1
ATOM 2649 C CA . ASP A 1 361 ? -40.719 -15.420 14.639 1.00 36.88 361 ASP A CA 1
ATOM 2650 C C . ASP A 1 361 ? -40.467 -16.842 15.145 1.00 35.81 361 ASP A C 1
ATOM 2651 O O . ASP A 1 361 ? -39.322 -17.292 15.226 1.00 35.26 361 ASP A O 1
ATOM 2656 N N . LYS A 1 362 ? -41.545 -17.553 15.467 1.00 33.94 362 LYS A N 1
ATOM 2657 C CA . LYS A 1 362 ? -41.432 -18.930 15.936 1.00 34.22 362 LYS A CA 1
ATOM 2658 C C . LYS A 1 362 ? -40.966 -19.837 14.803 1.00 33.85 362 LYS A C 1
ATOM 2659 O O . LYS A 1 362 ? -40.055 -20.647 14.976 1.00 34.37 362 LYS A O 1
ATOM 2665 N N . VAL A 1 363 ? -41.598 -19.706 13.643 1.00 32.38 363 VAL A N 1
ATOM 2666 C CA . VAL A 1 363 ? -41.233 -20.523 12.493 1.00 32.08 363 VAL A CA 1
ATOM 2667 C C . VAL A 1 363 ? -39.770 -20.292 12.133 1.00 33.36 363 VAL A C 1
ATOM 2668 O O . VAL A 1 363 ? -39.017 -21.239 11.906 1.00 31.96 363 VAL A O 1
ATOM 2672 N N . ARG A 1 364 ? -39.378 -19.022 12.087 1.00 34.99 364 ARG A N 1
ATOM 2673 C CA . ARG A 1 364 ? -38.010 -18.643 11.760 1.00 37.24 364 ARG A CA 1
ATOM 2674 C C . ARG A 1 364 ? -37.041 -19.316 12.732 1.00 36.49 364 ARG A C 1
ATOM 2675 O O . ARG A 1 364 ? -36.042 -19.907 12.322 1.00 37.93 364 ARG A O 1
ATOM 2683 N N . HIS A 1 365 ? -37.358 -19.243 14.018 1.00 38.57 365 HIS A N 1
ATOM 2684 C CA . HIS A 1 365 ? -36.512 -19.829 15.046 1.00 39.43 365 HIS A CA 1
ATOM 2685 C C . HIS A 1 365 ? -36.307 -21.336 14.909 1.00 39.16 365 HIS A C 1
ATOM 2686 O O . HIS A 1 365 ? -35.181 -21.820 15.011 1.00 38.46 365 HIS A O 1
ATOM 2693 N N . TYR A 1 366 ? -37.387 -22.079 14.676 1.00 33.25 366 TYR A N 1
ATOM 2694 C CA . TYR A 1 366 ? -37.283 -23.531 14.558 1.00 32.46 366 TYR A CA 1
ATOM 2695 C C . TYR A 1 366 ? -36.990 -24.072 13.161 1.00 32.53 366 TYR A C 1
ATOM 2696 O O . TYR A 1 366 ? -36.938 -25.285 12.965 1.00 31.23 366 TYR A O 1
ATOM 2705 N N . THR A 1 367 ? -36.801 -23.187 12.188 1.00 33.24 367 THR A N 1
ATOM 2706 C CA . THR A 1 367 ? -36.492 -23.627 10.832 1.00 35.62 367 THR A CA 1
ATOM 2707 C C . THR A 1 367 ? -35.138 -24.330 10.877 1.00 40.55 367 THR A C 1
ATOM 2708 O O . THR A 1 367 ? -34.190 -23.812 11.470 1.00 39.82 367 THR A O 1
ATOM 2712 N N . ARG A 1 368 ? -35.031 -25.508 10.270 1.00 34.98 368 ARG A N 1
ATOM 2713 C CA . ARG A 1 368 ? -33.748 -26.193 10.308 1.00 40.30 368 ARG A CA 1
ATOM 2714 C C . ARG A 1 368 ? -32.818 -25.632 9.236 1.00 42.83 368 ARG A C 1
ATOM 2715 O O . ARG A 1 368 ? -33.253 -25.304 8.131 1.00 44.03 368 ARG A O 1
ATOM 2723 N N . ALA A 1 369 ? -31.541 -25.501 9.582 1.00 74.46 369 ALA A N 1
ATOM 2724 C CA . ALA A 1 369 ? -30.540 -24.974 8.664 1.00 76.08 369 ALA A CA 1
ATOM 2725 C C . ALA A 1 369 ? -30.263 -25.947 7.522 1.00 76.92 369 ALA A C 1
ATOM 2726 O O . ALA A 1 369 ? -30.123 -25.478 6.374 1.00 78.62 369 ALA A O 1
#

Sequence (369 aa):
MKIEAISTTIVDVPTRRPLQMSFTTVHKQSYVIVQVKAGGLVGIGEGGSVGGPTWGSESAETIKVIIDNYLAPLLVGKDASNLSQARVLMDRAVTGNLSAKAAIDIALHDLKARALNLSIADLIGGTMRTSIPIAWTLASGDTARDIDSALEMIETRRHNRFKVKLGARTPAQDLEHIRSIVKAVGDRASVRVDVNQGWDEQTASIWIPRLEEAGVELVEQPVPRANFGALRRLTEQNGVAILADESLSSLSSAFELARDHAVDAFSLKLCNMGGIANTLKVAAVAEAAGISSYGGTMLDSTVGTAAALHVYATLPSLPYGCELIGPWVLGDRLTQQDLEIKDFEVHLPLGSGLGVDLDHDKVRHYTRA